Protein AF-0000000085182498 (afdb_homodimer)

Sequence (624 aa):
MPVTVFFAAGPANWEEYRDPLNTAFAEAGLDVAMSDRADNPLSVDYIVFAPGGIIEDFGPYVNCKAVLNLWAGVERLVTNPTLTQPLARMVDWGLTEGMVEYVVGHVLRHHLGMDAHIHGQDGVWRNSVLPPLARERPVAMLGLGELGQASARALTALNFPVMGWSRSPKTIDSIECHSEEAGLKHVLSRAEIAVLLLPLTDETRDLINAERLAMMPKGAVIINPGRGPLIDDNALLAALDAGQIGHATLDVFRTEPLPADHPFWAHPKVTVTPHIAADTRPSSSSQVIAENIRRGEADEPFLHLVDRSRGYMPVTVFFAAGPANWEEYRDPLNTAFAEAGLDVAMSDRADNPLSVDYIVFAPGGIIEDFGPYVNCKAVLNLWAGVERLVTNPTLTQPLARMVDWGLTEGMVEYVVGHVLRHHLGMDAHIHGQDGVWRNSVLPPLARERPVAMLGLGELGQASARALTALNFPVMGWSRSPKTIDSIECHSEEAGLKHVLSRAEIAVLLLPLTDETRDLINAERLAMMPKGAVIINPGRGPLIDDNALLAALDAGQIGHATLDVFRTEPLPADHPFWAHPKVTVTPHIAADTRPSSSSQVIAENIRRGEADEPFLHLVDRSRGY

InterPro domains:
  IPR006140 D-isomer specific 2-hydroxyacid dehydrogenase, NAD-binding domain [PF02826] (108-277)
  IPR029753 D-isomer specific 2-hydroxyacid dehydrogenase, NAD-binding domain conserved site [PS00671] (216-232)
  IPR036291 NAD(P)-binding domain superfamily [SSF51735] (97-278)

Solvent-accessible surface area (backbone atoms only — not comparable to full-atom values): 32032 Å² total; per-residue (Å²): 130,63,48,28,33,29,42,34,35,32,71,74,46,45,72,62,31,50,61,36,35,53,52,26,24,52,76,68,71,48,58,69,49,72,33,78,64,69,92,53,42,67,63,27,36,29,36,37,32,34,91,82,26,75,67,86,72,45,58,67,36,71,55,28,65,32,36,41,33,63,35,63,74,45,65,76,59,48,69,37,86,40,56,78,52,51,41,20,40,38,77,38,69,50,31,41,51,31,36,30,52,41,51,51,23,53,52,34,36,63,58,58,46,45,62,62,30,73,72,43,54,74,39,65,79,62,61,80,73,63,56,75,54,45,67,76,45,35,30,19,35,36,18,65,50,75,56,28,43,55,33,48,50,54,41,38,77,62,41,24,45,41,30,34,28,28,81,63,82,62,87,50,90,96,40,53,58,28,30,54,70,71,27,46,54,54,36,39,45,61,15,46,31,38,38,40,42,41,74,76,38,88,83,32,46,41,56,45,26,55,71,54,51,66,45,26,38,78,46,16,31,40,36,31,67,42,48,22,47,32,43,29,63,67,36,49,53,52,32,44,75,70,42,37,28,51,34,36,42,33,25,43,48,80,50,80,76,61,58,55,80,42,65,58,37,74,36,91,48,38,38,60,45,55,61,57,44,50,54,69,40,46,69,46,44,19,43,47,53,30,48,33,50,51,24,51,76,66,75,38,80,62,63,59,61,46,40,54,93,66,41,80,130,62,47,28,32,29,43,34,34,30,71,75,47,44,72,62,32,52,61,37,34,52,52,26,25,52,76,66,70,49,57,69,49,70,33,79,62,70,93,52,41,68,64,28,36,31,35,37,32,34,91,79,28,74,68,86,72,44,58,68,36,73,55,29,64,33,36,42,32,62,34,64,75,45,65,75,58,49,70,38,85,42,57,78,53,51,40,22,40,38,76,37,67,50,30,40,51,30,35,29,50,42,52,51,24,54,52,35,37,62,56,58,47,44,62,62,32,72,73,43,53,73,39,64,78,63,62,82,72,63,56,76,54,45,66,76,44,36,30,20,34,35,18,66,50,74,58,27,43,54,34,46,51,55,41,36,75,64,42,26,45,42,31,34,27,28,81,61,80,62,88,51,90,94,39,52,58,28,30,53,70,71,28,48,53,54,35,38,46,60,15,46,31,37,37,37,43,42,75,77,40,89,83,32,48,41,55,45,26,56,72,53,52,67,45,26,37,77,46,17,32,40,37,33,67,42,48,22,48,32,43,30,65,69,36,49,53,52,32,42,75,71,42,37,30,51,34,36,42,33,25,42,47,80,50,81,76,62,58,54,80,42,66,59,36,74,36,91,48,40,38,59,45,56,60,56,41,49,53,70,41,46,70,47,44,18,43,48,54,31,48,33,51,51,24,51,77,66,73,38,81,61,62,57,62,46,40,54,92,67,40,80

pLDDT: mean 95.47, std 4.59, range [75.0, 98.94]

Organism: NCBI:txid2984134

Secondary structure (DSSP, 8-state):
-PEEEEE-S-HHHHHHHHHHHHHHHHHTT--EEEES--S-GGG--EEEE-TT-S-S--TT-TT--EEEESSS--HHHHT-TT--S-EE----HHHHHHHHHHHHHHHHHHHHTHHHHHH--SS---TT--PPPGGGS-EEEE--SHHHHHHHHHHHHTT--EEEEESS---BTTBEEEEHHHHHHHHHTT-SEEEE-----TTTTT-B-HHHHHHSPTTEEEEE-S-GGGB-HHHHHHHHHHTSEEEEEES--SSSSPPTT-HHHH-TTEEE--S-TTPPPHHHHHHHHHHHHHHHHTTPPPSSB--TTTT-/-PEEEEE-S-HHHHHHHHHHHHHHHHHTT--EEEES--S-GGG--EEEE-TT-S-S--TT-TT--EEEESSS--HHHHT-TT--S-EE----HHHHHHHHHHHHHHHHHHHHTHHHHHH--SS---TT--PPPGGGS-EEEE--SHHHHHHHHHHHHTT--EEEEESS---BTTBEEEEHHHHHHHHHTT-SEEEE-----TTTTT-B-HHHHHHSPTTEEEEE-S-GGGB-HHHHHHHHHHTSEEEEEES--SSSSPPTT-HHHH-TTEEE--S-SSPPPHHHHHHHHHHHHHHHHTTPPPSSB--TTTT-

Foldseek 3Di:
DAQEEAEFADDVVCVQQVVLLVVLLVVLVGRYDYDPDDPQLCRHQEYEYEVVGDDLANQRNVNHQEYEYLAQACLVPLPRPRDPHWYFHFDWPQLLVLLLCLLLVVVVCVQQVVVCVVVVPPPDDCPVDGGDQLLPAEEEQEDCPSNSVSNQVSSVVSNHQYEYEDQDFDDDPSYHYDHDPVSLLVRQLEHLEYEYADHDDPVQFQCAALVSLLSHAQQREYEYLHEARSHDPVSVVVCCVVRSHNAYEYQYHPDPPPDPPPVLVVDPRYHYHPSRSGDRHSNGRSNLVSVQVSCVVVVHDGPRTDDSVGSD/DAQEEAEFADDVVCVQQVVLLVVLLVVLVGRYDYDPDDPQLCRHQEYEYEVVGDDLANQRNVNHQEYEYLAQACLVPLPRPNPPHWYFHFDWPQLLVLLLCLLLVVVVCVQQVVVCVVVVPPPDDDPVDGGDQLLPAEEEQEDCPSNSVSNQVSSVVSNHQYEYEDQDFDDDPSYHYDHDPVSLLVRQLEHLEYEYADADDPVQFQCAALVSLLSHAQQGEYEYLHEARSHDPVSVVVCCVVRSHNAYEYQYHPDPPPDPPPVLVVDPRYHYHPSRSGDRHSNGRSNLVSVQVSCVVVVHDGPRTDDSVGSD

Nearest PDB structures (foldseek):
  5vg6-assembly2_B  TM=9.217E-01  e=1.332E-35  Xanthobacter autotrophicus Py2
  4zqb-assembly1_B  TM=9.193E-01  e=2.902E-33  Cereibacter sphaeroides 2.4.1
  5vg6-assembly5_G  TM=9.591E-01  e=5.960E-29  Xanthobacter autotrophicus Py2
  6oxn-assembly1_A-2  TM=8.983E-01  e=3.693E-29  Escherichia coli BL21(DE3)
  4xa8-assembly1_A-2  TM=7.750E-01  e=8.031E-31  Xanthobacter autotrophicus Py2

Radius of gyration: 28.1 Å; Cα contacts (8 Å, |Δi|>4): 1295; chains: 2; bounding box: 56×90×64 Å

Structure (mmCIF, N/CA/C/O backbone):
data_AF-0000000085182498-model_v1
#
loop_
_entity.id
_entity.type
_entity.pdbx_description
1 polymer 'Glyoxylate/hydroxypyruvate reductase A'
#
loop_
_atom_site.group_PDB
_atom_site.id
_atom_site.type_symbol
_atom_site.label_atom_id
_atom_site.label_alt_id
_atom_site.label_comp_id
_atom_site.label_asym_id
_atom_site.label_entity_id
_atom_site.label_seq_id
_atom_site.pdbx_PDB_ins_code
_atom_site.Cartn_x
_atom_site.Cartn_y
_atom_site.Cartn_z
_atom_site.occupancy
_atom_site.B_iso_or_equiv
_atom_site.auth_seq_id
_atom_site.auth_comp_id
_atom_site.auth_asym_id
_atom_site.auth_atom_id
_atom_site.pdbx_PDB_model_num
ATOM 1 N N . MET A 1 1 ? 14.977 47.031 2.443 1 88.88 1 MET A N 1
ATOM 2 C CA . MET A 1 1 ? 14.945 46.469 3.797 1 88.88 1 MET A CA 1
ATOM 3 C C . MET A 1 1 ? 14.5 45.031 3.781 1 88.88 1 MET A C 1
ATOM 5 O O . MET A 1 1 ? 13.688 44.625 2.945 1 88.88 1 MET A O 1
ATOM 9 N N . PRO A 1 2 ? 15.047 44.281 4.66 1 96.69 2 PRO A N 1
ATOM 10 C CA . PRO A 1 2 ? 14.648 42.844 4.664 1 96.69 2 PRO A CA 1
ATOM 11 C C . PRO A 1 2 ? 13.188 42.656 5.062 1 96.69 2 PRO A C 1
ATOM 13 O O . PRO A 1 2 ? 12.617 43.5 5.777 1 96.69 2 PRO A O 1
ATOM 16 N N . VAL A 1 3 ? 12.57 41.656 4.445 1 97.88 3 VAL A N 1
ATOM 17 C CA . VAL A 1 3 ? 11.242 41.25 4.875 1 97.88 3 VAL A CA 1
ATOM 18 C C . VAL A 1 3 ? 11.312 40.688 6.301 1 97.88 3 VAL A C 1
ATOM 20 O O . VAL A 1 3 ? 12.141 39.844 6.605 1 97.88 3 VAL A O 1
ATOM 23 N N . THR A 1 4 ? 10.492 41.219 7.199 1 98.31 4 THR A N 1
ATOM 24 C CA . THR A 1 4 ? 10.516 40.781 8.594 1 98.31 4 THR A CA 1
ATOM 25 C C . THR A 1 4 ? 9.523 39.656 8.828 1 98.31 4 THR A C 1
ATOM 27 O O . THR A 1 4 ? 8.32 39.812 8.641 1 98.31 4 THR A O 1
ATOM 30 N N . VAL A 1 5 ? 10.062 38.5 9.195 1 98.5 5 VAL A N 1
ATOM 31 C CA . VAL A 1 5 ? 9.234 37.312 9.461 1 98.5 5 VAL A CA 1
ATOM 32 C C . VAL A 1 5 ? 9.305 36.969 10.938 1 98.5 5 VAL A C 1
ATOM 34 O O . VAL A 1 5 ? 10.391 36.781 11.5 1 98.5 5 VAL A O 1
ATOM 37 N N . PHE A 1 6 ? 8.141 36.938 11.555 1 98.38 6 PHE A N 1
ATOM 38 C CA . PHE A 1 6 ? 8.023 36.469 12.93 1 98.38 6 PHE A CA 1
ATOM 39 C C . PHE A 1 6 ? 7.656 35 12.969 1 98.38 6 PHE A C 1
ATOM 41 O O . PHE A 1 6 ? 6.547 34.625 12.578 1 98.38 6 PHE A O 1
ATOM 48 N N . PHE A 1 7 ? 8.625 34.125 13.406 1 98.12 7 PHE A N 1
ATOM 49 C CA . PHE A 1 7 ? 8.352 32.719 13.602 1 98.12 7 PHE A CA 1
ATOM 50 C C . PHE A 1 7 ? 7.668 32.469 14.945 1 98.12 7 PHE A C 1
ATOM 52 O O . PHE A 1 7 ? 8.336 32.375 15.977 1 98.12 7 PHE A O 1
ATOM 59 N N . ALA A 1 8 ? 6.395 32.25 14.875 1 97 8 ALA A N 1
ATOM 60 C CA . ALA A 1 8 ? 5.594 32.188 16.094 1 97 8 ALA A CA 1
ATOM 61 C C . ALA A 1 8 ? 5.098 30.75 16.328 1 97 8 ALA A C 1
ATOM 63 O O . ALA A 1 8 ? 4.094 30.547 17.016 1 97 8 ALA A O 1
ATOM 64 N N . ALA A 1 9 ? 5.766 29.75 15.734 1 94.75 9 ALA A N 1
ATOM 65 C CA . ALA A 1 9 ? 5.289 28.359 15.773 1 94.75 9 ALA A CA 1
ATOM 66 C C . ALA A 1 9 ? 5.91 27.594 16.938 1 94.75 9 ALA A C 1
ATOM 68 O O . ALA A 1 9 ? 5.781 26.375 17.016 1 94.75 9 ALA A O 1
ATOM 69 N N . GLY A 1 10 ? 6.648 28.281 17.812 1 92.5 10 GLY A N 1
ATOM 70 C CA . GLY A 1 10 ? 7.148 27.641 19.016 1 92.5 10 GLY A CA 1
ATOM 71 C C . GLY A 1 10 ? 8.609 27.234 18.922 1 92.5 10 GLY A C 1
ATOM 72 O O . GLY A 1 10 ? 9.148 27.109 17.828 1 92.5 10 GLY A O 1
ATOM 73 N N . PRO A 1 11 ? 9.234 27.031 20.125 1 91.75 11 PRO A N 1
ATOM 74 C CA . PRO A 1 11 ? 10.68 26.797 20.172 1 91.75 11 PRO A CA 1
ATOM 75 C C . PRO A 1 11 ? 11.094 25.484 19.5 1 91.75 11 PRO A C 1
ATOM 77 O O . PRO A 1 11 ? 12.133 25.422 18.844 1 91.75 11 PRO A O 1
ATOM 80 N N . ALA A 1 12 ? 10.266 24.438 19.75 1 88.44 12 ALA A N 1
ATOM 81 C CA . ALA A 1 12 ? 10.609 23.156 19.141 1 88.44 12 ALA A CA 1
ATOM 82 C C . ALA A 1 12 ? 10.633 23.25 17.625 1 88.44 12 ALA A C 1
ATOM 84 O O . ALA A 1 12 ? 11.562 22.766 16.969 1 88.44 12 ALA A O 1
ATOM 85 N N . ASN A 1 13 ? 9.656 23.922 17.078 1 93 13 ASN A N 1
ATOM 86 C CA . ASN A 1 13 ? 9.602 24.125 15.633 1 93 13 ASN A CA 1
ATOM 87 C C . ASN A 1 13 ? 10.719 25.047 15.148 1 93 13 ASN A C 1
ATOM 89 O O . ASN A 1 13 ? 11.242 24.875 14.047 1 93 13 ASN A O 1
ATOM 93 N N . TRP A 1 14 ? 11.062 26.062 15.984 1 94.88 14 TRP A N 1
ATOM 94 C CA . TRP A 1 14 ? 12.125 26.984 15.594 1 94.88 14 TRP A CA 1
ATOM 95 C C . TRP A 1 14 ? 13.422 26.234 15.32 1 94.88 14 TRP A C 1
ATOM 97 O O . TRP A 1 14 ? 14.086 26.5 14.312 1 94.88 14 TRP A O 1
ATOM 107 N N . GLU A 1 15 ? 13.711 25.328 16.172 1 94.38 15 GLU A N 1
ATOM 108 C CA . GLU A 1 15 ? 14.938 24.547 16.016 1 94.38 15 GLU A CA 1
ATOM 109 C C . GLU A 1 15 ? 14.938 23.734 14.727 1 94.38 15 GLU A C 1
ATOM 111 O O . GLU A 1 15 ? 15.961 23.625 14.062 1 94.38 15 GLU A O 1
ATOM 116 N N . GLU A 1 16 ? 13.836 23.281 14.336 1 93.94 16 GLU A N 1
ATOM 117 C CA . GLU A 1 16 ? 13.703 22.406 13.18 1 93.94 16 GLU A CA 1
ATOM 118 C C . GLU A 1 16 ? 13.57 23.203 11.891 1 93.94 16 GLU A C 1
ATOM 120 O O . GLU A 1 16 ? 14.023 22.75 10.828 1 93.94 16 GLU A O 1
ATOM 125 N N . TYR A 1 17 ? 12.992 24.406 11.961 1 96.62 17 TYR A N 1
ATOM 126 C CA . TYR A 1 17 ? 12.57 25.109 10.75 1 96.62 17 TYR A CA 1
ATOM 127 C C . TYR A 1 17 ? 13.547 26.219 10.398 1 96.62 17 TYR A C 1
ATOM 129 O O . TYR A 1 17 ? 13.562 26.703 9.266 1 96.62 17 TYR A O 1
ATOM 137 N N . ARG A 1 18 ? 14.352 26.656 11.336 1 97.56 18 ARG A N 1
ATOM 138 C CA . ARG A 1 18 ? 15.188 27.828 11.109 1 97.56 18 ARG A CA 1
ATOM 139 C C . ARG A 1 18 ? 16.047 27.656 9.875 1 97.56 18 ARG A C 1
ATOM 141 O O . ARG A 1 18 ? 16.031 28.5 8.969 1 97.56 18 ARG A O 1
ATOM 148 N N . ASP A 1 19 ? 16.734 26.562 9.766 1 97.88 19 ASP A N 1
ATOM 149 C CA . ASP A 1 19 ? 17.656 26.359 8.656 1 97.88 19 ASP A CA 1
ATOM 150 C C . ASP A 1 19 ? 16.906 26.094 7.352 1 97.88 19 ASP A C 1
ATOM 152 O O . ASP A 1 19 ? 17.172 26.734 6.336 1 97.88 19 ASP A O 1
ATOM 156 N N . PRO A 1 20 ? 15.906 25.219 7.352 1 98 20 PRO A N 1
ATOM 157 C CA . PRO A 1 20 ? 15.148 24.984 6.121 1 98 20 PRO A CA 1
ATOM 158 C C . PRO A 1 20 ? 14.477 26.25 5.594 1 98 20 PRO A C 1
ATOM 160 O O . PRO A 1 20 ? 14.43 26.469 4.383 1 98 20 PRO A O 1
ATOM 163 N N . LEU A 1 21 ? 13.992 27.062 6.441 1 98.44 21 LEU A N 1
ATOM 164 C CA . LEU A 1 21 ? 13.336 28.281 6.02 1 98.44 21 LEU A CA 1
ATOM 165 C C . LEU A 1 21 ? 14.344 29.266 5.41 1 98.44 21 LEU A C 1
ATOM 167 O O . LEU A 1 21 ? 14.102 29.844 4.352 1 98.44 21 LEU A O 1
ATOM 171 N N . ASN A 1 22 ? 15.445 29.406 6.086 1 98.25 22 ASN A N 1
ATOM 172 C CA . ASN A 1 22 ? 16.484 30.281 5.547 1 98.25 22 ASN A CA 1
ATOM 173 C C . ASN A 1 22 ? 16.938 29.812 4.168 1 98.25 22 ASN A C 1
ATOM 175 O O . ASN A 1 22 ? 17.156 30.641 3.271 1 98.25 22 ASN A O 1
ATOM 179 N N . THR A 1 23 ? 17.109 28.516 4.055 1 98.25 23 THR A N 1
ATOM 180 C CA . THR A 1 23 ? 17.484 27.953 2.764 1 98.25 23 THR A CA 1
ATOM 181 C C . THR A 1 23 ? 16.422 28.25 1.71 1 98.25 23 THR A C 1
ATOM 183 O O . THR A 1 23 ? 16.75 28.672 0.597 1 98.25 23 THR A O 1
ATOM 186 N N . ALA A 1 24 ? 15.18 28.047 2.057 1 98.25 24 ALA A N 1
ATOM 187 C CA . ALA A 1 24 ? 14.07 28.281 1.13 1 98.25 24 ALA A CA 1
ATOM 188 C C . ALA A 1 24 ? 13.992 29.766 0.744 1 98.25 24 ALA A C 1
ATOM 190 O O . ALA A 1 24 ? 13.727 30.094 -0.414 1 98.25 24 ALA A O 1
ATOM 191 N N . PHE A 1 25 ? 14.211 30.688 1.713 1 98.44 25 PHE A N 1
ATOM 192 C CA . PHE A 1 25 ? 14.211 32.125 1.435 1 98.44 25 PHE A CA 1
ATOM 193 C C . PHE A 1 25 ? 15.297 32.469 0.431 1 98.44 25 PHE A C 1
ATOM 195 O O . PHE A 1 25 ? 15.047 33.188 -0.537 1 98.44 25 PHE A O 1
ATOM 202 N N . ALA A 1 26 ? 16.469 31.906 0.688 1 97.94 26 ALA A N 1
ATOM 203 C CA . ALA A 1 26 ? 17.594 32.156 -0.196 1 97.94 26 ALA A CA 1
ATOM 204 C C . ALA A 1 26 ? 17.312 31.672 -1.61 1 97.94 26 ALA A C 1
ATOM 206 O O . ALA A 1 26 ? 17.594 32.375 -2.588 1 97.94 26 ALA A O 1
ATOM 207 N N . GLU A 1 27 ? 16.797 30.531 -1.69 1 97.75 27 GLU A N 1
ATOM 208 C CA . GLU A 1 27 ? 16.5 29.922 -2.986 1 97.75 27 GLU A CA 1
ATOM 209 C C . GLU A 1 27 ? 15.445 30.734 -3.738 1 97.75 27 GLU A C 1
ATOM 211 O O . GLU A 1 27 ? 15.461 30.781 -4.969 1 97.75 27 GLU A O 1
ATOM 216 N N . ALA A 1 28 ? 14.602 31.375 -2.973 1 97.19 28 ALA A N 1
ATOM 217 C CA . ALA A 1 28 ? 13.539 32.188 -3.57 1 97.19 28 ALA A CA 1
ATOM 218 C C . ALA A 1 28 ? 14.023 33.594 -3.85 1 97.19 28 ALA A C 1
ATOM 220 O O . ALA A 1 28 ? 13.258 34.438 -4.344 1 97.19 28 ALA A O 1
ATOM 221 N N . GLY A 1 29 ? 15.289 33.875 -3.479 1 97.31 29 GLY A N 1
ATOM 222 C CA . GLY A 1 29 ? 15.859 35.219 -3.703 1 97.31 29 GLY A CA 1
ATOM 223 C C . GLY A 1 29 ? 15.344 36.25 -2.73 1 97.31 29 GLY A C 1
ATOM 224 O O . GLY A 1 29 ? 15.273 37.438 -3.062 1 97.31 29 GLY A O 1
ATOM 225 N N . LEU A 1 30 ? 14.945 35.812 -1.538 1 98.06 30 LEU A N 1
ATOM 226 C CA . LEU A 1 30 ? 14.359 36.719 -0.561 1 98.06 30 LEU A CA 1
ATOM 227 C C . LEU A 1 30 ? 15.391 37.156 0.476 1 98.06 30 LEU A C 1
ATOM 229 O O . LEU A 1 30 ? 16.203 36.344 0.919 1 98.06 30 LEU A O 1
ATOM 233 N N . ASP A 1 31 ? 15.414 38.344 0.732 1 98.19 31 ASP A N 1
ATOM 234 C CA . ASP A 1 31 ? 16.125 38.875 1.894 1 98.19 31 ASP A CA 1
ATOM 235 C C . ASP A 1 31 ? 15.211 38.969 3.109 1 98.19 31 ASP A C 1
ATOM 237 O O . ASP A 1 31 ? 14.391 39.906 3.207 1 98.19 31 ASP A O 1
ATOM 241 N N . VAL A 1 32 ? 15.383 38 4.059 1 98.25 32 VAL A N 1
ATOM 242 C CA . VAL A 1 32 ? 14.422 37.875 5.152 1 98.25 32 VAL A CA 1
ATOM 243 C C . VAL A 1 32 ? 15.141 38 6.492 1 98.25 32 VAL A C 1
ATOM 245 O O . VAL A 1 32 ? 16.203 37.406 6.691 1 98.25 32 VAL A O 1
ATOM 248 N N . ALA A 1 33 ? 14.602 38.812 7.367 1 98 33 ALA A N 1
ATOM 249 C CA . ALA A 1 33 ? 14.969 38.844 8.781 1 98 33 ALA A CA 1
ATOM 250 C C . ALA A 1 33 ? 13.953 38.062 9.617 1 98 33 ALA A C 1
ATOM 252 O O . ALA A 1 33 ? 12.914 38.594 9.992 1 98 33 ALA A O 1
ATOM 253 N N . MET A 1 34 ? 14.273 36.812 9.828 1 97.88 34 MET A N 1
ATOM 254 C CA . MET A 1 34 ? 13.375 35.938 10.586 1 97.88 34 MET A CA 1
ATOM 255 C C . MET A 1 34 ? 13.812 35.844 12.039 1 97.88 34 MET A C 1
ATOM 257 O O . MET A 1 34 ? 15.008 35.75 12.328 1 97.88 34 MET A O 1
ATOM 261 N N . SER A 1 35 ? 12.867 35.938 12.914 1 97 35 SER A N 1
ATOM 262 C CA . SER A 1 35 ? 13.148 35.812 14.336 1 97 35 SER A CA 1
ATOM 263 C C . SER A 1 35 ? 12.023 35.094 15.062 1 97 35 SER A C 1
ATOM 265 O O . SER A 1 35 ? 10.875 35.125 14.625 1 97 35 SER A O 1
ATOM 267 N N . ASP A 1 36 ? 12.398 34.406 16.156 1 95.94 36 ASP A N 1
ATOM 268 C CA . ASP A 1 36 ? 11.383 33.75 16.969 1 95.94 36 ASP A CA 1
ATOM 269 C C . ASP A 1 36 ? 10.859 34.688 18.062 1 95.94 36 ASP A C 1
ATOM 271 O O . ASP A 1 36 ? 10.172 34.25 18.984 1 95.94 36 ASP A O 1
ATOM 275 N N . ARG A 1 37 ? 11.227 35.938 17.953 1 93.94 37 ARG A N 1
ATOM 276 C CA . ARG A 1 37 ? 10.742 37 18.812 1 93.94 37 ARG A CA 1
ATOM 277 C C . ARG A 1 37 ? 10.305 38.219 17.984 1 93.94 37 ARG A C 1
ATOM 279 O O . ARG A 1 37 ? 10.852 38.469 16.922 1 93.94 37 ARG A O 1
ATOM 286 N N . ALA A 1 38 ? 9.227 38.812 18.484 1 91.94 38 ALA A N 1
ATOM 287 C CA . ALA A 1 38 ? 8.758 40.031 17.844 1 91.94 38 ALA A CA 1
ATOM 288 C C . ALA A 1 38 ? 8.703 41.188 18.828 1 91.94 38 ALA A C 1
ATOM 290 O O . ALA A 1 38 ? 7.664 41.438 19.438 1 91.94 38 ALA A O 1
ATOM 291 N N . ASP A 1 39 ? 9.773 41.938 18.906 1 90.88 39 ASP A N 1
ATOM 292 C CA . ASP A 1 39 ? 9.852 43.062 19.844 1 90.88 39 ASP A CA 1
ATOM 293 C C . ASP A 1 39 ? 8.93 44.188 19.406 1 90.88 39 ASP A C 1
ATOM 295 O O . ASP A 1 39 ? 8.359 44.906 20.25 1 90.88 39 ASP A O 1
ATOM 299 N N . ASN A 1 40 ? 8.859 44.406 18.172 1 95.75 40 ASN A N 1
ATOM 300 C CA . ASN A 1 40 ? 7.988 45.438 17.594 1 95.75 40 ASN A CA 1
ATOM 301 C C . ASN A 1 40 ? 6.992 44.812 16.609 1 95.75 40 ASN A C 1
ATOM 303 O O . ASN A 1 40 ? 7.297 44.688 15.43 1 95.75 40 ASN A O 1
ATOM 307 N N . PRO A 1 41 ? 5.777 44.594 17.078 1 96.5 41 PRO A N 1
ATOM 308 C CA . PRO A 1 41 ? 4.766 43.969 16.219 1 96.5 41 PRO A CA 1
ATOM 309 C C . PRO A 1 41 ? 4.52 44.75 14.93 1 96.5 41 PRO A C 1
ATOM 311 O O . PRO A 1 41 ? 4.18 44.156 13.898 1 96.5 41 PRO A O 1
ATOM 314 N N . LEU A 1 42 ? 4.754 46 14.922 1 96.75 42 LEU A N 1
ATOM 315 C CA . LEU A 1 42 ? 4.484 46.875 13.773 1 96.75 42 LEU A CA 1
ATOM 316 C C . LEU A 1 42 ? 5.484 46.594 12.648 1 96.75 42 LEU A C 1
ATOM 318 O O . LEU A 1 42 ? 5.227 46.938 11.492 1 96.75 42 LEU A O 1
ATOM 322 N N . SER A 1 43 ? 6.543 46 13.008 1 96.94 43 SER A N 1
ATOM 323 C CA . SER A 1 43 ? 7.59 45.781 12.016 1 96.94 43 SER A CA 1
ATOM 324 C C . SER A 1 43 ? 7.426 44.438 11.344 1 96.94 43 SER A C 1
ATOM 326 O O . SER A 1 43 ? 8.133 44.125 10.375 1 96.94 43 SER A O 1
ATOM 328 N N . VAL A 1 44 ? 6.484 43.656 11.789 1 98 44 VAL A N 1
ATOM 329 C CA . VAL A 1 44 ? 6.336 42.281 11.305 1 98 44 VAL A CA 1
ATOM 330 C C . VAL A 1 44 ? 5.551 42.281 9.992 1 98 44 VAL A C 1
ATOM 332 O O . VAL A 1 44 ? 4.418 42.75 9.938 1 98 44 VAL A O 1
ATOM 335 N N . ASP A 1 45 ? 6.141 41.688 8.953 1 98.38 45 ASP A N 1
ATOM 336 C CA . ASP A 1 45 ? 5.488 41.594 7.648 1 98.38 45 ASP A CA 1
ATOM 337 C C . ASP A 1 45 ? 4.699 40.312 7.52 1 98.38 45 ASP A C 1
ATOM 339 O O . ASP A 1 45 ? 3.645 40.281 6.879 1 98.38 45 ASP A O 1
ATOM 343 N N . TYR A 1 46 ? 5.258 39.219 7.988 1 98.69 46 TYR A N 1
ATOM 344 C CA . TYR A 1 46 ? 4.641 37.906 7.93 1 98.69 46 TYR A CA 1
ATOM 345 C C . TYR A 1 46 ? 4.797 37.156 9.258 1 98.69 46 TYR A C 1
ATOM 347 O O . TYR A 1 46 ? 5.789 37.344 9.969 1 98.69 46 TYR A O 1
ATOM 355 N N . ILE A 1 47 ? 3.879 36.312 9.57 1 98.19 47 ILE A N 1
ATOM 356 C CA . ILE A 1 47 ? 3.938 35.469 10.734 1 98.19 47 ILE A CA 1
ATOM 357 C C . ILE A 1 47 ? 3.889 34 10.289 1 98.19 47 ILE A C 1
ATOM 359 O O . ILE A 1 47 ? 3.01 33.594 9.516 1 98.19 47 ILE A O 1
ATOM 363 N N . VAL A 1 48 ? 4.867 33.25 10.617 1 98 48 VAL A N 1
ATOM 364 C CA . VAL A 1 48 ? 4.812 31.781 10.484 1 98 48 VAL A CA 1
ATOM 365 C C . VAL A 1 48 ? 4.285 31.172 11.781 1 98 48 VAL A C 1
ATOM 367 O O . VAL A 1 48 ? 4.852 31.391 12.859 1 98 48 VAL A O 1
ATOM 370 N N . PHE A 1 49 ? 3.258 30.391 11.625 1 96 49 PHE A N 1
ATOM 371 C CA . PHE A 1 49 ? 2.529 29.969 12.82 1 96 49 PHE A CA 1
ATOM 372 C C . PHE A 1 49 ? 2.258 28.469 12.789 1 96 49 PHE A C 1
ATOM 374 O O . PHE A 1 49 ? 2.434 27.828 11.758 1 96 49 PHE A O 1
ATOM 381 N N . ALA A 1 50 ? 2.012 27.844 13.953 1 91.56 50 ALA A N 1
ATOM 382 C CA . ALA A 1 50 ? 1.535 26.469 14.141 1 91.56 50 ALA A CA 1
ATOM 383 C C . ALA A 1 50 ? 0.683 26.344 15.398 1 91.56 50 ALA A C 1
ATOM 385 O O . ALA A 1 50 ? 0.733 27.219 16.266 1 91.56 50 ALA A O 1
ATOM 386 N N . PRO A 1 51 ? -0.15 25.25 15.352 1 80 51 PRO A N 1
ATOM 387 C CA . PRO A 1 51 ? -0.859 25.031 16.609 1 80 51 PRO A CA 1
ATOM 388 C C . PRO A 1 51 ? 0.083 24.922 17.812 1 80 51 PRO A C 1
ATOM 390 O O . PRO A 1 51 ? 1.123 24.266 17.734 1 80 51 PRO A O 1
ATOM 393 N N . GLY A 1 52 ? -0.26 25.594 18.812 1 76 52 GLY A N 1
ATOM 394 C CA . GLY A 1 52 ? 0.605 25.641 19.984 1 76 52 GLY A CA 1
ATOM 395 C C . GLY A 1 52 ? 1.658 26.734 19.891 1 76 52 GLY A C 1
ATOM 396 O O . GLY A 1 52 ? 2.564 26.797 20.734 1 76 52 GLY A O 1
ATOM 397 N N . GLY A 1 53 ? 1.543 27.531 18.969 1 79.69 53 GLY A N 1
ATOM 398 C CA . GLY A 1 53 ? 2.455 28.656 18.828 1 79.69 53 GLY A CA 1
ATOM 399 C C . GLY A 1 53 ? 2.396 29.625 19.984 1 79.69 53 GLY A C 1
ATOM 400 O O . GLY A 1 53 ? 1.597 29.438 20.906 1 79.69 53 GLY A O 1
ATOM 401 N N . ILE A 1 54 ? 3.209 30.625 19.875 1 83.81 54 ILE A N 1
ATOM 402 C CA . ILE A 1 54 ? 3.516 31.406 21.062 1 83.81 54 ILE A CA 1
ATOM 403 C C . ILE A 1 54 ? 2.633 32.656 21.094 1 83.81 54 ILE A C 1
ATOM 405 O O . ILE A 1 54 ? 2.719 33.469 22.031 1 83.81 54 ILE A O 1
ATOM 409 N N . ILE A 1 55 ? 1.823 32.875 20.078 1 89.38 55 ILE A N 1
ATOM 410 C CA . ILE A 1 55 ? 0.946 34.062 20.141 1 89.38 55 ILE A CA 1
ATOM 411 C C . ILE A 1 55 ? -0.51 33.594 20.016 1 89.38 55 ILE A C 1
ATOM 413 O O . ILE A 1 55 ? -0.81 32.625 19.344 1 89.38 55 ILE A O 1
ATOM 417 N N . GLU A 1 56 ? -1.355 34.312 20.688 1 90.31 56 GLU A N 1
ATOM 418 C CA . GLU A 1 56 ? -2.797 34.094 20.625 1 90.31 56 GLU A CA 1
ATOM 419 C C . GLU A 1 56 ? -3.518 35.344 20.094 1 90.31 56 GLU A C 1
ATOM 421 O O . GLU A 1 56 ? -4.625 35.25 19.547 1 90.31 56 GLU A O 1
ATOM 426 N N . ASP A 1 57 ? -2.891 36.5 20.297 1 94.56 57 ASP A N 1
ATOM 427 C CA . ASP A 1 57 ? -3.447 37.75 19.859 1 94.56 57 ASP A CA 1
ATOM 428 C C . ASP A 1 57 ? -2.723 38.281 18.609 1 94.56 57 ASP A C 1
ATOM 430 O O . ASP A 1 57 ? -1.55 38.656 18.672 1 94.56 57 ASP A O 1
ATOM 434 N N . PHE A 1 58 ? -3.391 38.344 17.516 1 96.31 58 PHE A N 1
ATOM 435 C CA . PHE A 1 58 ? -2.818 38.781 16.25 1 96.31 58 PHE A CA 1
ATOM 436 C C . PHE A 1 58 ? -3.076 40.281 16.047 1 96.31 58 PHE A C 1
ATOM 438 O O . PHE A 1 58 ? -2.574 40.875 15.086 1 96.31 58 PHE A O 1
ATOM 445 N N . GLY A 1 59 ? -3.771 40.875 16.922 1 96.19 59 GLY A N 1
ATOM 446 C CA . GLY A 1 59 ? -4.242 42.25 16.812 1 96.19 59 GLY A CA 1
ATOM 447 C C . GLY A 1 59 ? -3.117 43.25 16.625 1 96.19 59 GLY A C 1
ATOM 448 O O . GLY A 1 59 ? -3.201 44.156 15.781 1 96.19 59 GLY A O 1
ATOM 449 N N . PRO A 1 60 ? -2.104 43.094 17.406 1 96.75 60 PRO A N 1
ATOM 450 C CA . PRO A 1 60 ? -1.016 44.062 17.359 1 96.75 60 PRO A CA 1
ATOM 451 C C . PRO A 1 60 ? -0.276 44.062 16.016 1 96.75 60 PRO A C 1
ATOM 453 O O . PRO A 1 60 ? 0.464 45 15.711 1 96.75 60 PRO A O 1
ATOM 456 N N . TYR A 1 61 ? -0.402 43.031 15.25 1 97.44 61 TYR A N 1
ATOM 457 C CA . TYR A 1 61 ? 0.37 42.875 14.023 1 97.44 61 TYR A CA 1
ATOM 458 C C . TYR A 1 61 ? -0.378 43.469 12.836 1 97.44 61 TYR A C 1
ATOM 460 O O . TYR A 1 61 ? -0.637 42.781 11.852 1 97.44 61 TYR A O 1
ATOM 468 N N . VAL A 1 62 ? -0.536 44.719 12.797 1 96.44 62 VAL A N 1
ATOM 469 C CA . VAL A 1 62 ? -1.44 45.438 11.883 1 96.44 62 VAL A CA 1
ATOM 470 C C . VAL A 1 62 ? -0.821 45.5 10.492 1 96.44 62 VAL A C 1
ATOM 472 O O . VAL A 1 62 ? -1.537 45.594 9.492 1 96.44 62 VAL A O 1
ATOM 475 N N . ASN A 1 63 ? 0.478 45.469 10.406 1 96.75 63 ASN A N 1
ATOM 476 C CA . ASN A 1 63 ? 1.135 45.562 9.109 1 96.75 63 ASN A CA 1
ATOM 477 C C . ASN A 1 63 ? 1.405 44.188 8.508 1 96.75 63 ASN A C 1
ATOM 479 O O . ASN A 1 63 ? 1.921 44.062 7.395 1 96.75 63 ASN A O 1
ATOM 483 N N . CYS A 1 64 ? 1.092 43.156 9.297 1 97.94 64 CYS A N 1
ATOM 484 C CA . CYS A 1 64 ? 1.325 41.781 8.828 1 97.94 64 CYS A CA 1
ATOM 485 C C . CYS A 1 64 ? 0.487 41.5 7.586 1 97.94 64 CYS A C 1
ATOM 487 O O . CYS A 1 64 ? -0.734 41.656 7.605 1 97.94 64 CYS A O 1
ATOM 489 N N . LYS A 1 65 ? 1.157 41.062 6.582 1 98.06 65 LYS A N 1
ATOM 490 C CA . LYS A 1 65 ? 0.51 40.844 5.293 1 98.06 65 LYS A CA 1
ATOM 491 C C . LYS A 1 65 ? -0.198 39.469 5.258 1 98.06 65 LYS A C 1
ATOM 493 O O . LYS A 1 65 ? -1.177 39.312 4.527 1 98.06 65 LYS A O 1
ATOM 498 N N . ALA A 1 66 ? 0.344 38.5 5.957 1 98.12 66 ALA A N 1
ATOM 499 C CA . ALA A 1 66 ? -0.265 37.156 5.988 1 98.12 66 ALA A CA 1
ATOM 500 C C . ALA A 1 66 ? 0.257 36.344 7.168 1 98.12 66 ALA A C 1
ATOM 502 O O . ALA A 1 66 ? 1.394 36.531 7.605 1 98.12 66 ALA A O 1
ATOM 503 N N . VAL A 1 67 ? -0.573 35.531 7.676 1 97.31 67 VAL A N 1
ATOM 504 C CA . VAL A 1 67 ? -0.209 34.5 8.609 1 97.31 67 VAL A CA 1
ATOM 505 C C . VAL A 1 67 ? -0.091 33.156 7.875 1 97.31 67 VAL A C 1
ATOM 507 O O . VAL A 1 67 ? -1.055 32.688 7.258 1 97.31 67 VAL A O 1
ATOM 510 N N . LEU A 1 68 ? 1.075 32.594 7.906 1 97.69 68 LEU A N 1
ATOM 511 C CA . LEU A 1 68 ? 1.409 31.359 7.172 1 97.69 68 LEU A CA 1
ATOM 512 C C . LEU A 1 68 ? 1.518 30.172 8.117 1 97.69 68 LEU A C 1
ATOM 514 O O . LEU A 1 68 ? 2.492 30.047 8.859 1 97.69 68 LEU A O 1
ATOM 518 N N . ASN A 1 69 ? 0.519 29.328 8 1 95.12 69 ASN A N 1
ATOM 519 C CA . ASN A 1 69 ? 0.405 28.203 8.93 1 95.12 69 ASN A CA 1
ATOM 520 C C . ASN A 1 69 ? 1.24 27.016 8.477 1 95.12 69 ASN A C 1
ATOM 522 O O . ASN A 1 69 ? 1.277 26.688 7.289 1 95.12 69 ASN A O 1
ATOM 526 N N . LEU A 1 70 ? 1.921 26.375 9.453 1 93.94 70 LEU A N 1
ATOM 527 C CA . LEU A 1 70 ? 2.775 25.234 9.164 1 93.94 70 LEU A CA 1
ATOM 528 C C . LEU A 1 70 ? 1.963 23.953 9.133 1 93.94 70 LEU A C 1
ATOM 530 O O . LEU A 1 70 ? 2.498 22.875 8.836 1 93.94 70 LEU A O 1
ATOM 534 N N . TRP A 1 71 ? 0.665 23.984 9.328 1 88.81 71 TRP A N 1
ATOM 535 C CA . TRP A 1 71 ? -0.202 22.812 9.367 1 88.81 71 TRP A CA 1
ATOM 536 C C . TRP A 1 71 ? -1.324 22.922 8.344 1 88.81 71 TRP A C 1
ATOM 538 O O . TRP A 1 71 ? -1.709 24.031 7.957 1 88.81 71 TRP A O 1
ATOM 548 N N . ALA A 1 72 ? -1.772 21.781 7.945 1 86.69 72 ALA A N 1
ATOM 549 C CA . ALA A 1 72 ? -2.895 21.766 7.012 1 86.69 72 ALA A CA 1
ATOM 550 C C . ALA A 1 72 ? -4.176 22.25 7.68 1 86.69 72 ALA A C 1
ATOM 552 O O . ALA A 1 72 ? -4.969 22.969 7.066 1 86.69 72 ALA A O 1
ATOM 553 N N . GLY A 1 73 ? -4.383 21.875 8.945 1 84.81 73 GLY A N 1
ATOM 554 C CA . GLY A 1 73 ? -5.562 22.281 9.688 1 84.81 73 GLY A CA 1
ATOM 555 C C . GLY A 1 73 ? -5.449 23.672 10.266 1 84.81 73 GLY A C 1
ATOM 556 O O . GLY A 1 73 ? -4.371 24.094 10.688 1 84.81 73 GLY A O 1
ATOM 557 N N . VAL A 1 74 ? -6.598 24.453 10.258 1 86.56 74 VAL A N 1
ATOM 558 C CA . VAL A 1 74 ? -6.559 25.828 10.727 1 86.56 74 VAL A CA 1
ATOM 559 C C . VAL A 1 74 ? -7.754 26.109 11.633 1 86.56 74 VAL A C 1
ATOM 561 O O . VAL A 1 74 ? -8.125 27.266 11.852 1 86.56 74 VAL A O 1
ATOM 564 N N . GLU A 1 75 ? -8.344 25.078 12.086 1 81.5 75 GLU A N 1
ATOM 565 C CA . GLU A 1 75 ? -9.617 25.203 12.789 1 81.5 75 GLU A CA 1
ATOM 566 C C . GLU A 1 75 ? -9.492 26.141 13.992 1 81.5 75 GLU A C 1
ATOM 568 O O . GLU A 1 75 ? -10.375 26.953 14.242 1 81.5 75 GLU A O 1
ATOM 573 N N . ARG A 1 76 ? -8.43 26.062 14.664 1 78.56 76 ARG A N 1
ATOM 574 C CA . ARG A 1 76 ? -8.25 26.891 15.859 1 78.56 76 ARG A CA 1
ATOM 575 C C . ARG A 1 76 ? -7.949 28.328 15.484 1 78.56 76 ARG A C 1
ATOM 577 O O . ARG A 1 76 ? -8.375 29.266 16.172 1 78.56 76 ARG A O 1
ATOM 584 N N . LEU A 1 77 ? -7.336 28.5 14.414 1 86.5 77 LEU A N 1
ATOM 585 C CA . LEU A 1 77 ? -6.902 29.828 13.992 1 86.5 77 LEU A CA 1
ATOM 586 C C . LEU A 1 77 ? -8.055 30.594 13.352 1 86.5 77 LEU A C 1
ATOM 588 O O . LEU A 1 77 ? -8.211 31.797 13.586 1 86.5 77 LEU A O 1
ATOM 592 N N . VAL A 1 78 ? -8.906 29.875 12.664 1 87.06 78 VAL A N 1
ATOM 593 C CA . VAL A 1 78 ? -9.945 30.547 11.875 1 87.06 78 VAL A CA 1
ATOM 594 C C . VAL A 1 78 ? -10.992 31.156 12.797 1 87.06 78 VAL A C 1
ATOM 596 O O . VAL A 1 78 ? -11.688 32.094 12.422 1 87.06 78 VAL A O 1
ATOM 599 N N . THR A 1 79 ? -11.109 30.672 13.977 1 85.56 79 THR A N 1
ATOM 600 C CA . THR A 1 79 ? -12.125 31.156 14.906 1 85.56 79 THR A CA 1
ATOM 601 C C . THR A 1 79 ? -11.555 32.219 15.828 1 85.56 79 THR A C 1
ATOM 603 O O . THR A 1 79 ? -12.258 32.75 16.688 1 85.56 79 THR A O 1
ATOM 606 N N . ASN A 1 80 ? -10.281 32.531 15.703 1 91 80 ASN A N 1
ATOM 607 C CA . ASN A 1 80 ? -9.648 33.562 16.516 1 91 80 ASN A CA 1
ATOM 608 C C . ASN A 1 80 ? -10.094 34.938 16.078 1 91 80 ASN A C 1
ATOM 610 O O . ASN A 1 80 ? -9.789 35.375 14.969 1 91 80 ASN A O 1
ATOM 614 N N . PRO A 1 81 ? -10.789 35.688 16.906 1 92.25 81 PRO A N 1
ATOM 615 C CA . PRO A 1 81 ? -11.328 37 16.5 1 92.25 81 PRO A CA 1
ATOM 616 C C . PRO A 1 81 ? -10.242 38.031 16.281 1 92.25 81 PRO A C 1
ATOM 618 O O . PRO A 1 81 ? -10.492 39.062 15.617 1 92.25 81 PRO A O 1
ATOM 621 N N . THR A 1 82 ? -9.125 37.812 16.797 1 95.12 82 THR A N 1
ATOM 622 C CA . THR A 1 82 ? -8.062 38.812 16.672 1 95.12 82 THR A CA 1
ATOM 623 C C . THR A 1 82 ? -7.316 38.625 15.352 1 95.12 82 THR A C 1
ATOM 625 O O . THR A 1 82 ? -6.52 39.5 14.961 1 95.12 82 THR A O 1
ATOM 628 N N . LEU A 1 83 ? -7.543 37.531 14.711 1 94.31 83 LEU A N 1
ATOM 629 C CA . LEU A 1 83 ? -6.898 37.281 13.43 1 94.31 83 LEU A CA 1
ATOM 630 C C . LEU A 1 83 ? -7.617 38 12.297 1 94.31 83 LEU A C 1
ATOM 632 O O . LEU A 1 83 ? -8.688 37.562 11.859 1 94.31 83 LEU A O 1
ATOM 636 N N . THR A 1 84 ? -7.07 39.094 11.852 1 93.06 84 THR A N 1
ATOM 637 C CA . THR A 1 84 ? -7.672 39.844 10.766 1 93.06 84 THR A CA 1
ATOM 638 C C . THR A 1 84 ? -6.852 39.719 9.492 1 93.06 84 THR A C 1
ATOM 640 O O . THR A 1 84 ? -7.324 40.062 8.406 1 93.06 84 THR A O 1
ATOM 643 N N . GLN A 1 85 ? -5.668 39.25 9.656 1 95.06 85 GLN A N 1
ATOM 644 C CA . GLN A 1 85 ? -4.773 39.062 8.516 1 95.06 85 GLN A CA 1
ATOM 645 C C . GLN A 1 85 ? -5.219 37.875 7.66 1 95.06 85 GLN A C 1
ATOM 647 O O . GLN A 1 85 ? -5.844 36.938 8.156 1 95.06 85 GLN A O 1
ATOM 652 N N . PRO A 1 86 ? -4.828 37.938 6.301 1 95.69 86 PRO A N 1
ATOM 653 C CA . PRO A 1 86 ? -4.969 36.719 5.5 1 95.69 86 PRO A CA 1
ATOM 654 C C . PRO A 1 86 ? -4.27 35.5 6.129 1 95.69 86 PRO A C 1
ATOM 656 O O . PRO A 1 86 ? -3.182 35.656 6.699 1 95.69 86 PRO A O 1
ATOM 659 N N . LEU A 1 87 ? -4.965 34.375 6.172 1 96.06 87 LEU A N 1
ATOM 660 C CA . LEU A 1 87 ? -4.426 33.125 6.707 1 96.06 87 LEU A CA 1
ATOM 661 C C . LEU A 1 87 ? -4.238 32.094 5.602 1 96.06 87 LEU A C 1
ATOM 663 O O . LEU A 1 87 ? -5.168 31.828 4.84 1 96.06 87 LEU A O 1
ATOM 667 N N . ALA A 1 88 ? -3.051 31.594 5.453 1 96.25 88 ALA A N 1
ATOM 668 C CA . ALA A 1 88 ? -2.783 30.516 4.508 1 96.25 88 ALA A CA 1
ATOM 669 C C . ALA A 1 88 ? -2.525 29.203 5.23 1 96.25 88 ALA A C 1
ATOM 671 O O . ALA A 1 88 ? -1.743 29.141 6.184 1 96.25 88 ALA A O 1
ATOM 672 N N . ARG A 1 89 ? -3.236 28.141 4.82 1 93.44 89 ARG A N 1
ATOM 673 C CA . ARG A 1 89 ? -2.967 26.812 5.359 1 93.44 89 ARG A CA 1
ATOM 674 C C . ARG A 1 89 ? -1.815 26.141 4.617 1 93.44 89 ARG A C 1
ATOM 676 O O . ARG A 1 89 ? -1.397 26.609 3.555 1 93.44 89 ARG A O 1
ATOM 683 N N . MET A 1 90 ? -1.353 25.094 5.25 1 93.94 90 MET A N 1
ATOM 684 C CA . MET A 1 90 ? -0.238 24.391 4.617 1 93.94 90 MET A CA 1
ATOM 685 C C . MET A 1 90 ? -0.742 23.375 3.602 1 93.94 90 MET A C 1
ATOM 687 O O . MET A 1 90 ? -1.571 22.516 3.926 1 93.94 90 MET A O 1
ATOM 691 N N . VAL A 1 91 ? -0.359 23.516 2.396 1 92.69 91 VAL A N 1
ATOM 692 C CA . VAL A 1 91 ? -0.477 22.562 1.305 1 92.69 91 VAL A CA 1
ATOM 693 C C . VAL A 1 91 ? 0.88 22.375 0.632 1 92.69 91 VAL A C 1
ATOM 695 O O . VAL A 1 91 ? 1.382 23.281 -0.033 1 92.69 91 VAL A O 1
ATOM 698 N N . ASP A 1 92 ? 1.487 21.266 0.923 1 93.44 92 ASP A N 1
ATOM 699 C CA . ASP A 1 92 ? 2.785 21.031 0.299 1 93.44 92 ASP A CA 1
ATOM 700 C C . ASP A 1 92 ? 2.92 19.578 -0.163 1 93.44 92 ASP A C 1
ATOM 702 O O . ASP A 1 92 ? 2.131 18.719 0.234 1 93.44 92 ASP A O 1
ATOM 706 N N . TRP A 1 93 ? 3.82 19.375 -1.016 1 94.19 93 TRP A N 1
ATOM 707 C CA . TRP A 1 93 ? 3.945 18.062 -1.651 1 94.19 93 TRP A CA 1
ATOM 708 C C . TRP A 1 93 ? 4.344 17 -0.634 1 94.19 93 TRP A C 1
ATOM 710 O O . TRP A 1 93 ? 3.943 15.844 -0.753 1 94.19 93 TRP A O 1
ATOM 720 N N . GLY A 1 94 ? 5.168 17.312 0.341 1 94.31 94 GLY A N 1
ATOM 721 C CA . GLY A 1 94 ? 5.539 16.359 1.374 1 94.31 94 GLY A CA 1
ATOM 722 C C . GLY A 1 94 ? 4.355 15.867 2.189 1 94.31 94 GLY A C 1
ATOM 723 O O . GLY A 1 94 ? 4.238 14.672 2.465 1 94.31 94 GLY A O 1
ATOM 724 N N . LEU A 1 95 ? 3.516 16.859 2.578 1 94.5 95 LEU A N 1
ATOM 725 C CA . LEU A 1 95 ? 2.291 16.531 3.297 1 94.5 95 LEU A CA 1
ATOM 726 C C . LEU A 1 95 ? 1.398 15.617 2.461 1 94.5 95 LEU A C 1
ATOM 728 O O . LEU A 1 95 ? 0.858 14.633 2.971 1 94.5 95 LEU A O 1
ATOM 732 N N . THR A 1 96 ? 1.287 15.891 1.206 1 96.19 96 THR A N 1
ATOM 733 C CA . THR A 1 96 ? 0.46 15.117 0.286 1 96.19 96 THR A CA 1
ATOM 734 C C . THR A 1 96 ? 1.008 13.703 0.124 1 96.19 96 THR A C 1
ATOM 736 O O . THR A 1 96 ? 0.261 12.727 0.223 1 96.19 96 THR A O 1
ATOM 739 N N . GLU A 1 97 ? 2.293 13.625 -0.081 1 97.31 97 GLU A N 1
ATOM 740 C CA . GLU A 1 97 ? 2.912 12.312 -0.237 1 97.31 97 GLU A CA 1
ATOM 741 C C . GLU A 1 97 ? 2.754 11.469 1.027 1 97.31 97 GLU A C 1
ATOM 743 O O . GLU A 1 97 ? 2.434 10.281 0.954 1 97.31 97 GLU A O 1
ATOM 748 N N . GLY A 1 98 ? 2.982 12.102 2.184 1 96.94 98 GLY A N 1
ATOM 749 C CA . GLY A 1 98 ? 2.791 11.398 3.443 1 96.94 98 GLY A CA 1
ATOM 750 C C . GLY A 1 98 ? 1.385 10.859 3.617 1 96.94 98 GLY A C 1
ATOM 751 O O . GLY A 1 98 ? 1.203 9.703 4.012 1 96.94 98 GLY A O 1
ATOM 752 N N . MET A 1 99 ? 0.395 11.648 3.271 1 97.56 99 MET A N 1
ATOM 753 C CA . MET A 1 99 ? -0.995 11.227 3.41 1 97.56 99 MET A CA 1
ATOM 754 C C . MET A 1 99 ? -1.31 10.07 2.463 1 97.56 99 MET A C 1
ATOM 756 O O . MET A 1 99 ? -1.982 9.109 2.85 1 97.56 99 MET A O 1
ATOM 760 N N . VAL A 1 100 ? -0.824 10.133 1.227 1 98.56 100 VAL A N 1
ATOM 761 C CA . VAL A 1 100 ? -1.04 9.078 0.246 1 98.56 100 VAL A CA 1
ATOM 762 C C . VAL A 1 100 ? -0.471 7.762 0.772 1 98.56 100 VAL A C 1
ATOM 764 O O . VAL A 1 100 ? -1.13 6.723 0.702 1 98.56 100 VAL A O 1
ATOM 767 N N . GLU A 1 101 ? 0.749 7.82 1.328 1 98.62 101 GLU A N 1
ATOM 768 C CA . GLU A 1 101 ? 1.388 6.625 1.875 1 98.62 101 GLU A CA 1
ATOM 769 C C . GLU A 1 101 ? 0.557 6.023 3.006 1 98.62 101 GLU A C 1
ATOM 771 O O . GLU A 1 101 ? 0.34 4.812 3.045 1 98.62 101 GLU A O 1
ATOM 776 N N . TYR A 1 102 ? 0.063 6.871 3.869 1 98.44 102 TYR A N 1
ATOM 777 C CA . TYR A 1 102 ? -0.742 6.426 5 1 98.44 102 TYR A CA 1
ATOM 778 C C . TYR A 1 102 ? -2.039 5.777 4.523 1 98.44 102 TYR A C 1
ATOM 780 O O . TYR A 1 102 ? -2.369 4.664 4.934 1 98.44 102 TYR A O 1
ATOM 788 N N . VAL A 1 103 ? -2.738 6.441 3.641 1 98.88 103 VAL A N 1
ATOM 789 C CA . VAL A 1 103 ? -4.043 5.984 3.174 1 98.88 103 VAL A CA 1
ATOM 790 C C . VAL A 1 103 ? -3.881 4.688 2.381 1 98.88 103 VAL A C 1
ATOM 792 O O . VAL A 1 103 ? -4.543 3.689 2.672 1 98.88 103 VAL A O 1
ATOM 795 N N . VAL A 1 104 ? -2.955 4.652 1.428 1 98.94 104 VAL A N 1
ATOM 796 C CA . VAL A 1 104 ? -2.752 3.469 0.602 1 98.94 104 VAL A CA 1
ATOM 797 C C . VAL A 1 104 ? -2.289 2.303 1.474 1 98.94 104 VAL A C 1
ATOM 799 O O . VAL A 1 104 ? -2.781 1.182 1.334 1 98.94 104 VAL A O 1
ATOM 802 N N . GLY A 1 105 ? -1.357 2.604 2.385 1 98.81 105 GLY A N 1
ATOM 803 C CA . GLY A 1 105 ? -0.852 1.568 3.273 1 98.81 105 GLY A CA 1
ATOM 804 C C . GLY A 1 105 ? -1.938 0.917 4.109 1 98.81 105 GLY A C 1
ATOM 805 O O . GLY A 1 105 ? -2.035 -0.31 4.164 1 98.81 105 GLY A O 1
ATOM 806 N N . HIS A 1 106 ? -2.773 1.693 4.719 1 98.88 106 HIS A N 1
ATOM 807 C CA . HIS A 1 106 ? -3.773 1.133 5.621 1 98.88 106 HIS A CA 1
ATOM 808 C C . HIS A 1 106 ? -4.941 0.538 4.844 1 98.88 106 HIS A C 1
ATOM 810 O O . HIS A 1 106 ? -5.551 -0.443 5.281 1 98.88 106 HIS A O 1
ATOM 816 N N . VAL A 1 107 ? -5.281 1.106 3.639 1 98.94 107 VAL A N 1
ATOM 817 C CA . VAL A 1 107 ? -6.266 0.453 2.781 1 98.94 107 VAL A CA 1
ATOM 818 C C . VAL A 1 107 ? -5.777 -0.944 2.404 1 98.94 107 VAL A C 1
ATOM 820 O O . VAL A 1 107 ? -6.516 -1.923 2.535 1 98.94 107 VAL A O 1
ATOM 823 N N . LEU A 1 108 ? -4.531 -1.069 2.02 1 98.88 108 LEU A N 1
ATOM 824 C CA . LEU A 1 108 ? -3.977 -2.359 1.621 1 98.88 108 LEU A CA 1
ATOM 825 C C . LEU A 1 108 ? -3.857 -3.293 2.82 1 98.88 108 LEU A C 1
ATOM 827 O O . LEU A 1 108 ? -4.02 -4.508 2.684 1 98.88 108 LEU A O 1
ATOM 831 N N . ARG A 1 109 ? -3.514 -2.713 4.031 1 98.69 109 ARG A N 1
ATOM 832 C CA . ARG A 1 109 ? -3.494 -3.533 5.238 1 98.69 109 ARG A CA 1
ATOM 833 C C . ARG A 1 109 ? -4.816 -4.27 5.422 1 98.69 109 ARG A C 1
ATOM 835 O O . ARG A 1 109 ? -4.836 -5.488 5.59 1 98.69 109 ARG A O 1
ATOM 842 N N . HIS A 1 110 ? -5.883 -3.537 5.312 1 98.5 110 HIS A N 1
ATOM 843 C CA . HIS A 1 110 ? -7.203 -4.121 5.539 1 98.5 110 HIS A CA 1
ATOM 844 C C . HIS A 1 110 ? -7.629 -4.988 4.359 1 98.5 110 HIS A C 1
ATOM 846 O O . HIS A 1 110 ? -8.227 -6.055 4.551 1 98.5 110 HIS A O 1
ATOM 852 N N . HIS A 1 111 ? -7.32 -4.59 3.168 1 98.06 111 HIS A N 1
ATOM 853 C CA . HIS A 1 111 ? -7.641 -5.352 1.967 1 98.06 111 HIS A CA 1
ATOM 854 C C . HIS A 1 111 ? -6.98 -6.727 1.996 1 98.06 111 HIS A C 1
ATOM 856 O O . HIS A 1 111 ? -7.621 -7.738 1.7 1 98.06 111 HIS A O 1
ATOM 862 N N . LEU A 1 112 ? -5.73 -6.805 2.414 1 97.31 112 LEU A N 1
ATOM 863 C CA . LEU A 1 112 ? -4.945 -8.031 2.391 1 97.31 112 LEU A CA 1
ATOM 864 C C . LEU A 1 112 ? -5.207 -8.867 3.639 1 97.31 112 LEU A C 1
ATOM 866 O O . LEU A 1 112 ? -4.793 -10.031 3.713 1 97.31 112 LEU A O 1
ATOM 870 N N . GLY A 1 113 ? -5.902 -8.289 4.59 1 96.06 113 GLY A N 1
ATOM 871 C CA . GLY A 1 113 ? -6.105 -9.008 5.836 1 96.06 113 GLY A CA 1
ATOM 872 C C . GLY A 1 113 ? -4.812 -9.297 6.578 1 96.06 113 GLY A C 1
ATOM 873 O O . GLY A 1 113 ? -4.621 -10.406 7.09 1 96.06 113 GLY A O 1
ATOM 874 N N . MET A 1 114 ? -3.889 -8.281 6.617 1 96.44 114 MET A N 1
ATOM 875 C CA . MET A 1 114 ? -2.545 -8.469 7.152 1 96.44 114 MET A CA 1
ATOM 876 C C . MET A 1 114 ? -2.596 -8.867 8.625 1 96.44 114 MET A C 1
ATOM 878 O O . MET A 1 114 ? -1.771 -9.664 9.078 1 96.44 114 MET A O 1
ATOM 882 N N . ASP A 1 115 ? -3.586 -8.312 9.352 1 95.56 115 ASP A N 1
ATOM 883 C CA . ASP A 1 115 ? -3.646 -8.492 10.797 1 95.56 115 ASP A CA 1
ATOM 884 C C . ASP A 1 115 ? -3.77 -9.969 11.164 1 95.56 115 ASP A C 1
ATOM 886 O O . ASP A 1 115 ? -3.254 -10.398 12.195 1 95.56 115 ASP A O 1
ATOM 890 N N . ALA A 1 116 ? -4.5 -10.758 10.328 1 93.69 116 ALA A N 1
ATOM 891 C CA . ALA A 1 116 ? -4.676 -12.18 10.602 1 93.69 116 ALA A CA 1
ATOM 892 C C . ALA A 1 116 ? -3.326 -12.891 10.68 1 93.69 116 ALA A C 1
ATOM 894 O O . ALA A 1 116 ? -3.15 -13.82 11.477 1 93.69 116 ALA A O 1
ATOM 895 N N . HIS A 1 117 ? -2.365 -12.461 9.906 1 94.19 117 HIS A N 1
ATOM 896 C CA . HIS A 1 117 ? -1.057 -13.109 9.859 1 94.19 117 HIS A CA 1
ATOM 897 C C . HIS A 1 117 ? -0.078 -12.445 10.82 1 94.19 117 HIS A C 1
ATOM 899 O O . HIS A 1 117 ? 0.78 -13.109 11.398 1 94.19 117 HIS A O 1
ATOM 905 N N . ILE A 1 118 ? -0.214 -11.094 10.969 1 94.94 118 ILE A N 1
ATOM 906 C CA . ILE A 1 118 ? 0.618 -10.367 11.922 1 94.94 118 ILE A CA 1
ATOM 907 C C . ILE A 1 118 ? 0.371 -10.898 13.336 1 94.94 118 ILE A C 1
ATOM 909 O O . ILE A 1 118 ? 1.314 -11.094 14.102 1 94.94 118 ILE A O 1
ATOM 913 N N . HIS A 1 119 ? -0.925 -11.25 13.602 1 93.19 119 HIS A N 1
ATOM 914 C CA . HIS A 1 119 ? -1.293 -11.75 14.922 1 93.19 119 HIS A CA 1
ATOM 915 C C . HIS A 1 119 ? -1.293 -13.273 14.953 1 93.19 119 HIS A C 1
ATOM 917 O O . HIS A 1 119 ? -1.301 -13.875 16.031 1 93.19 119 HIS A O 1
ATOM 923 N N . GLY A 1 120 ? -1.37 -13.906 13.734 1 90.38 120 GLY A N 1
ATOM 924 C CA . GLY A 1 120 ? -1.569 -15.352 13.656 1 90.38 120 GLY A CA 1
ATOM 925 C C . GLY A 1 120 ? -0.273 -16.125 13.508 1 90.38 120 GLY A C 1
ATOM 926 O O . GLY A 1 120 ? -0.174 -17.031 12.672 1 90.38 120 GLY A O 1
ATOM 927 N N . GLN A 1 121 ? 0.786 -15.766 14.195 1 92.31 121 GLN A N 1
ATOM 928 C CA . GLN A 1 121 ? 2.064 -16.469 14.195 1 92.31 121 GLN A CA 1
ATOM 929 C C . GLN A 1 121 ? 2.033 -17.672 15.141 1 92.31 121 GLN A C 1
ATOM 931 O O . GLN A 1 121 ? 2.814 -17.734 16.094 1 92.31 121 GLN A O 1
ATOM 936 N N . ASP A 1 122 ? 1.106 -18.703 14.859 1 93.56 122 ASP A N 1
ATOM 937 C CA . ASP A 1 122 ? 0.804 -19.766 15.812 1 93.56 122 ASP A CA 1
ATOM 938 C C . ASP A 1 122 ? 1.07 -21.141 15.211 1 93.56 122 ASP A C 1
ATOM 940 O O . ASP A 1 122 ? 0.64 -22.156 15.758 1 93.56 122 ASP A O 1
ATOM 944 N N . GLY A 1 123 ? 1.702 -21.188 14.062 1 94.44 123 GLY A N 1
ATOM 945 C CA . GLY A 1 123 ? 2.07 -22.469 13.461 1 94.44 123 GLY A CA 1
ATOM 946 C C . GLY A 1 123 ? 0.975 -23.047 12.586 1 94.44 123 GLY A C 1
ATOM 947 O O . GLY A 1 123 ? 1.13 -24.141 12.031 1 94.44 123 GLY A O 1
ATOM 948 N N . VAL A 1 124 ? -0.124 -22.375 12.469 1 93 124 VAL A N 1
ATOM 949 C CA . VAL A 1 124 ? -1.235 -22.859 11.656 1 93 124 VAL A CA 1
ATOM 950 C C . VAL A 1 124 ? -1.152 -22.266 10.258 1 93 124 VAL A C 1
ATOM 952 O O . VAL A 1 124 ? -1.071 -21.047 10.094 1 93 124 VAL A O 1
ATOM 955 N N . TRP A 1 125 ? -1.138 -23.094 9.359 1 93.25 125 TRP A N 1
ATOM 956 C CA . TRP A 1 125 ? -1.068 -22.719 7.949 1 93.25 125 TRP A CA 1
ATOM 957 C C . TRP A 1 125 ? -2.457 -22.422 7.395 1 93.25 125 TRP A C 1
ATOM 959 O O . TRP A 1 125 ? -3.168 -23.328 6.961 1 93.25 125 TRP A O 1
ATOM 969 N N . ARG A 1 126 ? -2.887 -21.156 7.297 1 86.94 126 ARG A N 1
ATOM 970 C CA . ARG A 1 126 ? -4.223 -20.734 6.891 1 86.94 126 ARG A CA 1
ATOM 971 C C . ARG A 1 126 ? -4.242 -20.312 5.426 1 86.94 126 ARG A C 1
ATOM 973 O O . ARG A 1 126 ? -4.441 -19.125 5.117 1 86.94 126 ARG A O 1
ATOM 980 N N . ASN A 1 127 ? -4.141 -21.188 4.492 1 81.69 127 ASN A N 1
ATOM 981 C CA . ASN A 1 127 ? -4.035 -20.828 3.082 1 81.69 127 ASN A CA 1
ATOM 982 C C . ASN A 1 127 ? -5.41 -20.719 2.424 1 81.69 127 ASN A C 1
ATOM 984 O O . ASN A 1 127 ? -5.508 -20.531 1.212 1 81.69 127 ASN A O 1
ATOM 988 N N . SER A 1 128 ? -6.418 -20.844 3.256 1 79.38 128 SER A N 1
ATOM 989 C CA . SER A 1 128 ? -7.77 -20.719 2.711 1 79.38 128 SER A CA 1
ATOM 990 C C . SER A 1 128 ? -8.258 -19.281 2.75 1 79.38 128 SER A C 1
ATOM 992 O O . SER A 1 128 ? -9.25 -18.938 2.105 1 79.38 128 SER A O 1
ATOM 994 N N . VAL A 1 129 ? -7.629 -18.469 3.389 1 76.56 129 VAL A N 1
ATOM 995 C CA . VAL A 1 129 ? -8.031 -17.062 3.508 1 76.56 129 VAL A CA 1
ATOM 996 C C . VAL A 1 129 ? -7.246 -16.219 2.516 1 76.56 129 VAL A C 1
ATOM 998 O O . VAL A 1 129 ? -6.07 -15.914 2.746 1 76.56 129 VAL A O 1
ATOM 1001 N N . LEU A 1 130 ? -7.844 -16.016 1.332 1 86.19 130 LEU A N 1
ATOM 1002 C CA . LEU A 1 130 ? -7.215 -15.203 0.294 1 86.19 130 LEU A CA 1
ATOM 1003 C C . LEU A 1 130 ? -7.965 -13.891 0.091 1 86.19 130 LEU A C 1
ATOM 1005 O O . LEU A 1 130 ? -9.203 -13.875 0.067 1 86.19 130 LEU A O 1
ATOM 1009 N N . PRO A 1 131 ? -7.227 -12.852 0.095 1 90.62 131 PRO A N 1
ATOM 1010 C CA . PRO A 1 131 ? -7.918 -11.609 -0.243 1 90.62 131 PRO A CA 1
ATOM 1011 C C . PRO A 1 131 ? -8.461 -11.602 -1.671 1 90.62 131 PRO A C 1
ATOM 1013 O O . PRO A 1 131 ? -7.902 -12.266 -2.549 1 90.62 131 PRO A O 1
ATOM 1016 N N . PRO A 1 132 ? -9.609 -10.938 -1.873 1 93.75 132 PRO A N 1
ATOM 1017 C CA . PRO A 1 132 ? -9.984 -10.656 -3.262 1 93.75 132 PRO A CA 1
ATOM 1018 C C . PRO A 1 132 ? -8.992 -9.742 -3.969 1 93.75 132 PRO A C 1
ATOM 1020 O O . PRO A 1 132 ? -8 -9.312 -3.365 1 93.75 132 PRO A O 1
ATOM 1023 N N . LEU A 1 133 ? -9.148 -9.523 -5.242 1 96.56 133 LEU A N 1
ATOM 1024 C CA . LEU A 1 133 ? -8.359 -8.5 -5.918 1 96.56 133 LEU A CA 1
ATOM 1025 C C . LEU A 1 133 ? -8.875 -7.105 -5.578 1 96.56 133 LEU A C 1
ATOM 1027 O O . LEU A 1 133 ? -10.07 -6.926 -5.32 1 96.56 133 LEU A O 1
ATOM 1031 N N . ALA A 1 134 ? -7.996 -6.105 -5.586 1 97.75 134 ALA A N 1
ATOM 1032 C CA . ALA A 1 134 ? -8.344 -4.719 -5.285 1 97.75 134 ALA A CA 1
ATOM 1033 C C . ALA A 1 134 ? -9.523 -4.25 -6.133 1 97.75 134 ALA A C 1
ATOM 1035 O O . ALA A 1 134 ? -10.375 -3.496 -5.656 1 97.75 134 ALA A O 1
ATOM 1036 N N . ARG A 1 135 ? -9.594 -4.762 -7.375 1 96.94 135 ARG A N 1
ATOM 1037 C CA . ARG A 1 135 ? -10.633 -4.32 -8.297 1 96.94 135 ARG A CA 1
ATOM 1038 C C . ARG A 1 135 ? -12.016 -4.742 -7.805 1 96.94 135 ARG A C 1
ATOM 1040 O O . ARG A 1 135 ? -13.031 -4.238 -8.289 1 96.94 135 ARG A O 1
ATOM 1047 N N . GLU A 1 136 ? -12.047 -5.656 -6.789 1 96.75 136 GLU A N 1
ATOM 1048 C CA . GLU A 1 136 ? -13.305 -6.156 -6.238 1 96.75 136 GLU A CA 1
ATOM 1049 C C . GLU A 1 136 ? -13.602 -5.523 -4.883 1 96.75 136 GLU A C 1
ATOM 1051 O O . GLU A 1 136 ? -14.539 -5.934 -4.195 1 96.75 136 GLU A O 1
ATOM 1056 N N . ARG A 1 137 ? -12.844 -4.555 -4.438 1 97.62 137 ARG A N 1
ATOM 1057 C CA . ARG A 1 137 ? -12.969 -3.902 -3.139 1 97.62 137 ARG A CA 1
ATOM 1058 C C . ARG A 1 137 ? -13.273 -2.416 -3.297 1 97.62 137 ARG A C 1
ATOM 1060 O O . ARG A 1 137 ? -12.359 -1.596 -3.363 1 97.62 137 ARG A O 1
ATOM 1067 N N . PRO A 1 138 ? -14.547 -2.023 -3.25 1 98.44 138 PRO A N 1
ATOM 1068 C CA . PRO A 1 138 ? -14.883 -0.605 -3.393 1 98.44 138 PRO A CA 1
ATOM 1069 C C . PRO A 1 138 ? -14.414 0.234 -2.205 1 98.44 138 PRO A C 1
ATOM 1071 O O . PRO A 1 138 ? -14.547 -0.188 -1.055 1 98.44 138 PRO A O 1
ATOM 1074 N N . VAL A 1 139 ? -13.859 1.41 -2.496 1 98.88 139 VAL A N 1
ATOM 1075 C CA . VAL A 1 139 ? -13.367 2.346 -1.491 1 98.88 139 VAL A CA 1
ATOM 1076 C C . VAL A 1 139 ? -14.078 3.688 -1.638 1 98.88 139 VAL A C 1
ATOM 1078 O O . VAL A 1 139 ? -14.227 4.199 -2.75 1 98.88 139 VAL A O 1
ATOM 1081 N N . ALA A 1 140 ? -14.594 4.18 -0.545 1 98.88 140 ALA A N 1
ATOM 1082 C CA . ALA A 1 140 ? -15.125 5.535 -0.526 1 98.88 140 ALA A CA 1
ATOM 1083 C C . ALA A 1 140 ? -14.086 6.531 -0.018 1 98.88 140 ALA A C 1
ATOM 1085 O O . ALA A 1 140 ? -13.461 6.305 1.019 1 98.88 140 ALA A O 1
ATOM 1086 N N . MET A 1 141 ? -13.844 7.559 -0.763 1 98.88 141 MET A N 1
ATOM 1087 C CA . MET A 1 141 ? -13.031 8.703 -0.354 1 98.88 141 MET A CA 1
ATOM 1088 C C . MET A 1 141 ? -13.914 9.898 -0.007 1 98.88 141 MET A C 1
ATOM 1090 O O . MET A 1 141 ? -14.453 10.555 -0.898 1 98.88 141 MET A O 1
ATOM 1094 N N . LEU A 1 142 ? -14.117 10.125 1.309 1 98.75 142 LEU A N 1
ATOM 1095 C CA . LEU A 1 142 ? -14.875 11.297 1.729 1 98.75 142 LEU A CA 1
ATOM 1096 C C . LEU A 1 142 ? -13.961 12.508 1.877 1 98.75 142 LEU A C 1
ATOM 1098 O O . LEU A 1 142 ? -13.141 12.562 2.791 1 98.75 142 LEU A O 1
ATOM 1102 N N . GLY A 1 143 ? -14.148 13.461 1.07 1 97.56 143 GLY A N 1
ATOM 1103 C CA . GLY A 1 143 ? -13.242 14.586 0.917 1 97.56 143 GLY A CA 1
ATOM 1104 C C . GLY A 1 143 ? -12.383 14.5 -0.331 1 97.56 143 GLY A C 1
ATOM 1105 O O . GLY A 1 143 ? -11.539 13.609 -0.45 1 97.56 143 GLY A O 1
ATOM 1106 N N . LEU A 1 144 ? -12.641 15.438 -1.252 1 97.06 144 LEU A N 1
ATOM 1107 C CA . LEU A 1 144 ? -11.93 15.43 -2.529 1 97.06 144 LEU A CA 1
ATOM 1108 C C . LEU A 1 144 ? -11.133 16.719 -2.711 1 97.06 144 LEU A C 1
ATOM 1110 O O . LEU A 1 144 ? -11.125 17.297 -3.797 1 97.06 144 LEU A O 1
ATOM 1114 N N . GLY A 1 145 ? -10.562 17.188 -1.557 1 93.12 145 GLY A N 1
ATOM 1115 C CA . GLY A 1 145 ? -9.539 18.219 -1.648 1 93.12 145 GLY A CA 1
ATOM 1116 C C . GLY A 1 145 ? -8.203 17.703 -2.143 1 93.12 145 GLY A C 1
ATOM 1117 O O . GLY A 1 145 ? -8.148 16.672 -2.816 1 93.12 145 GLY A O 1
ATOM 1118 N N . GLU A 1 146 ? -7.141 18.422 -1.821 1 92.19 146 GLU A N 1
ATOM 1119 C CA . GLU A 1 146 ? -5.801 18.094 -2.297 1 92.19 146 GLU A CA 1
ATOM 1120 C C . GLU A 1 146 ? -5.391 16.688 -1.855 1 92.19 146 GLU A C 1
ATOM 1122 O O . GLU A 1 146 ? -4.973 15.867 -2.678 1 92.19 146 GLU A O 1
ATOM 1127 N N . LEU A 1 147 ? -5.551 16.406 -0.598 1 95.31 147 LEU A N 1
ATOM 1128 C CA . LEU A 1 147 ? -5.117 15.141 -0.039 1 95.31 147 LEU A CA 1
ATOM 1129 C C . LEU A 1 147 ? -6.031 14.008 -0.498 1 95.31 147 LEU A C 1
ATOM 1131 O O . LEU A 1 147 ? -5.555 12.922 -0.837 1 95.31 147 LEU A O 1
ATOM 1135 N N . GLY A 1 148 ? -7.367 14.281 -0.51 1 97.12 148 GLY A N 1
ATOM 1136 C CA . GLY A 1 148 ? -8.328 13.273 -0.939 1 97.12 148 GLY A CA 1
ATOM 1137 C C . GLY A 1 148 ? -8.141 12.852 -2.383 1 97.12 148 GLY A C 1
ATOM 1138 O O . GLY A 1 148 ? -8.148 11.656 -2.691 1 97.12 148 GLY A O 1
ATOM 1139 N N . GLN A 1 149 ? -7.93 13.828 -3.248 1 97.44 149 GLN A N 1
ATOM 1140 C CA . GLN A 1 149 ? -7.746 13.531 -4.664 1 97.44 149 GLN A CA 1
ATOM 1141 C C . GLN A 1 149 ? -6.473 12.727 -4.898 1 97.44 149 GLN A C 1
ATOM 1143 O O . GLN A 1 149 ? -6.473 11.766 -5.668 1 97.44 149 GLN A O 1
ATOM 1148 N N . ALA A 1 150 ? -5.387 13.18 -4.262 1 97.44 150 ALA A N 1
ATOM 1149 C CA . ALA A 1 150 ? -4.117 12.484 -4.418 1 97.44 150 ALA A CA 1
ATOM 1150 C C . ALA A 1 150 ? -4.227 11.031 -3.953 1 97.44 150 ALA A C 1
ATOM 1152 O O . ALA A 1 150 ? -3.76 10.117 -4.637 1 97.44 150 ALA A O 1
ATOM 1153 N N . SER A 1 151 ? -4.875 10.758 -2.838 1 98.62 151 SER A N 1
ATOM 1154 C CA . SER A 1 151 ? -5.059 9.414 -2.299 1 98.62 151 SER A CA 1
ATOM 1155 C C . SER A 1 151 ? -5.969 8.586 -3.193 1 98.62 151 SER A C 1
ATOM 1157 O O . SER A 1 151 ? -5.691 7.406 -3.443 1 98.62 151 SER A O 1
ATOM 1159 N N . ALA A 1 152 ? -7.035 9.219 -3.672 1 98.69 152 ALA A N 1
ATOM 1160 C CA . ALA A 1 152 ? -7.977 8.531 -4.555 1 98.69 152 ALA A CA 1
ATOM 1161 C C . ALA A 1 152 ? -7.285 8.07 -5.836 1 98.69 152 ALA A C 1
ATOM 1163 O O . ALA A 1 152 ? -7.484 6.934 -6.281 1 98.69 152 ALA A O 1
ATOM 1164 N N . ARG A 1 153 ? -6.469 8.906 -6.418 1 98.44 153 ARG A N 1
ATOM 1165 C CA . ARG A 1 153 ? -5.754 8.562 -7.641 1 98.44 153 ARG A CA 1
ATOM 1166 C C . ARG A 1 153 ? -4.789 7.406 -7.406 1 98.44 153 ARG A C 1
ATOM 1168 O O . ARG A 1 153 ? -4.676 6.504 -8.242 1 98.44 153 ARG A O 1
ATOM 1175 N N . ALA A 1 154 ? -4.102 7.465 -6.27 1 98.69 154 ALA A N 1
ATOM 1176 C CA . ALA A 1 154 ? -3.156 6.402 -5.949 1 98.69 154 ALA A CA 1
ATOM 1177 C C . ALA A 1 154 ? -3.871 5.062 -5.793 1 98.69 154 ALA A C 1
ATOM 1179 O O . ALA A 1 154 ? -3.398 4.035 -6.285 1 98.69 154 ALA A O 1
ATOM 1180 N N . LEU A 1 155 ? -5.02 5.047 -5.109 1 98.81 155 LEU A N 1
ATOM 1181 C CA . LEU A 1 155 ? -5.797 3.822 -4.93 1 98.81 155 LEU A CA 1
ATOM 1182 C C . LEU A 1 155 ? -6.336 3.32 -6.262 1 98.81 155 LEU A C 1
ATOM 1184 O O . LEU A 1 155 ? -6.344 2.115 -6.52 1 98.81 155 LEU A O 1
ATOM 1188 N N . THR A 1 156 ? -6.766 4.273 -7.105 1 98.62 156 THR A N 1
ATOM 1189 C CA . THR A 1 156 ? -7.254 3.91 -8.43 1 98.62 156 THR A CA 1
ATOM 1190 C C . THR A 1 156 ? -6.148 3.268 -9.258 1 98.62 156 THR A C 1
ATOM 1192 O O . THR A 1 156 ? -6.383 2.291 -9.977 1 98.62 156 THR A O 1
ATOM 1195 N N . ALA A 1 157 ? -4.938 3.773 -9.133 1 98.06 157 ALA A N 1
ATOM 1196 C CA . ALA A 1 157 ? -3.787 3.236 -9.859 1 98.06 157 ALA A CA 1
ATOM 1197 C C . ALA A 1 157 ? -3.477 1.81 -9.414 1 98.06 157 ALA A C 1
ATOM 1199 O O . ALA A 1 157 ? -2.828 1.055 -10.141 1 98.06 157 ALA A O 1
ATOM 1200 N N . LEU A 1 158 ? -3.943 1.409 -8.266 1 98.5 158 LEU A N 1
ATOM 1201 C CA . LEU A 1 158 ? -3.797 0.047 -7.77 1 98.5 158 LEU A CA 1
ATOM 1202 C C . LEU A 1 158 ? -5.059 -0.769 -8.031 1 98.5 158 LEU A C 1
ATOM 1204 O O . LEU A 1 158 ? -5.23 -1.854 -7.473 1 98.5 158 LEU A O 1
ATOM 1208 N N . ASN A 1 159 ? -5.98 -0.211 -8.797 1 98.06 159 ASN A N 1
ATOM 1209 C CA . ASN A 1 159 ? -7.137 -0.886 -9.375 1 98.06 159 ASN A CA 1
ATOM 1210 C C . ASN A 1 159 ? -8.305 -0.929 -8.398 1 98.06 159 ASN A C 1
ATOM 1212 O O . ASN A 1 159 ? -9.281 -1.647 -8.625 1 98.06 159 ASN A O 1
ATOM 1216 N N . PHE A 1 160 ? -8.25 -0.225 -7.254 1 98.62 160 PHE A N 1
ATOM 1217 C CA . PHE A 1 160 ? -9.422 -0.114 -6.398 1 98.62 160 PHE A CA 1
ATOM 1218 C C . PHE A 1 160 ? -10.516 0.691 -7.086 1 98.62 160 PHE A C 1
ATOM 1220 O O . PHE A 1 160 ? -10.242 1.728 -7.695 1 98.62 160 PHE A O 1
ATOM 1227 N N . PRO A 1 161 ? -11.75 0.202 -7.102 1 98.38 161 PRO A N 1
ATOM 1228 C CA . PRO A 1 161 ? -12.852 1.083 -7.492 1 98.38 161 PRO A CA 1
ATOM 1229 C C . PRO A 1 161 ? -13.141 2.164 -6.453 1 98.38 161 PRO A C 1
ATOM 1231 O O . PRO A 1 161 ? -13.758 1.885 -5.422 1 98.38 161 PRO A O 1
ATOM 1234 N N . VAL A 1 162 ? -12.727 3.41 -6.719 1 98.75 162 VAL A N 1
ATOM 1235 C CA . VAL A 1 162 ? -12.844 4.496 -5.754 1 98.75 162 VAL A CA 1
ATOM 1236 C C . VAL A 1 162 ? -14.055 5.363 -6.094 1 98.75 162 VAL A C 1
ATOM 1238 O O . VAL A 1 162 ? -14.234 5.773 -7.242 1 98.75 162 VAL A O 1
ATOM 1241 N N . MET A 1 163 ? -14.906 5.555 -5.133 1 98.75 163 MET A N 1
ATOM 1242 C CA . MET A 1 163 ? -15.984 6.535 -5.199 1 98.75 163 MET A CA 1
ATOM 1243 C C . MET A 1 163 ? -15.703 7.711 -4.266 1 98.75 163 MET A C 1
ATOM 1245 O O . MET A 1 163 ? -15.445 7.52 -3.078 1 98.75 163 MET A O 1
ATOM 1249 N N . GLY A 1 164 ? -15.734 8.891 -4.797 1 98.62 164 GLY A N 1
ATOM 1250 C CA . GLY A 1 164 ? -15.461 10.086 -4.016 1 98.62 164 GLY A CA 1
ATOM 1251 C C . GLY A 1 164 ? -16.719 10.859 -3.639 1 98.62 164 GLY A C 1
ATOM 1252 O O . GLY A 1 164 ? -17.719 10.812 -4.359 1 98.62 164 GLY A O 1
ATOM 1253 N N . TRP A 1 165 ? -16.672 11.516 -2.529 1 98.5 165 TRP A N 1
ATOM 1254 C CA . TRP A 1 165 ? -17.766 12.398 -2.1 1 98.5 165 TRP A CA 1
ATOM 1255 C C . TRP A 1 165 ? -17.219 13.734 -1.602 1 98.5 165 TRP A C 1
ATOM 1257 O O . TRP A 1 165 ? -16.219 13.766 -0.877 1 98.5 165 TRP A O 1
ATOM 1267 N N . SER A 1 166 ? -17.781 14.766 -1.978 1 96.75 166 SER A N 1
ATOM 1268 C CA . SER A 1 166 ? -17.516 16.109 -1.48 1 96.75 166 SER A CA 1
ATOM 1269 C C . SER A 1 166 ? -18.781 16.938 -1.404 1 96.75 166 SER A C 1
ATOM 1271 O O . SER A 1 166 ? -19.797 16.578 -2.012 1 96.75 166 SER A O 1
ATOM 1273 N N . ARG A 1 167 ? -18.703 17.938 -0.562 1 90.88 167 ARG A N 1
ATOM 1274 C CA . ARG A 1 167 ? -19.859 18.812 -0.43 1 90.88 167 ARG A CA 1
ATOM 1275 C C . ARG A 1 167 ? -20.266 19.391 -1.781 1 90.88 167 ARG A C 1
ATOM 1277 O O . ARG A 1 167 ? -21.438 19.328 -2.162 1 90.88 167 ARG A O 1
ATOM 1284 N N . SER A 1 168 ? -19.297 19.953 -2.477 1 91.44 168 SER A N 1
ATOM 1285 C CA . SER A 1 168 ? -19.547 20.516 -3.803 1 91.44 168 SER A CA 1
ATOM 1286 C C . SER A 1 168 ? -19.156 19.531 -4.898 1 91.44 168 SER A C 1
ATOM 1288 O O . SER A 1 168 ? -18.203 18.766 -4.742 1 91.44 168 SER A O 1
ATOM 1290 N N . PRO A 1 169 ? -19.891 19.578 -5.98 1 93.94 169 PRO A N 1
ATOM 1291 C CA . PRO A 1 169 ? -19.578 18.641 -7.07 1 93.94 169 PRO A CA 1
ATOM 1292 C C . PRO A 1 169 ? -18.172 18.812 -7.617 1 93.94 169 PRO A C 1
ATOM 1294 O O . PRO A 1 169 ? -17.672 19.938 -7.723 1 93.94 169 PRO A O 1
ATOM 1297 N N . LYS A 1 170 ? -17.562 17.703 -7.887 1 95.19 170 LYS A N 1
ATOM 1298 C CA . LYS A 1 170 ? -16.25 17.656 -8.531 1 95.19 170 LYS A CA 1
ATOM 1299 C C . LYS A 1 170 ? -16.234 16.641 -9.664 1 95.19 170 LYS A C 1
ATOM 1301 O O . LYS A 1 170 ? -17.062 15.734 -9.711 1 95.19 170 LYS A O 1
ATOM 1306 N N . THR A 1 171 ? -15.352 16.891 -10.609 1 96.12 171 THR A N 1
ATOM 1307 C CA . THR A 1 171 ? -15.055 15.93 -11.664 1 96.12 171 THR A CA 1
ATOM 1308 C C . THR A 1 171 ? -13.57 15.586 -11.672 1 96.12 171 THR A C 1
ATOM 1310 O O . THR A 1 171 ? -12.719 16.469 -11.844 1 96.12 171 THR A O 1
ATOM 1313 N N . ILE A 1 172 ? -13.289 14.406 -11.398 1 95.31 172 ILE A N 1
ATOM 1314 C CA . ILE A 1 172 ? -11.922 13.898 -11.383 1 95.31 172 ILE A CA 1
ATOM 1315 C C . ILE A 1 172 ? -11.805 12.695 -12.312 1 95.31 172 ILE A C 1
ATOM 1317 O O . ILE A 1 172 ? -12.594 11.758 -12.219 1 95.31 172 ILE A O 1
ATOM 1321 N N . ASP A 1 173 ? -10.82 12.641 -13.133 1 93.5 173 ASP A N 1
ATOM 1322 C CA . ASP A 1 173 ? -10.641 11.547 -14.086 1 93.5 173 ASP A CA 1
ATOM 1323 C C . ASP A 1 173 ? -10.508 10.203 -13.375 1 93.5 173 ASP A C 1
ATOM 1325 O O . ASP A 1 173 ? -9.766 10.086 -12.398 1 93.5 173 ASP A O 1
ATOM 1329 N N . SER A 1 174 ? -11.297 9.18 -13.797 1 92.75 174 SER A N 1
ATOM 1330 C CA . SER A 1 174 ? -11.227 7.781 -13.398 1 92.75 174 SER A CA 1
ATOM 1331 C C . SER A 1 174 ? -11.758 7.582 -11.984 1 92.75 174 SER A C 1
ATOM 1333 O O . SER A 1 174 ? -11.562 6.527 -11.383 1 92.75 174 SER A O 1
ATOM 1335 N N . ILE A 1 175 ? -12.336 8.664 -11.406 1 96.31 175 ILE A N 1
ATOM 1336 C CA . ILE A 1 175 ? -12.938 8.547 -10.086 1 96.31 175 ILE A CA 1
ATOM 1337 C C . ILE A 1 175 ? -14.414 8.938 -10.156 1 96.31 175 ILE A C 1
ATOM 1339 O O . ILE A 1 175 ? -14.766 9.984 -10.695 1 96.31 175 ILE A O 1
ATOM 1343 N N . GLU A 1 176 ? -15.25 8.062 -9.75 1 97.31 176 GLU A N 1
ATOM 1344 C CA . GLU A 1 176 ? -16.672 8.383 -9.633 1 97.31 176 GLU A CA 1
ATOM 1345 C C . GLU A 1 176 ? -16.922 9.383 -8.508 1 97.31 176 GLU A C 1
ATOM 1347 O O . GLU A 1 176 ? -16.719 9.07 -7.336 1 97.31 176 GLU A O 1
ATOM 1352 N N . CYS A 1 177 ? -17.375 10.602 -8.82 1 98.25 177 CYS A N 1
ATOM 1353 C CA . CYS A 1 177 ? -17.531 11.656 -7.828 1 98.25 177 CYS A CA 1
ATOM 1354 C C . CYS A 1 177 ? -19 11.914 -7.531 1 98.25 177 CYS A C 1
ATOM 1356 O O . CYS A 1 177 ? -19.828 11.938 -8.445 1 98.25 177 CYS A O 1
ATOM 1358 N N . HIS A 1 178 ? -19.312 12.023 -6.309 1 98.12 178 HIS A N 1
ATOM 1359 C CA . HIS A 1 178 ? -20.656 12.312 -5.832 1 98.12 178 HIS A CA 1
ATOM 1360 C C . HIS A 1 178 ? -20.656 13.508 -4.879 1 98.12 178 HIS A C 1
ATOM 1362 O O . HIS A 1 178 ? -19.609 13.914 -4.395 1 98.12 178 HIS A O 1
ATOM 1368 N N . SER A 1 179 ? -21.828 14.07 -4.676 1 97.38 179 SER A N 1
ATOM 1369 C CA . SER A 1 179 ? -22 15.156 -3.721 1 97.38 179 SER A CA 1
ATOM 1370 C C . SER A 1 179 ? -23.391 15.102 -3.074 1 97.38 179 SER A C 1
ATOM 1372 O O . SER A 1 179 ? -24.156 14.18 -3.33 1 97.38 179 SER A O 1
ATOM 1374 N N . GLU A 1 180 ? -23.641 15.969 -2.166 1 95.31 180 GLU A N 1
ATOM 1375 C CA . GLU A 1 180 ? -24.938 16.094 -1.49 1 95.31 180 GLU A CA 1
ATOM 1376 C C . GLU A 1 180 ? -25.266 14.836 -0.702 1 95.31 180 GLU A C 1
ATOM 1378 O O . GLU A 1 180 ? -24.469 13.898 -0.645 1 95.31 180 GLU A O 1
ATOM 1383 N N . GLU A 1 181 ? -26.375 14.852 -0.09 1 95.81 181 GLU A N 1
ATOM 1384 C CA . GLU A 1 181 ? -26.797 13.773 0.811 1 95.81 181 GLU A CA 1
ATOM 1385 C C . GLU A 1 181 ? -27 12.469 0.052 1 95.81 181 GLU A C 1
ATOM 1387 O O . GLU A 1 181 ? -26.625 11.398 0.526 1 95.81 181 GLU A O 1
ATOM 1392 N N . ALA A 1 182 ? -27.609 12.531 -1.077 1 96.75 182 ALA A N 1
ATOM 1393 C CA . ALA A 1 182 ? -27.859 11.336 -1.882 1 96.75 182 ALA A CA 1
ATOM 1394 C C . ALA A 1 182 ? -26.547 10.672 -2.287 1 96.75 182 ALA A C 1
ATOM 1396 O O . ALA A 1 182 ? -26.438 9.445 -2.312 1 96.75 182 ALA A O 1
ATOM 1397 N N . GLY A 1 183 ? -25.594 11.508 -2.646 1 98 183 GLY A N 1
ATOM 1398 C CA . GLY A 1 183 ? -24.266 11 -2.996 1 98 183 GLY A CA 1
ATOM 1399 C C . GLY A 1 183 ? -23.562 10.336 -1.833 1 98 183 GLY A C 1
ATOM 1400 O O . GLY A 1 183 ? -22.891 9.312 -2.01 1 98 183 GLY A O 1
ATOM 1401 N N . LEU A 1 184 ? -23.688 10.914 -0.684 1 98.06 184 LEU A N 1
ATOM 1402 C CA . LEU A 1 184 ? -23.094 10.336 0.507 1 98.06 184 LEU A CA 1
ATOM 1403 C C . LEU A 1 184 ? -23.656 8.945 0.78 1 98.06 184 LEU A C 1
ATOM 1405 O O . LEU A 1 184 ? -22.906 8 1.04 1 98.06 184 LEU A O 1
ATOM 1409 N N . LYS A 1 185 ? -24.938 8.828 0.74 1 98 185 LYS A N 1
ATOM 1410 C CA . LYS A 1 185 ? -25.594 7.535 0.919 1 98 185 LYS A CA 1
ATOM 1411 C C . LYS A 1 185 ? -25.109 6.523 -0.112 1 98 185 LYS A C 1
ATOM 1413 O O . LYS A 1 185 ? -24.859 5.363 0.22 1 98 185 LYS A O 1
ATOM 1418 N N . HIS A 1 186 ? -24.953 6.969 -1.321 1 98.25 186 HIS A N 1
ATOM 1419 C CA . HIS A 1 186 ? -24.516 6.121 -2.422 1 98.25 186 HIS A CA 1
ATOM 1420 C C . HIS A 1 186 ? -23.125 5.535 -2.145 1 98.25 186 HIS A C 1
ATOM 1422 O O . HIS A 1 186 ? -22.922 4.328 -2.277 1 98.25 186 HIS A O 1
ATOM 1428 N N . VAL A 1 187 ? -22.203 6.359 -1.769 1 98.44 187 VAL A N 1
ATOM 1429 C CA . VAL A 1 187 ? -20.828 5.922 -1.609 1 98.44 187 VAL A CA 1
ATOM 1430 C C . VAL A 1 187 ? -20.703 5.07 -0.347 1 98.44 187 VAL A C 1
ATOM 1432 O O . VAL A 1 187 ? -20.016 4.043 -0.35 1 98.44 187 VAL A O 1
ATOM 1435 N N . LEU A 1 188 ? -21.359 5.434 0.724 1 98.62 188 LEU A N 1
ATOM 1436 C CA . LEU A 1 188 ? -21.234 4.719 1.99 1 98.62 188 LEU A CA 1
ATOM 1437 C C . LEU A 1 188 ? -21.891 3.344 1.905 1 98.62 188 LEU A C 1
ATOM 1439 O O . LEU A 1 188 ? -21.375 2.375 2.475 1 98.62 188 LEU A O 1
ATOM 1443 N N . SER A 1 189 ? -22.984 3.234 1.2 1 98.69 189 SER A N 1
ATOM 1444 C CA . SER A 1 189 ? -23.734 1.979 1.138 1 98.69 189 SER A CA 1
ATOM 1445 C C . SER A 1 189 ? -22.984 0.936 0.313 1 98.69 189 SER A C 1
ATOM 1447 O O . SER A 1 189 ? -23.312 -0.25 0.35 1 98.69 189 SER A O 1
ATOM 1449 N N . ARG A 1 190 ? -21.969 1.315 -0.355 1 98.31 190 ARG A N 1
ATOM 1450 C CA . ARG A 1 190 ? -21.281 0.403 -1.256 1 98.31 190 ARG A CA 1
ATOM 1451 C C . ARG A 1 190 ? -19.844 0.163 -0.791 1 98.31 190 ARG A C 1
ATOM 1453 O O . ARG A 1 190 ? -19.219 -0.831 -1.17 1 98.31 190 ARG A O 1
ATOM 1460 N N . ALA A 1 191 ? -19.312 1.073 -0.058 1 98 191 ALA A N 1
ATOM 1461 C CA . ALA A 1 191 ? -17.891 1.057 0.272 1 98 191 ALA A CA 1
ATOM 1462 C C . ALA A 1 191 ? -17.578 0.008 1.339 1 98 191 ALA A C 1
ATOM 1464 O O . ALA A 1 191 ? -18.172 0.03 2.424 1 98 191 ALA A O 1
ATOM 1465 N N . GLU A 1 192 ? -16.672 -0.904 1.032 1 98.69 192 GLU A N 1
ATOM 1466 C CA . GLU A 1 192 ? -16.172 -1.841 2.031 1 98.69 192 GLU A CA 1
ATOM 1467 C C . GLU A 1 192 ? -15.055 -1.214 2.861 1 98.69 192 GLU A C 1
ATOM 1469 O O . GLU A 1 192 ? -14.719 -1.712 3.939 1 98.69 192 GLU A O 1
ATOM 1474 N N . ILE A 1 193 ? -14.461 -0.116 2.381 1 98.88 193 ILE A N 1
ATOM 1475 C CA . ILE A 1 193 ? -13.516 0.73 3.104 1 98.88 193 ILE A CA 1
ATOM 1476 C C . ILE A 1 193 ? -13.859 2.199 2.875 1 98.88 193 ILE A C 1
ATOM 1478 O O . ILE A 1 193 ? -14.07 2.625 1.735 1 98.88 193 ILE A O 1
ATOM 1482 N N . ALA A 1 194 ? -13.977 2.971 3.9 1 98.94 194 ALA A N 1
ATOM 1483 C CA . ALA A 1 194 ? -14.219 4.406 3.803 1 98.94 194 ALA A CA 1
ATOM 1484 C C . ALA A 1 194 ? -13.055 5.199 4.402 1 98.94 194 ALA A C 1
ATOM 1486 O O . ALA A 1 194 ? -12.641 4.945 5.535 1 98.94 194 ALA A O 1
ATOM 1487 N N . VAL A 1 195 ? -12.5 6.117 3.658 1 98.94 195 VAL A N 1
ATOM 1488 C CA . VAL A 1 195 ? -11.422 7.004 4.098 1 98.94 195 VAL A CA 1
ATOM 1489 C C . VAL A 1 195 ? -11.961 8.422 4.281 1 98.94 195 VAL A C 1
ATOM 1491 O O . VAL A 1 195 ? -12.633 8.953 3.396 1 98.94 195 VAL A O 1
ATOM 1494 N N . LEU A 1 196 ? -11.695 9.023 5.426 1 98.81 196 LEU A N 1
ATOM 1495 C CA . LEU A 1 196 ? -12.219 10.352 5.738 1 98.81 196 LEU A CA 1
ATOM 1496 C C . LEU A 1 196 ? -11.125 11.406 5.645 1 98.81 196 LEU A C 1
ATOM 1498 O O . LEU A 1 196 ? -10.164 11.375 6.422 1 98.81 196 LEU A O 1
ATOM 1502 N N . LEU A 1 197 ? -11.266 12.305 4.734 1 97.69 197 LEU A N 1
ATOM 1503 C CA . LEU A 1 197 ? -10.344 13.422 4.559 1 97.69 197 LEU A CA 1
ATOM 1504 C C . LEU A 1 197 ? -11.102 14.727 4.355 1 97.69 197 LEU A C 1
ATOM 1506 O O . LEU A 1 197 ? -10.758 15.516 3.465 1 97.69 197 LEU A O 1
ATOM 1510 N N . LEU A 1 198 ? -12.102 14.898 5.164 1 95.75 198 LEU A N 1
ATOM 1511 C CA . LEU A 1 198 ? -12.953 16.078 5.109 1 95.75 198 LEU A CA 1
ATOM 1512 C C . LEU A 1 198 ? -12.469 17.156 6.082 1 95.75 198 LEU A C 1
ATOM 1514 O O . LEU A 1 198 ? -11.875 16.828 7.113 1 95.75 198 LEU A O 1
ATOM 1518 N N . PRO A 1 199 ? -12.75 18.422 5.781 1 91.19 199 PRO A N 1
ATOM 1519 C CA . PRO A 1 199 ? -12.555 19.438 6.816 1 91.19 199 PRO A CA 1
ATOM 1520 C C . PRO A 1 199 ? -13.57 19.344 7.945 1 91.19 199 PRO A C 1
ATOM 1522 O O . PRO A 1 199 ? -14.609 18.688 7.789 1 91.19 199 PRO A O 1
ATOM 1525 N N . LEU A 1 200 ? -13.219 19.891 9.031 1 91.31 200 LEU A N 1
ATOM 1526 C CA . LEU A 1 200 ? -14.172 19.953 10.141 1 91.31 200 LEU A CA 1
ATOM 1527 C C . LEU A 1 200 ? -14.961 21.25 10.102 1 91.31 200 LEU A C 1
ATOM 1529 O O . LEU A 1 200 ? -14.391 22.344 10.211 1 91.31 200 LEU A O 1
ATOM 1533 N N . THR A 1 201 ? -16.172 21.203 9.836 1 88 201 THR A N 1
ATOM 1534 C CA . THR A 1 201 ? -17.156 22.297 9.852 1 88 201 THR A CA 1
ATOM 1535 C C . THR A 1 201 ? -18.406 21.875 10.625 1 88 201 THR A C 1
ATOM 1537 O O . THR A 1 201 ? -18.516 20.75 11.086 1 88 201 THR A O 1
ATOM 1540 N N . ASP A 1 202 ? -19.297 22.797 10.773 1 88.56 202 ASP A N 1
ATOM 1541 C CA . ASP A 1 202 ? -20.562 22.453 11.422 1 88.56 202 ASP A CA 1
ATOM 1542 C C . ASP A 1 202 ? -21.297 21.375 10.641 1 88.56 202 ASP A C 1
ATOM 1544 O O . ASP A 1 202 ? -21.984 20.531 11.234 1 88.56 202 ASP A O 1
ATOM 1548 N N . GLU A 1 203 ? -21.062 21.359 9.375 1 91 203 GLU A N 1
ATOM 1549 C CA . GLU A 1 203 ? -21.766 20.422 8.5 1 91 203 GLU A CA 1
ATOM 1550 C C . GLU A 1 203 ? -21.109 19.047 8.523 1 91 203 GLU A C 1
ATOM 1552 O O . GLU A 1 203 ? -21.75 18.047 8.188 1 91 203 GLU A O 1
ATOM 1557 N N . THR A 1 204 ? -19.844 18.938 8.906 1 94.38 204 THR A N 1
ATOM 1558 C CA . THR A 1 204 ? -19.156 17.656 8.836 1 94.38 204 THR A CA 1
ATOM 1559 C C . THR A 1 204 ? -18.938 17.078 10.227 1 94.38 204 THR A C 1
ATOM 1561 O O . THR A 1 204 ? -18.516 15.922 10.367 1 94.38 204 THR A O 1
ATOM 1564 N N . ARG A 1 205 ? -19.219 17.922 11.242 1 96.06 205 ARG A N 1
ATOM 1565 C CA . ARG A 1 205 ? -19.156 17.391 12.602 1 96.06 205 ARG A CA 1
ATOM 1566 C C . ARG A 1 205 ? -20.125 16.234 12.797 1 96.06 205 ARG A C 1
ATOM 1568 O O . ARG A 1 205 ? -21.312 16.359 12.469 1 96.06 205 ARG A O 1
ATOM 1575 N N . ASP A 1 206 ? -19.641 15.086 13.273 1 98.31 206 ASP A N 1
ATOM 1576 C CA . ASP A 1 206 ? -20.422 13.875 13.516 1 98.31 206 ASP A CA 1
ATOM 1577 C C . ASP A 1 206 ? -21.094 13.383 12.234 1 98.31 206 ASP A C 1
ATOM 1579 O O . ASP A 1 206 ? -22.203 12.852 12.281 1 98.31 206 ASP A O 1
ATOM 1583 N N . LEU A 1 207 ? -20.422 13.703 11.148 1 98.06 207 LEU A N 1
ATOM 1584 C CA . LEU A 1 207 ? -20.938 13.227 9.867 1 98.06 207 LEU A CA 1
ATOM 1585 C C . LEU A 1 207 ? -21.125 11.711 9.883 1 98.06 207 LEU A C 1
ATOM 1587 O O . LEU A 1 207 ? -22.109 11.195 9.367 1 98.06 207 LEU A O 1
ATOM 1591 N N . ILE A 1 208 ? -20.141 10.984 10.391 1 98.69 208 ILE A N 1
ATOM 1592 C CA . ILE A 1 208 ? -20.219 9.539 10.555 1 98.69 208 ILE A CA 1
ATOM 1593 C C . ILE A 1 208 ? -20.859 9.195 11.891 1 98.69 208 ILE A C 1
ATOM 1595 O O . ILE A 1 208 ? -20.172 9.078 12.906 1 98.69 208 ILE A O 1
ATOM 1599 N N . ASN A 1 209 ? -22.125 9.156 11.898 1 98.69 209 ASN A N 1
ATOM 1600 C CA . ASN A 1 209 ? -22.938 8.828 13.062 1 98.69 209 ASN A CA 1
ATOM 1601 C C . ASN A 1 209 ? -23.562 7.441 12.945 1 98.69 209 ASN A C 1
ATOM 1603 O O . ASN A 1 209 ? -23.234 6.688 12.031 1 98.69 209 ASN A O 1
ATOM 1607 N N . ALA A 1 210 ? -24.438 7.09 13.867 1 98.69 210 ALA A N 1
ATOM 1608 C CA . ALA A 1 210 ? -25.031 5.758 13.93 1 98.69 210 ALA A CA 1
ATOM 1609 C C . ALA A 1 210 ? -25.766 5.426 12.633 1 98.69 210 ALA A C 1
ATOM 1611 O O . ALA A 1 210 ? -25.625 4.324 12.094 1 98.69 210 ALA A O 1
ATOM 1612 N N . GLU A 1 211 ? -26.5 6.352 12.164 1 98.38 211 GLU A N 1
ATOM 1613 C CA . GLU A 1 211 ? -27.281 6.156 10.945 1 98.38 211 GLU A CA 1
ATOM 1614 C C . GLU A 1 211 ? -26.375 5.84 9.75 1 98.38 211 GLU A C 1
ATOM 1616 O O . GLU A 1 211 ? -26.641 4.891 9.008 1 98.38 211 GLU A O 1
ATOM 1621 N N . ARG A 1 212 ? -25.359 6.57 9.57 1 98.44 212 ARG A N 1
ATOM 1622 C CA . ARG A 1 212 ? -24.5 6.43 8.406 1 98.44 212 ARG A CA 1
ATOM 1623 C C . ARG A 1 212 ? -23.609 5.199 8.531 1 98.44 212 ARG A C 1
ATOM 1625 O O . ARG A 1 212 ? -23.297 4.547 7.535 1 98.44 212 ARG A O 1
ATOM 1632 N N . LEU A 1 213 ? -23.156 4.883 9.703 1 98.75 213 LEU A N 1
ATOM 1633 C CA . LEU A 1 213 ? -22.422 3.646 9.922 1 98.75 213 LEU A CA 1
ATOM 1634 C C . LEU A 1 213 ? -23.266 2.434 9.547 1 98.75 213 LEU A C 1
ATOM 1636 O O . LEU A 1 213 ? -22.75 1.458 9 1 98.75 213 LEU A O 1
ATOM 1640 N N . ALA A 1 214 ? -24.547 2.504 9.789 1 98.44 214 ALA A N 1
ATOM 1641 C CA . ALA A 1 214 ? -25.453 1.398 9.508 1 98.44 214 ALA A CA 1
ATOM 1642 C C . ALA A 1 214 ? -25.656 1.224 8.008 1 98.44 214 ALA A C 1
ATOM 1644 O O . ALA A 1 214 ? -26.078 0.158 7.551 1 98.44 214 ALA A O 1
ATOM 1645 N N . MET A 1 215 ? -25.375 2.283 7.25 1 97.88 215 MET A N 1
ATOM 1646 C CA . MET A 1 215 ? -25.531 2.242 5.797 1 97.88 215 MET A CA 1
ATOM 1647 C C . MET A 1 215 ? -24.406 1.427 5.152 1 97.88 215 MET A C 1
ATOM 1649 O O . MET A 1 215 ? -24.562 0.942 4.027 1 97.88 215 MET A O 1
ATOM 1653 N N . MET A 1 216 ? -23.297 1.279 5.781 1 98.62 216 MET A N 1
ATOM 1654 C CA . MET A 1 216 ? -22.125 0.64 5.172 1 98.62 216 MET A CA 1
ATOM 1655 C C . MET A 1 216 ? -22.297 -0.875 5.137 1 98.62 216 MET A C 1
ATOM 1657 O O . MET A 1 216 ? -23.047 -1.439 5.934 1 98.62 216 MET A O 1
ATOM 1661 N N . PRO A 1 217 ? -21.672 -1.566 4.188 1 98.69 217 PRO A N 1
ATOM 1662 C CA . PRO A 1 217 ? -21.688 -3.031 4.195 1 98.69 217 PRO A CA 1
ATOM 1663 C C . PRO A 1 217 ? -21.203 -3.619 5.52 1 98.69 217 PRO A C 1
ATOM 1665 O O . PRO A 1 217 ? -20.281 -3.09 6.129 1 98.69 217 PRO A O 1
ATOM 1668 N N . LYS A 1 218 ? -21.875 -4.691 5.953 1 98.5 218 LYS A N 1
ATOM 1669 C CA . LYS A 1 218 ? -21.453 -5.348 7.191 1 98.5 218 LYS A CA 1
ATOM 1670 C C . LYS A 1 218 ? -19.984 -5.715 7.148 1 98.5 218 LYS A C 1
ATOM 1672 O O . LYS A 1 218 ? -19.5 -6.273 6.16 1 98.5 218 LYS A O 1
ATOM 1677 N N . GLY A 1 219 ? -19.25 -5.32 8.203 1 98.44 219 GLY A N 1
ATOM 1678 C CA . GLY A 1 219 ? -17.828 -5.645 8.289 1 98.44 219 GLY A CA 1
ATOM 1679 C C . GLY A 1 219 ? -16.953 -4.621 7.609 1 98.44 219 GLY A C 1
ATOM 1680 O O . GLY A 1 219 ? -15.727 -4.801 7.535 1 98.44 219 GLY A O 1
ATOM 1681 N N . ALA A 1 220 ? -17.484 -3.488 7.125 1 98.75 220 ALA A N 1
ATOM 1682 C CA . ALA A 1 220 ? -16.719 -2.447 6.457 1 98.75 220 ALA A CA 1
ATOM 1683 C C . ALA A 1 220 ? -15.68 -1.847 7.406 1 98.75 220 ALA A C 1
ATOM 1685 O O . ALA A 1 220 ? -15.781 -2 8.625 1 98.75 220 ALA A O 1
ATOM 1686 N N . VAL A 1 221 ? -14.664 -1.223 6.82 1 98.88 221 VAL A N 1
ATOM 1687 C CA . VAL A 1 221 ? -13.555 -0.636 7.555 1 98.88 221 VAL A CA 1
ATOM 1688 C C . VAL A 1 221 ? -13.578 0.883 7.402 1 98.88 221 VAL A C 1
ATOM 1690 O O . VAL A 1 221 ? -13.914 1.401 6.336 1 98.88 221 VAL A O 1
ATOM 1693 N N . ILE A 1 222 ? -13.234 1.574 8.469 1 98.88 222 ILE A N 1
ATOM 1694 C CA . ILE A 1 222 ? -13.125 3.029 8.438 1 98.88 222 ILE A CA 1
ATOM 1695 C C . ILE A 1 222 ? -11.688 3.449 8.711 1 98.88 222 ILE A C 1
ATOM 1697 O O . ILE A 1 222 ? -11.055 2.947 9.648 1 98.88 222 ILE A O 1
ATOM 1701 N N . ILE A 1 223 ? -11.141 4.289 7.914 1 98.94 223 ILE A N 1
ATOM 1702 C CA . ILE A 1 223 ? -9.836 4.914 8.086 1 98.94 223 ILE A CA 1
ATOM 1703 C C . ILE A 1 223 ? -10 6.43 8.18 1 98.94 223 ILE A C 1
ATOM 1705 O O . ILE A 1 223 ? -10.492 7.062 7.25 1 98.94 223 ILE A O 1
ATOM 1709 N N . ASN A 1 224 ? -9.57 7.051 9.328 1 98.81 224 ASN A N 1
ATOM 1710 C CA . ASN A 1 224 ? -9.781 8.484 9.5 1 98.81 224 ASN A CA 1
ATOM 1711 C C . ASN A 1 224 ? -8.477 9.211 9.805 1 98.81 224 ASN A C 1
ATOM 1713 O O . ASN A 1 224 ? -8.125 9.406 10.969 1 98.81 224 ASN A O 1
ATOM 1717 N N . PRO A 1 225 ? -7.789 9.648 8.812 1 98.06 225 PRO A N 1
ATOM 1718 C CA . PRO A 1 225 ? -6.648 10.547 9.008 1 98.06 225 PRO A CA 1
ATOM 1719 C C . PRO A 1 225 ? -7.027 12.023 8.891 1 98.06 225 PRO A C 1
ATOM 1721 O O . PRO A 1 225 ? -6.148 12.891 8.852 1 98.06 225 PRO A O 1
ATOM 1724 N N . GLY A 1 226 ? -8.297 12.359 8.766 1 95.75 226 GLY A N 1
ATOM 1725 C CA . GLY A 1 226 ? -8.773 13.711 8.562 1 95.75 226 GLY A CA 1
ATOM 1726 C C . GLY A 1 226 ? -8.922 14.492 9.859 1 95.75 226 GLY A C 1
ATOM 1727 O O . GLY A 1 226 ? -7.969 15.109 10.328 1 95.75 226 GLY A O 1
ATOM 1728 N N . ARG A 1 227 ? -10.188 14.391 10.414 1 95.94 227 ARG A N 1
ATOM 1729 C CA . ARG A 1 227 ? -10.508 15.086 11.656 1 95.94 227 ARG A CA 1
ATOM 1730 C C . ARG A 1 227 ? -11.281 14.172 12.609 1 95.94 227 ARG A C 1
ATOM 1732 O O . ARG A 1 227 ? -12.172 13.43 12.188 1 95.94 227 ARG A O 1
ATOM 1739 N N . GLY A 1 228 ? -10.922 14.211 13.898 1 97.31 228 GLY A N 1
ATOM 1740 C CA . GLY A 1 228 ? -11.539 13.352 14.898 1 97.31 228 GLY A CA 1
ATOM 1741 C C . GLY A 1 228 ? -13.039 13.539 15.008 1 97.31 228 GLY A C 1
ATOM 1742 O O . GLY A 1 228 ? -13.797 12.578 14.891 1 97.31 228 GLY A O 1
ATOM 1743 N N . PRO A 1 229 ? -13.5 14.789 15.047 1 97.25 229 PRO A N 1
ATOM 1744 C CA . PRO A 1 229 ? -14.922 15.055 15.297 1 97.25 229 PRO A CA 1
ATOM 1745 C C . PRO A 1 229 ? -15.805 14.742 14.094 1 97.25 229 PRO A C 1
ATOM 1747 O O . PRO A 1 229 ? -17.016 14.938 14.141 1 97.25 229 PRO A O 1
ATOM 1750 N N . LEU A 1 230 ? -15.234 14.234 13.016 1 98.12 230 LEU A N 1
ATOM 1751 C CA . LEU A 1 230 ? -16.047 13.742 11.906 1 98.12 230 LEU A CA 1
ATOM 1752 C C . LEU A 1 230 ? -16.875 12.539 12.336 1 98.12 230 LEU A C 1
ATOM 1754 O O . LEU A 1 230 ? -17.938 12.273 11.758 1 98.12 230 LEU A O 1
ATOM 1758 N N . ILE A 1 231 ? -16.359 11.836 13.336 1 98.81 231 ILE A N 1
ATOM 1759 C CA . ILE A 1 231 ? -16.953 10.586 13.773 1 98.81 231 ILE A CA 1
ATOM 1760 C C . ILE A 1 231 ? -17.594 10.766 15.148 1 98.81 231 ILE A C 1
ATOM 1762 O O . ILE A 1 231 ? -17 11.375 16.047 1 98.81 231 ILE A O 1
ATOM 1766 N N . ASP A 1 232 ? -18.797 10.328 15.328 1 98.81 232 ASP A N 1
ATOM 1767 C CA . ASP A 1 232 ? -19.359 10.117 16.656 1 98.81 232 ASP A CA 1
ATOM 1768 C C . ASP A 1 232 ? -18.75 8.891 17.328 1 98.81 232 ASP A C 1
ATOM 1770 O O . ASP A 1 232 ? -19.078 7.754 16.969 1 98.81 232 ASP A O 1
ATOM 1774 N N . ASP A 1 233 ? -17.938 9.133 18.344 1 98.69 233 ASP A N 1
ATOM 1775 C CA . ASP A 1 233 ? -17.141 8.07 18.953 1 98.69 233 ASP A CA 1
ATOM 1776 C C . ASP A 1 233 ? -18.047 6.961 19.5 1 98.69 233 ASP A C 1
ATOM 1778 O O . ASP A 1 233 ? -17.75 5.777 19.312 1 98.69 233 ASP A O 1
ATOM 1782 N N . ASN A 1 234 ? -19.078 7.367 20.156 1 98.69 234 ASN A N 1
ATOM 1783 C CA . ASN A 1 234 ? -19.969 6.375 20.75 1 98.69 234 ASN A CA 1
ATOM 1784 C C . ASN A 1 234 ? -20.672 5.539 19.688 1 98.69 234 ASN A C 1
ATOM 1786 O O . ASN A 1 234 ? -20.844 4.328 19.844 1 98.69 234 ASN A O 1
ATOM 1790 N N . ALA A 1 235 ? -21.062 6.188 18.672 1 98.81 235 ALA A N 1
ATOM 1791 C CA . ALA A 1 235 ? -21.688 5.473 17.562 1 98.81 235 ALA A CA 1
ATOM 1792 C C . ALA A 1 235 ? -20.719 4.477 16.938 1 98.81 235 ALA A C 1
ATOM 1794 O O . ALA A 1 235 ? -21.109 3.354 16.594 1 98.81 235 ALA A O 1
ATOM 1795 N N . LEU A 1 236 ? -19.484 4.891 16.75 1 98.88 236 LEU A N 1
ATOM 1796 C CA . LEU A 1 236 ? -18.484 4.016 16.156 1 98.88 236 LEU A CA 1
ATOM 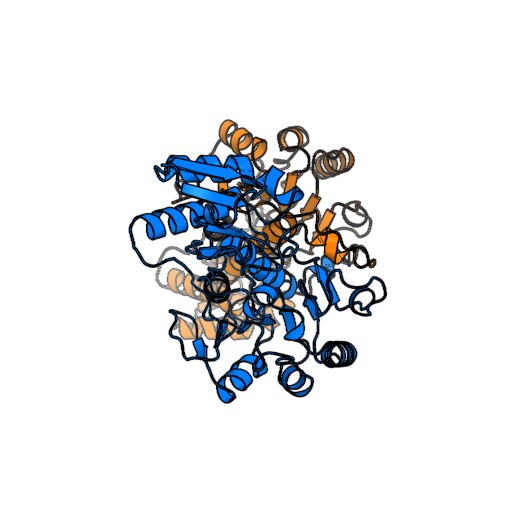1797 C C . LEU A 1 236 ? -18.234 2.799 17.047 1 98.88 236 LEU A C 1
ATOM 1799 O O . LEU A 1 236 ? -18.203 1.667 16.562 1 98.88 236 LEU A O 1
ATOM 1803 N N . LEU A 1 237 ? -18.109 3.035 18.344 1 98.81 237 LEU A N 1
ATOM 1804 C CA . LEU A 1 237 ? -17.875 1.938 19.281 1 98.81 237 LEU A CA 1
ATOM 1805 C C . LEU A 1 237 ? -19.031 0.937 19.219 1 98.81 237 LEU A C 1
ATOM 1807 O O . LEU A 1 237 ? -18.797 -0.274 19.172 1 98.81 237 LEU A O 1
ATOM 1811 N N . ALA A 1 238 ? -20.219 1.468 19.219 1 98.81 238 ALA A N 1
ATOM 1812 C CA . ALA A 1 238 ? -21.406 0.604 19.141 1 98.81 238 ALA A CA 1
ATOM 1813 C C . ALA A 1 238 ? -21.406 -0.21 17.844 1 98.81 238 ALA A C 1
ATOM 1815 O O . ALA A 1 238 ? -21.719 -1.403 17.859 1 98.81 238 ALA A O 1
ATOM 1816 N N . ALA A 1 239 ? -21.078 0.402 16.719 1 98.81 239 ALA A N 1
ATOM 1817 C CA . ALA A 1 239 ? -21.062 -0.264 15.414 1 98.81 239 ALA A CA 1
ATOM 1818 C C . ALA A 1 239 ? -19.984 -1.337 15.367 1 98.81 239 ALA A C 1
ATOM 1820 O O . ALA A 1 239 ? -20.156 -2.387 14.75 1 98.81 239 ALA A O 1
ATOM 1821 N N . LEU A 1 240 ? -18.844 -1.092 15.953 1 98.81 240 LEU A N 1
ATOM 1822 C CA . LEU A 1 240 ? -17.766 -2.068 16.047 1 98.81 240 LEU A CA 1
ATOM 1823 C C . LEU A 1 240 ? -18.203 -3.273 16.875 1 98.81 240 LEU A C 1
ATOM 1825 O O . LEU A 1 240 ? -17.984 -4.418 16.484 1 98.81 240 LEU A O 1
ATOM 1829 N N . ASP A 1 241 ? -18.828 -3.021 18.016 1 98.62 241 ASP A N 1
ATOM 1830 C CA . ASP A 1 241 ? -19.281 -4.078 18.906 1 98.62 241 ASP A CA 1
ATOM 1831 C C . ASP A 1 241 ? -20.312 -4.973 18.234 1 98.62 241 ASP A C 1
ATOM 1833 O O . ASP A 1 241 ? -20.312 -6.191 18.422 1 98.62 241 ASP A O 1
ATOM 1837 N N . ALA A 1 242 ? -21.141 -4.395 17.406 1 98.19 242 ALA A N 1
ATOM 1838 C CA . ALA A 1 242 ? -22.219 -5.117 16.734 1 98.19 242 ALA A CA 1
ATOM 1839 C C . ALA A 1 242 ? -21.688 -5.852 15.5 1 98.19 242 ALA A C 1
ATOM 1841 O O . ALA A 1 242 ? -22.406 -6.66 14.898 1 98.19 242 ALA A O 1
ATOM 1842 N N . GLY A 1 243 ? -20.531 -5.512 15.062 1 98.19 243 GLY A N 1
ATOM 1843 C CA . GLY A 1 243 ? -19.969 -6.133 13.875 1 98.19 243 GLY A CA 1
ATOM 1844 C C . GLY A 1 243 ? -20.359 -5.434 12.586 1 98.19 243 GLY A C 1
ATOM 1845 O O . GLY A 1 243 ? -19.984 -5.871 11.5 1 98.19 243 GLY A O 1
ATOM 1846 N N . GLN A 1 244 ? -21.125 -4.391 12.75 1 98.44 244 GLN A N 1
ATOM 1847 C CA . GLN A 1 244 ? -21.469 -3.588 11.586 1 98.44 244 GLN A CA 1
ATOM 1848 C C . GLN A 1 244 ? -20.234 -3.002 10.922 1 98.44 244 GLN A C 1
ATOM 1850 O O . GLN A 1 244 ? -20.125 -2.988 9.695 1 98.44 244 GLN A O 1
ATOM 1855 N N . ILE A 1 245 ? -19.344 -2.506 11.695 1 98.81 245 ILE A N 1
ATOM 1856 C CA . ILE A 1 245 ? -18.016 -2.086 11.258 1 98.81 245 ILE A CA 1
ATOM 1857 C C . ILE A 1 245 ? -16.984 -3.115 11.703 1 98.81 245 ILE A C 1
ATOM 1859 O O . ILE A 1 245 ? -17 -3.566 12.852 1 98.81 245 ILE A O 1
ATOM 1863 N N . GLY A 1 246 ? -16.172 -3.498 10.773 1 98.69 246 GLY A N 1
ATOM 1864 C CA . GLY A 1 246 ? -15.219 -4.57 11.055 1 98.69 246 GLY A CA 1
ATOM 1865 C C . GLY A 1 246 ? -13.953 -4.086 11.734 1 98.69 246 GLY A C 1
ATOM 1866 O O . GLY A 1 246 ? -13.289 -4.848 12.438 1 98.69 246 GLY A O 1
ATOM 1867 N N . HIS A 1 247 ? -13.547 -2.832 11.453 1 98.81 247 HIS A N 1
ATOM 1868 C CA . HIS A 1 247 ? -12.352 -2.246 12.039 1 98.81 247 HIS A CA 1
ATOM 1869 C C . HIS A 1 247 ? -12.297 -0.741 11.797 1 98.81 247 HIS A C 1
ATOM 1871 O O . HIS A 1 247 ? -12.875 -0.243 10.828 1 98.81 247 HIS A O 1
ATOM 1877 N N . ALA A 1 248 ? -11.68 0.006 12.68 1 98.88 248 ALA A N 1
ATOM 1878 C CA . ALA A 1 248 ? -11.422 1.434 12.508 1 98.88 248 ALA A CA 1
ATOM 1879 C C . ALA A 1 248 ? -9.945 1.757 12.75 1 98.88 248 ALA A C 1
ATOM 1881 O O . ALA A 1 248 ? -9.398 1.426 13.805 1 98.88 248 ALA A O 1
ATOM 1882 N N . THR A 1 249 ? -9.289 2.289 11.781 1 98.88 249 THR A N 1
ATOM 1883 C CA . THR A 1 249 ? -7.949 2.857 11.922 1 98.88 249 THR A CA 1
ATOM 1884 C C . THR A 1 249 ? -8.016 4.379 12.016 1 98.88 249 THR A C 1
ATOM 1886 O O . THR A 1 249 ? -8.359 5.051 11.039 1 98.88 249 THR A O 1
ATOM 1889 N N . LEU A 1 250 ? -7.684 4.891 13.172 1 98.81 250 LEU A N 1
ATOM 1890 C CA . LEU A 1 250 ? -7.914 6.297 13.484 1 98.81 250 LEU A CA 1
ATOM 1891 C C . LEU A 1 250 ? -6.602 7.004 13.797 1 98.81 250 LEU A C 1
ATOM 1893 O O . LEU A 1 250 ? -5.852 6.566 14.672 1 98.81 250 LEU A O 1
ATOM 1897 N N . ASP A 1 251 ? -6.359 8.109 13.102 1 97.88 251 ASP A N 1
ATOM 1898 C CA . ASP A 1 251 ? -5.145 8.883 13.312 1 97.88 251 ASP A CA 1
ATOM 1899 C C . ASP A 1 251 ? -5.438 10.18 14.07 1 97.88 251 ASP A C 1
ATOM 1901 O O . ASP A 1 251 ? -4.52 10.844 14.547 1 97.88 251 ASP A O 1
ATOM 1905 N N . VAL A 1 252 ? -6.707 10.555 14.102 1 96.94 252 VAL A N 1
ATOM 1906 C CA . VAL A 1 252 ? -7.145 11.805 14.719 1 96.94 252 VAL A CA 1
ATOM 1907 C C . VAL A 1 252 ? -8.328 11.539 15.641 1 96.94 252 VAL A C 1
ATOM 1909 O O . VAL A 1 252 ? -9.062 10.57 15.461 1 96.94 252 VAL A O 1
ATOM 1912 N N . PHE A 1 253 ? -8.484 12.398 16.609 1 97.62 253 PHE A N 1
ATOM 1913 C CA . PHE A 1 253 ? -9.453 12.172 17.672 1 97.62 253 PHE A CA 1
ATOM 1914 C C . PHE A 1 253 ? -10.055 13.492 18.141 1 97.62 253 PHE A C 1
ATOM 1916 O O . PHE A 1 253 ? -9.516 14.562 17.844 1 97.62 253 PHE A O 1
ATOM 1923 N N . ARG A 1 254 ? -11.117 13.406 18.828 1 96.81 254 ARG A N 1
ATOM 1924 C CA . ARG A 1 254 ? -11.781 14.594 19.359 1 96.81 254 ARG A CA 1
ATOM 1925 C C . ARG A 1 254 ? -10.883 15.312 20.359 1 96.81 254 ARG A C 1
ATOM 1927 O O . ARG A 1 254 ? -10.891 16.547 20.438 1 96.81 254 ARG A O 1
ATOM 1934 N N . THR A 1 255 ? -10.148 14.531 21.109 1 95.62 255 THR A N 1
ATOM 1935 C CA . THR A 1 255 ? -9.156 15.039 22.047 1 95.62 255 THR A CA 1
ATOM 1936 C C . THR A 1 255 ? -7.789 14.422 21.781 1 95.62 255 THR A C 1
ATOM 1938 O O . THR A 1 255 ? -7.664 13.195 21.703 1 95.62 255 THR A O 1
ATOM 1941 N N . GLU A 1 256 ? -6.824 15.289 21.594 1 92.62 256 GLU A N 1
ATOM 1942 C CA . GLU A 1 256 ? -5.469 14.805 21.359 1 92.62 256 GLU A CA 1
ATOM 1943 C C . GLU A 1 256 ? -4.473 15.461 22.312 1 92.62 256 GLU A C 1
ATOM 1945 O O . GLU A 1 256 ? -4.539 16.672 22.547 1 92.62 256 GLU A O 1
ATOM 1950 N N . PRO A 1 257 ? -3.613 14.742 22.891 1 94.44 257 PRO A N 1
ATOM 1951 C CA . PRO A 1 257 ? -3.449 13.297 22.781 1 94.44 257 PRO A CA 1
ATOM 1952 C C . PRO A 1 257 ? -4.664 12.516 23.281 1 94.44 257 PRO A C 1
ATOM 1954 O O . PRO A 1 257 ? -5.359 12.977 24.188 1 94.44 257 PRO A O 1
ATOM 1957 N N . LEU A 1 258 ? -4.891 11.344 22.656 1 97.44 258 LEU A N 1
ATOM 1958 C CA . LEU A 1 258 ? -5.996 10.492 23.094 1 97.44 258 LEU A CA 1
ATOM 1959 C C . LEU A 1 258 ? -5.805 10.023 24.531 1 97.44 258 LEU A C 1
ATOM 1961 O O . LEU A 1 258 ? -4.77 9.445 24.859 1 97.44 258 LEU A O 1
ATOM 1965 N N . PRO A 1 259 ? -6.785 10.359 25.328 1 97.62 259 PRO A N 1
ATOM 1966 C CA . PRO A 1 259 ? -6.625 9.953 26.719 1 97.62 259 PRO A CA 1
ATOM 1967 C C . PRO A 1 259 ? -6.344 8.461 26.875 1 97.62 259 PRO A C 1
ATOM 1969 O O . PRO A 1 259 ? -6.934 7.641 26.156 1 97.62 259 PRO A O 1
ATOM 1972 N N . ALA A 1 260 ? -5.496 8.094 27.781 1 96.56 260 ALA A N 1
ATOM 1973 C CA . ALA A 1 260 ? -5.012 6.727 27.969 1 96.56 260 ALA A CA 1
ATOM 1974 C C . ALA A 1 260 ? -6.16 5.77 28.25 1 96.56 260 ALA A C 1
ATOM 1976 O O . ALA A 1 260 ? -6.094 4.586 27.906 1 96.56 260 ALA A O 1
ATOM 1977 N N . ASP A 1 261 ? -7.211 6.277 28.859 1 96.88 261 ASP A N 1
ATOM 1978 C CA . ASP A 1 261 ? -8.32 5.414 29.266 1 96.88 261 ASP A CA 1
ATOM 1979 C C . ASP A 1 261 ? -9.422 5.402 28.203 1 96.88 261 ASP A C 1
ATOM 1981 O O . ASP A 1 261 ? -10.469 4.785 28.406 1 96.88 261 ASP A O 1
ATOM 1985 N N . HIS A 1 262 ? -9.188 6.172 27.203 1 97.75 262 HIS A N 1
ATOM 1986 C CA . HIS A 1 262 ? -10.211 6.18 26.156 1 97.75 262 HIS A CA 1
ATOM 1987 C C . HIS A 1 262 ? -10.461 4.773 25.625 1 97.75 262 HIS A C 1
ATOM 1989 O O . HIS A 1 262 ? -9.523 4.012 25.391 1 97.75 262 HIS A O 1
ATOM 1995 N N . PRO A 1 263 ? -11.672 4.383 25.312 1 98.12 263 PRO A N 1
ATOM 1996 C CA . PRO A 1 263 ? -12.031 3.016 24.938 1 98.12 263 PRO A CA 1
ATOM 1997 C C . PRO A 1 263 ? -11.406 2.586 23.609 1 98.12 263 PRO A C 1
ATOM 1999 O O . PRO A 1 263 ? -11.289 1.388 23.344 1 98.12 263 PRO A O 1
ATOM 2002 N N . PHE A 1 264 ? -10.992 3.496 22.812 1 98.44 264 PHE A N 1
ATOM 2003 C CA . PHE A 1 264 ? -10.391 3.154 21.531 1 98.44 264 PHE A CA 1
ATOM 2004 C C . PHE A 1 264 ? -9.117 2.34 21.734 1 98.44 264 PHE A C 1
ATOM 2006 O O . PHE A 1 264 ? -8.797 1.476 20.906 1 98.44 264 PHE A O 1
ATOM 2013 N N . TRP A 1 265 ? -8.398 2.598 22.812 1 97.38 265 TRP A N 1
ATOM 2014 C CA . TRP A 1 265 ? -7.141 1.896 23.062 1 97.38 265 TRP A CA 1
ATOM 2015 C C . TRP A 1 265 ? -7.391 0.415 23.344 1 97.38 265 TRP A C 1
ATOM 2017 O O . TRP A 1 265 ? -6.656 -0.443 22.844 1 97.38 265 TRP A O 1
ATOM 2027 N N . ALA A 1 266 ? -8.422 0.11 24.016 1 96.56 266 ALA A N 1
ATOM 2028 C CA . ALA A 1 266 ? -8.656 -1.249 24.5 1 96.56 266 ALA A CA 1
ATOM 2029 C C . ALA A 1 266 ? -9.477 -2.057 23.5 1 96.56 266 ALA A C 1
ATOM 2031 O O . ALA A 1 266 ? -9.547 -3.283 23.578 1 96.56 266 ALA A O 1
ATOM 2032 N N . HIS A 1 267 ? -10.125 -1.384 22.609 1 97.69 267 HIS A N 1
ATOM 2033 C CA . HIS A 1 267 ? -11.008 -2.09 21.688 1 97.69 267 HIS A CA 1
ATOM 2034 C C . HIS A 1 267 ? -10.211 -2.902 20.672 1 97.69 267 HIS A C 1
ATOM 2036 O O . HIS A 1 267 ? -9.367 -2.359 19.969 1 97.69 267 HIS A O 1
ATOM 2042 N N . PRO A 1 268 ? -10.477 -4.145 20.469 1 96.56 268 PRO A N 1
ATOM 2043 C CA . PRO A 1 268 ? -9.648 -5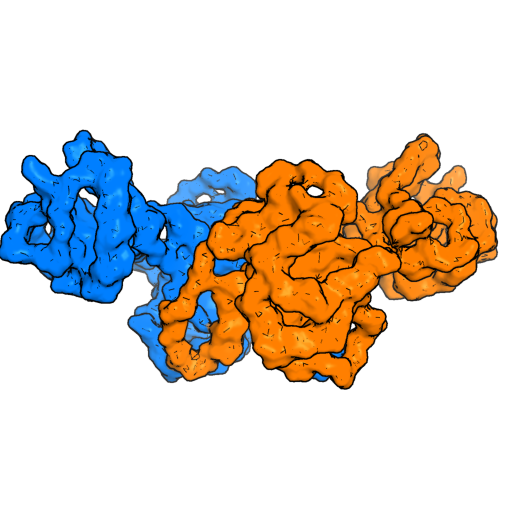.004 19.625 1 96.56 268 PRO A CA 1
ATOM 2044 C C . PRO A 1 268 ? -9.797 -4.676 18.141 1 96.56 268 PRO A C 1
ATOM 2046 O O . PRO A 1 268 ? -8.984 -5.125 17.328 1 96.56 268 PRO A O 1
ATOM 2049 N N . LYS A 1 269 ? -10.805 -3.928 17.75 1 97.94 269 LYS A N 1
ATOM 2050 C CA . LYS A 1 269 ? -11.062 -3.611 16.359 1 97.94 269 LYS A CA 1
ATOM 2051 C C . LYS A 1 269 ? -10.781 -2.139 16.062 1 97.94 269 LYS A C 1
ATOM 2053 O O . LYS A 1 269 ? -11.32 -1.576 15.109 1 97.94 269 LYS A O 1
ATOM 2058 N N . VAL A 1 270 ? -10 -1.479 16.906 1 98.62 270 VAL A N 1
ATOM 2059 C CA . VAL A 1 270 ? -9.562 -0.107 16.672 1 98.62 270 VAL A CA 1
ATOM 2060 C C . VAL A 1 270 ? -8.031 -0.046 16.672 1 98.62 270 VAL A C 1
ATOM 2062 O O . VAL A 1 270 ? -7.379 -0.651 17.516 1 98.62 270 VAL A O 1
ATOM 2065 N N . THR A 1 271 ? -7.445 0.524 15.711 1 98.31 271 THR A N 1
ATOM 2066 C CA . THR A 1 271 ? -6.031 0.873 15.688 1 98.31 271 THR A CA 1
ATOM 2067 C C . THR A 1 271 ? -5.844 2.381 15.836 1 98.31 271 THR A C 1
ATOM 2069 O O . THR A 1 271 ? -6.402 3.16 15.062 1 98.31 271 THR A O 1
ATOM 2072 N N . VAL A 1 272 ? -5.102 2.762 16.812 1 97.88 272 VAL A N 1
ATOM 2073 C CA . VAL A 1 272 ? -4.812 4.16 17.094 1 97.88 272 VAL A CA 1
ATOM 2074 C C . VAL A 1 272 ? -3.412 4.516 16.594 1 97.88 272 VAL A C 1
ATOM 2076 O O . VAL A 1 272 ? -2.441 3.826 16.922 1 97.88 272 VAL A O 1
ATOM 2079 N N . THR A 1 273 ? -3.332 5.465 15.703 1 96.81 273 THR A N 1
ATOM 2080 C CA . THR A 1 273 ? -2.061 6.113 15.398 1 96.81 273 THR A CA 1
ATOM 2081 C C . THR A 1 273 ? -2.066 7.566 15.859 1 96.81 273 THR A C 1
ATOM 2083 O O . THR A 1 273 ? -3.117 8.211 15.883 1 96.81 273 THR A O 1
ATOM 2086 N N . PRO A 1 274 ? -1 8.078 16.312 1 95.19 274 PRO A N 1
ATOM 2087 C CA . PRO A 1 274 ? -0.959 9.352 17.031 1 95.19 274 PRO A CA 1
ATOM 2088 C C . PRO A 1 274 ? -0.75 10.547 16.109 1 95.19 274 PRO A C 1
ATOM 2090 O O . PRO A 1 274 ? 0.208 11.305 16.281 1 95.19 274 PRO A O 1
ATOM 2093 N N . HIS A 1 275 ? -1.721 10.781 15.164 1 93.31 275 HIS A N 1
ATOM 2094 C CA . HIS A 1 275 ? -1.717 11.93 14.273 1 93.31 275 HIS A CA 1
ATOM 2095 C C . HIS A 1 275 ? -0.418 12.008 13.477 1 93.31 275 HIS A C 1
ATOM 2097 O O . HIS A 1 275 ? 0.227 13.055 13.438 1 93.31 275 HIS A O 1
ATOM 2103 N N . ILE A 1 276 ? -0.094 10.898 12.852 1 92.75 276 ILE A N 1
ATOM 2104 C CA . ILE A 1 276 ? 1.18 10.781 12.148 1 92.75 276 ILE A CA 1
ATOM 2105 C C . ILE A 1 276 ? 0.929 10.57 10.656 1 92.75 276 ILE A C 1
ATOM 2107 O O . ILE A 1 276 ? 1.86 10.297 9.898 1 92.75 276 ILE A O 1
ATOM 2111 N N . ALA A 1 277 ? -0.331 10.594 10.195 1 92.81 277 ALA A N 1
ATOM 2112 C CA . ALA A 1 277 ? -0.681 10.273 8.812 1 92.81 277 ALA A CA 1
ATOM 2113 C C . ALA A 1 277 ? 0.045 11.195 7.836 1 92.81 277 ALA A C 1
ATOM 2115 O O . ALA A 1 277 ? 0.493 10.75 6.773 1 92.81 277 ALA A O 1
ATOM 2116 N N . ALA A 1 278 ? 0.089 12.453 8.211 1 85.5 278 ALA A N 1
ATOM 2117 C CA . ALA A 1 278 ? 0.759 13.414 7.348 1 85.5 278 ALA A CA 1
ATOM 2118 C C . ALA A 1 278 ? 1.424 14.516 8.164 1 85.5 278 ALA A C 1
ATOM 2120 O O . ALA A 1 278 ? 0.792 15.523 8.492 1 85.5 278 ALA A O 1
ATOM 2121 N N . ASP A 1 279 ? 2.594 14.281 8.453 1 86.44 279 ASP A N 1
ATOM 2122 C CA . ASP A 1 279 ? 3.365 15.297 9.164 1 86.44 279 ASP A CA 1
ATOM 2123 C C . ASP A 1 279 ? 4.012 16.281 8.195 1 86.44 279 ASP A C 1
ATOM 2125 O O . ASP A 1 279 ? 4.496 15.883 7.133 1 86.44 279 ASP A O 1
ATOM 2129 N N . THR A 1 280 ? 3.865 17.5 8.609 1 88.56 280 THR A N 1
ATOM 2130 C CA . THR A 1 280 ? 4.535 18.516 7.805 1 88.56 280 THR A CA 1
ATOM 2131 C C . THR A 1 280 ? 6.051 18.422 7.953 1 88.56 280 THR A C 1
ATOM 2133 O O . THR A 1 280 ? 6.562 18.312 9.07 1 88.56 280 THR A O 1
ATOM 2136 N N . ARG A 1 281 ? 6.656 18.406 6.832 1 92.06 281 ARG A N 1
ATOM 2137 C CA . ARG A 1 281 ? 8.117 18.344 6.84 1 92.06 281 ARG A CA 1
ATOM 2138 C C . ARG A 1 281 ? 8.711 19.734 6.617 1 92.06 281 ARG A C 1
ATOM 2140 O O . ARG A 1 281 ? 8.273 20.469 5.73 1 92.06 281 ARG A O 1
ATOM 2147 N N . PRO A 1 282 ? 9.766 20.062 7.426 1 94.38 282 PRO A N 1
ATOM 2148 C CA . PRO A 1 282 ? 10.344 21.406 7.312 1 94.38 282 PRO A CA 1
ATOM 2149 C C . PRO A 1 282 ? 10.883 21.688 5.914 1 94.38 282 PRO A C 1
ATOM 2151 O O . PRO A 1 282 ? 10.711 22.797 5.406 1 94.38 282 PRO A O 1
ATOM 2154 N N . SER A 1 283 ? 11.438 20.703 5.285 1 92.56 283 SER A N 1
ATOM 2155 C CA . SER A 1 283 ? 12.07 20.938 3.988 1 92.56 283 SER A CA 1
ATOM 2156 C C . SER A 1 283 ? 11.039 21.328 2.934 1 92.56 283 SER A C 1
ATOM 2158 O O . SER A 1 283 ? 11.211 22.328 2.242 1 92.56 283 SER A O 1
ATOM 2160 N N . SER A 1 284 ? 9.945 20.625 2.848 1 94.75 284 SER A N 1
ATOM 2161 C CA . SER A 1 284 ? 8.961 20.906 1.809 1 94.75 284 SER A CA 1
ATOM 2162 C C . SER A 1 284 ? 8.062 22.062 2.203 1 94.75 284 SER A C 1
ATOM 2164 O O . SER A 1 284 ? 7.727 22.906 1.369 1 94.75 284 SER A O 1
ATOM 2166 N N . SER A 1 285 ? 7.719 22.156 3.434 1 96.75 285 SER A N 1
ATOM 2167 C CA . SER A 1 285 ? 6.824 23.219 3.875 1 96.75 285 SER A CA 1
ATOM 2168 C C . SER A 1 285 ? 7.508 24.578 3.803 1 96.75 285 SER A C 1
ATOM 2170 O O . SER A 1 285 ? 6.859 25.594 3.531 1 96.75 285 SER A O 1
ATOM 2172 N N . SER A 1 286 ? 8.844 24.609 4.039 1 98 286 SER A N 1
ATOM 2173 C CA . SER A 1 286 ? 9.578 25.875 3.975 1 98 286 SER A CA 1
ATOM 2174 C C . SER A 1 286 ? 9.523 26.469 2.574 1 98 286 SER A C 1
ATOM 2176 O O . SER A 1 286 ? 9.5 27.688 2.422 1 98 286 SER A O 1
ATOM 2178 N N . GLN A 1 287 ? 9.453 25.594 1.608 1 97.75 287 GLN A N 1
ATOM 2179 C CA . GLN A 1 287 ? 9.352 26.062 0.231 1 97.75 287 GLN A CA 1
ATOM 2180 C C . GLN A 1 287 ? 8.031 26.781 -0.008 1 97.75 287 GLN A C 1
ATOM 2182 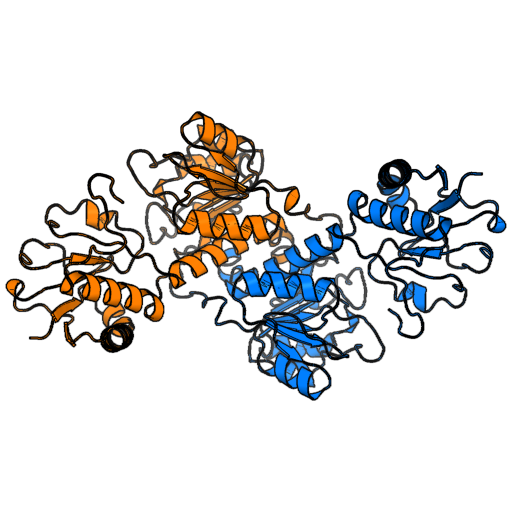O O . GLN A 1 287 ? 7.984 27.781 -0.717 1 97.75 287 GLN A O 1
ATOM 2187 N N . VAL A 1 288 ? 7.008 26.281 0.59 1 97.88 288 VAL A N 1
ATOM 2188 C CA . VAL A 1 288 ? 5.684 26.875 0.435 1 97.88 288 VAL A CA 1
ATOM 2189 C C . VAL A 1 288 ? 5.637 28.219 1.155 1 97.88 288 VAL A C 1
ATOM 2191 O O . VAL A 1 288 ? 5.09 29.188 0.629 1 97.88 288 VAL A O 1
ATOM 2194 N N . ILE A 1 289 ? 6.23 28.266 2.35 1 98.31 289 ILE A N 1
ATOM 2195 C CA . ILE A 1 289 ? 6.293 29.516 3.115 1 98.31 289 ILE A CA 1
ATOM 2196 C C . ILE A 1 289 ? 7.047 30.578 2.316 1 98.31 289 ILE A C 1
ATOM 2198 O O . ILE A 1 289 ? 6.559 31.688 2.143 1 98.31 289 ILE A O 1
ATOM 2202 N N . ALA A 1 290 ? 8.195 30.172 1.77 1 98.62 290 ALA A N 1
ATOM 2203 C CA . ALA A 1 290 ? 9.016 31.109 0.993 1 98.62 290 ALA A CA 1
ATOM 2204 C C . ALA A 1 290 ? 8.266 31.594 -0.25 1 98.62 290 ALA A C 1
ATOM 2206 O O . ALA A 1 290 ? 8.312 32.781 -0.586 1 98.62 290 ALA A O 1
ATOM 2207 N N . GLU A 1 291 ? 7.605 30.672 -0.869 1 98.5 291 GLU A N 1
ATOM 2208 C CA . GLU A 1 291 ? 6.871 31.031 -2.076 1 98.5 291 GLU A CA 1
ATOM 2209 C C . GLU A 1 291 ? 5.746 32 -1.766 1 98.5 291 GLU A C 1
ATOM 2211 O O . GLU A 1 291 ? 5.5 32.938 -2.529 1 98.5 291 GLU A O 1
ATOM 2216 N N . ASN A 1 292 ? 5.027 31.797 -0.675 1 98.56 292 ASN A N 1
ATOM 2217 C CA . ASN A 1 292 ? 3.967 32.719 -0.289 1 98.56 292 ASN A CA 1
ATOM 2218 C C . ASN A 1 292 ? 4.52 34.094 0.035 1 98.56 292 ASN A C 1
ATOM 2220 O O . ASN A 1 292 ? 3.912 35.125 -0.317 1 98.56 292 ASN A O 1
ATOM 2224 N N . ILE A 1 293 ? 5.695 34.156 0.687 1 98.62 293 ILE A N 1
ATOM 2225 C CA . ILE A 1 293 ? 6.312 35.438 0.999 1 98.62 293 ILE A CA 1
ATOM 2226 C C . ILE A 1 293 ? 6.762 36.125 -0.29 1 98.62 293 ILE A C 1
ATOM 2228 O O . ILE A 1 293 ? 6.531 37.312 -0.475 1 98.62 293 ILE A O 1
ATOM 2232 N N . ARG A 1 294 ? 7.363 35.344 -1.198 1 98.56 294 ARG A N 1
ATOM 2233 C CA . ARG A 1 294 ? 7.742 35.875 -2.496 1 98.56 294 ARG A CA 1
ATOM 2234 C C . ARG A 1 294 ? 6.539 36.5 -3.207 1 98.56 294 ARG A C 1
ATOM 2236 O O . ARG A 1 294 ? 6.605 37.625 -3.701 1 98.56 294 ARG A O 1
ATOM 2243 N N . ARG A 1 295 ? 5.477 35.75 -3.246 1 98.38 295 ARG A N 1
ATOM 2244 C CA . ARG A 1 295 ? 4.25 36.219 -3.891 1 98.38 295 ARG A CA 1
ATOM 2245 C C . ARG A 1 295 ? 3.723 37.5 -3.227 1 98.38 295 ARG A C 1
ATOM 2247 O O . ARG A 1 295 ? 3.348 38.438 -3.908 1 98.38 295 ARG A O 1
ATOM 2254 N N . GLY A 1 296 ? 3.682 37.5 -1.9 1 97.88 296 GLY A N 1
ATOM 2255 C CA . GLY A 1 296 ? 3.244 38.688 -1.17 1 97.88 296 GLY A CA 1
ATOM 2256 C C . GLY A 1 296 ? 4.066 39.906 -1.481 1 97.88 296 GLY A C 1
ATOM 2257 O O . GLY A 1 296 ? 3.52 41 -1.68 1 97.88 296 GLY A O 1
ATOM 2258 N N . GLU A 1 297 ? 5.355 39.719 -1.563 1 97.75 297 GLU A N 1
ATOM 2259 C CA . GLU A 1 297 ? 6.25 40.844 -1.839 1 97.75 297 GLU A CA 1
ATOM 2260 C C . GLU A 1 297 ? 6.113 41.312 -3.283 1 97.75 297 GLU A C 1
ATOM 2262 O O . GLU A 1 297 ? 6.426 42.469 -3.598 1 97.75 297 GLU A O 1
ATOM 2267 N N . ALA A 1 298 ? 5.625 40.469 -4.125 1 97.5 298 ALA A N 1
ATOM 2268 C CA . ALA A 1 298 ? 5.406 40.781 -5.527 1 97.5 298 ALA A CA 1
ATOM 2269 C C . ALA A 1 298 ? 3.957 41.188 -5.777 1 97.5 298 ALA A C 1
ATOM 2271 O O . ALA A 1 298 ? 3.547 41.375 -6.926 1 97.5 298 ALA A O 1
ATOM 2272 N N . ASP A 1 299 ? 3.168 41.312 -4.734 1 97.19 299 ASP A N 1
ATOM 2273 C CA . ASP A 1 299 ? 1.756 41.656 -4.812 1 97.19 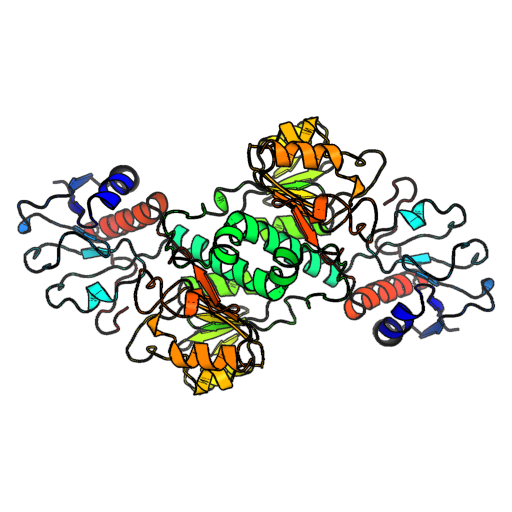299 ASP A CA 1
ATOM 2274 C C . ASP A 1 299 ? 0.975 40.656 -5.641 1 97.19 299 ASP A C 1
ATOM 2276 O O . ASP A 1 299 ? 0.092 41.031 -6.418 1 97.19 299 ASP A O 1
ATOM 2280 N N . GLU A 1 300 ? 1.448 39.406 -5.621 1 97.81 300 GLU A N 1
ATOM 2281 C CA . GLU A 1 300 ? 0.723 38.25 -6.191 1 97.81 300 GLU A CA 1
ATOM 2282 C C . GLU A 1 300 ? -0.168 37.594 -5.148 1 97.81 300 GLU A C 1
ATOM 2284 O O . GLU A 1 300 ? 0.081 37.719 -3.947 1 97.81 300 GLU A O 1
ATOM 2289 N N . PRO A 1 301 ? -1.238 37.031 -5.59 1 97.44 301 PRO A N 1
ATOM 2290 C CA . PRO A 1 301 ? -2.1 36.312 -4.629 1 97.44 301 PRO A CA 1
ATOM 2291 C C . PRO A 1 301 ? -1.369 35.219 -3.871 1 97.44 301 PRO A C 1
ATOM 2293 O O . PRO A 1 301 ? -0.573 34.5 -4.461 1 97.44 301 PRO A O 1
ATOM 2296 N N . PHE A 1 302 ? -1.605 35.156 -2.551 1 97.69 302 PHE A N 1
ATOM 2297 C CA . PHE A 1 302 ? -1.042 34.094 -1.729 1 97.69 302 PHE A CA 1
ATOM 2298 C C . PHE A 1 302 ? -1.586 32.719 -2.154 1 97.69 302 PHE A C 1
ATOM 2300 O O . PHE A 1 302 ? -2.684 32.625 -2.707 1 97.69 302 PHE A O 1
ATOM 2307 N N . LEU A 1 303 ? -0.812 31.75 -1.908 1 96.44 303 LEU A N 1
ATOM 2308 C CA . LEU A 1 303 ? -1.272 30.391 -2.104 1 96.44 303 LEU A CA 1
ATOM 2309 C C . LEU A 1 303 ? -2.066 29.906 -0.895 1 96.44 303 LEU A C 1
ATOM 2311 O O . LEU A 1 303 ? -1.738 30.234 0.245 1 96.44 303 LEU A O 1
ATOM 2315 N N . HIS A 1 304 ? -3.203 29.125 -1.118 1 95.06 304 HIS A N 1
ATOM 2316 C CA . HIS A 1 304 ? -3.908 28.312 -0.143 1 95.06 304 HIS A CA 1
ATOM 2317 C C . HIS A 1 304 ? -4.531 29.172 0.953 1 95.06 304 HIS A C 1
ATOM 2319 O O . HIS A 1 304 ? -4.504 28.797 2.129 1 95.06 304 HIS A O 1
ATOM 2325 N N . LEU A 1 305 ? -4.977 30.344 0.582 1 95.44 305 LEU A N 1
ATOM 2326 C CA . LEU A 1 305 ? -5.68 31.188 1.531 1 95.44 305 LEU A CA 1
ATOM 2327 C C . LEU A 1 305 ? -6.938 30.516 2.055 1 95.44 305 LEU A C 1
ATOM 2329 O O . LEU A 1 305 ? -7.66 29.859 1.291 1 95.44 305 LEU A O 1
ATOM 2333 N N . VAL A 1 306 ? -7.094 30.641 3.342 1 92.75 306 VAL A N 1
ATOM 2334 C CA . VAL A 1 306 ? -8.25 30.062 4.023 1 92.75 306 VAL A CA 1
ATOM 2335 C C . VAL A 1 306 ? -9.438 31.016 3.922 1 92.75 306 VAL A C 1
ATOM 2337 O O . VAL A 1 306 ? -9.281 32.25 4.066 1 92.75 306 VAL A O 1
ATOM 2340 N N . ASP A 1 307 ? -10.547 30.516 3.531 1 88.06 307 ASP A N 1
ATOM 2341 C CA . ASP A 1 307 ? -11.797 31.25 3.682 1 88.06 307 ASP A CA 1
ATOM 2342 C C . ASP A 1 307 ? -12.344 31.125 5.102 1 88.06 307 ASP A C 1
ATOM 2344 O O . ASP A 1 307 ? -12.977 30.125 5.445 1 88.06 307 ASP A O 1
ATOM 2348 N N . ARG A 1 308 ? -12.156 32.062 5.883 1 84.88 308 ARG A N 1
ATOM 2349 C CA . ARG A 1 308 ? -12.477 32 7.309 1 84.88 308 ARG A CA 1
ATOM 2350 C C . ARG A 1 308 ? -13.969 31.812 7.527 1 84.88 308 ARG A C 1
ATOM 2352 O O . ARG A 1 308 ? -14.391 31.266 8.547 1 84.88 308 ARG A O 1
ATOM 2359 N N . SER A 1 309 ? -14.742 32.312 6.594 1 80.88 309 SER A N 1
ATOM 2360 C CA . SER A 1 309 ? -16.188 32.125 6.711 1 80.88 309 SER A CA 1
ATOM 2361 C C . SER A 1 309 ? -16.562 30.656 6.566 1 80.88 309 SER A C 1
ATOM 2363 O O . SER A 1 309 ? -17.578 30.219 7.113 1 80.88 309 SER A O 1
ATOM 2365 N N . ARG A 1 310 ? -15.719 30.016 5.918 1 81.06 310 ARG A N 1
ATOM 2366 C CA . ARG A 1 310 ? -15.977 28.594 5.684 1 81.06 310 ARG A CA 1
ATOM 2367 C C . ARG A 1 310 ? -15.203 27.719 6.664 1 81.06 310 ARG A C 1
ATOM 2369 O O . ARG A 1 310 ? -15.508 26.547 6.832 1 81.06 310 ARG A O 1
ATOM 2376 N N . GLY A 1 311 ? -14.227 28.344 7.23 1 75 311 GLY A N 1
ATOM 2377 C CA . GLY A 1 311 ? -13.438 27.656 8.242 1 75 311 GLY A CA 1
ATOM 2378 C C . GLY A 1 311 ? -12.273 26.875 7.656 1 75 311 GLY A C 1
ATOM 2379 O O . GLY A 1 311 ? -11.547 26.188 8.383 1 75 311 GLY A O 1
ATOM 2380 N N . TYR A 1 312 ? -12.25 26.891 6.395 1 79.44 312 TYR A N 1
ATOM 2381 C CA . TYR A 1 312 ? -11.141 26.203 5.754 1 79.44 312 TYR A CA 1
ATOM 2382 C C . TYR A 1 312 ? -10.844 26.781 4.379 1 79.44 312 TYR A C 1
ATOM 2384 O O . TYR A 1 312 ? -11.688 27.469 3.801 1 79.44 312 TYR A O 1
ATOM 2392 N N . MET B 1 1 ? -13.969 -31.656 -35.125 1 89 1 MET B N 1
ATOM 2393 C CA . MET B 1 1 ? -13.984 -32.375 -33.844 1 89 1 MET B CA 1
ATOM 2394 C C . MET B 1 1 ? -13.562 -31.438 -32.719 1 89 1 MET B C 1
ATOM 2396 O O . MET B 1 1 ? -12.7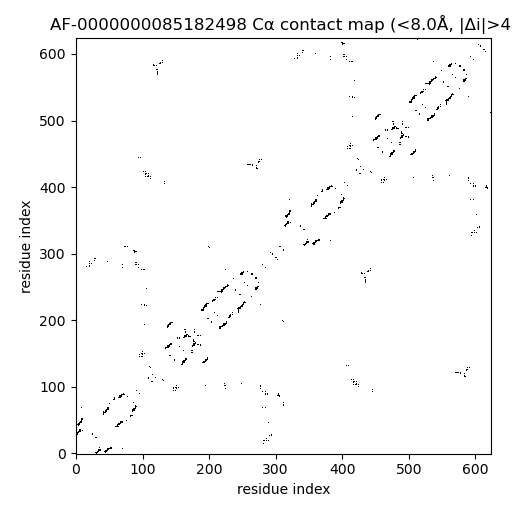34 -30.547 -32.906 1 89 1 MET B O 1
ATOM 2400 N N . PRO B 1 2 ? -14.156 -31.641 -31.594 1 96.81 2 PRO B N 1
ATOM 2401 C CA . PRO B 1 2 ? -13.789 -30.75 -30.484 1 96.81 2 PRO B CA 1
ATOM 2402 C C . PRO B 1 2 ? -12.344 -30.953 -30.031 1 96.81 2 PRO B C 1
ATOM 2404 O O . PRO B 1 2 ? -11.789 -32.031 -30.188 1 96.81 2 PRO B O 1
ATOM 2407 N N . VAL B 1 3 ? -11.719 -29.859 -29.641 1 97.94 3 VAL B N 1
ATOM 2408 C CA . VAL B 1 3 ? -10.414 -29.938 -28.984 1 97.94 3 VAL B CA 1
ATOM 2409 C C . VAL B 1 3 ? -10.539 -30.688 -27.656 1 97.94 3 VAL B C 1
ATOM 2411 O O . VAL B 1 3 ? -11.398 -30.359 -26.844 1 97.94 3 VAL B O 1
ATOM 2414 N N . THR B 1 4 ? -9.742 -31.719 -27.469 1 98.31 4 THR B N 1
ATOM 2415 C CA . THR B 1 4 ? -9.828 -32.531 -26.25 1 98.31 4 THR B CA 1
ATOM 2416 C C . THR B 1 4 ? -8.867 -31.984 -25.188 1 98.31 4 THR B C 1
ATOM 2418 O O . THR B 1 4 ? -7.652 -31.969 -25.391 1 98.31 4 THR B O 1
ATOM 2421 N N . VAL B 1 5 ? -9.438 -31.531 -24.094 1 98.56 5 VAL B N 1
ATOM 2422 C CA . VAL B 1 5 ? -8.648 -30.984 -22.984 1 98.56 5 VAL B CA 1
ATOM 2423 C C . VAL B 1 5 ? -8.773 -31.891 -21.766 1 98.56 5 VAL B C 1
ATOM 2425 O O . VAL B 1 5 ? -9.883 -32.188 -21.328 1 98.56 5 VAL B O 1
ATOM 2428 N N . PHE B 1 6 ? -7.637 -32.375 -21.312 1 98.38 6 PHE B N 1
ATOM 2429 C CA . PHE B 1 6 ? -7.582 -33.125 -20.078 1 98.38 6 PHE B CA 1
ATOM 2430 C C . PHE B 1 6 ? -7.234 -32.219 -18.891 1 98.38 6 PHE B C 1
ATOM 2432 O O . PHE B 1 6 ? -6.121 -31.703 -18.812 1 98.38 6 PHE B O 1
ATOM 2439 N N . PHE B 1 7 ? -8.242 -32 -18 1 98.12 7 PHE B N 1
ATOM 2440 C CA . PHE B 1 7 ? -8 -31.25 -16.766 1 98.12 7 PHE B CA 1
ATOM 2441 C C . PHE B 1 7 ? -7.375 -32.156 -15.703 1 98.12 7 PHE B C 1
ATOM 2443 O O . PHE B 1 7 ? -8.078 -32.844 -14.984 1 98.12 7 PHE B O 1
ATOM 2450 N N . ALA B 1 8 ? -6.094 -31.969 -15.539 1 97.06 8 ALA B N 1
ATOM 2451 C CA . ALA B 1 8 ? -5.344 -32.875 -14.664 1 97.06 8 ALA B CA 1
ATOM 2452 C C . ALA B 1 8 ? -4.879 -32.156 -13.398 1 97.06 8 ALA B C 1
ATOM 2454 O O . ALA B 1 8 ? -3.904 -32.562 -12.766 1 97.06 8 ALA B O 1
ATOM 2455 N N . ALA B 1 9 ? -5.551 -31.047 -13.023 1 94.88 9 ALA B N 1
ATOM 2456 C CA . ALA B 1 9 ? -5.098 -30.188 -11.93 1 94.88 9 ALA B CA 1
ATOM 2457 C C . ALA B 1 9 ? -5.77 -30.594 -10.617 1 94.88 9 ALA B C 1
ATOM 2459 O O . ALA B 1 9 ? -5.664 -29.875 -9.617 1 94.88 9 ALA B O 1
ATOM 2460 N N . GLY B 1 10 ? -6.52 -31.672 -10.609 1 92.81 10 GLY B N 1
ATOM 2461 C CA . GLY B 1 10 ? -7.074 -32.188 -9.375 1 92.81 10 GLY B CA 1
ATOM 2462 C C . GLY B 1 10 ? -8.539 -31.844 -9.172 1 92.81 10 GLY B C 1
ATOM 2463 O O . GLY B 1 10 ? -9.039 -30.906 -9.797 1 92.81 10 GLY B O 1
ATOM 2464 N N . PRO B 1 11 ? -9.211 -32.594 -8.258 1 91.94 11 PRO B N 1
ATOM 2465 C CA . PRO B 1 11 ? -10.664 -32.469 -8.102 1 91.94 11 PRO B CA 1
ATOM 2466 C C . PRO B 1 11 ? -11.07 -31.109 -7.531 1 91.94 11 PRO B C 1
ATOM 2468 O O . PRO B 1 11 ? -12.086 -30.547 -7.945 1 91.94 11 PRO B O 1
ATOM 2471 N N . ALA B 1 12 ? -10.273 -30.641 -6.551 1 88.69 12 ALA B N 1
ATOM 2472 C CA . ALA B 1 12 ? -10.617 -29.344 -5.961 1 88.69 12 ALA B CA 1
ATOM 2473 C C . ALA B 1 12 ? -10.586 -28.234 -7.012 1 88.69 12 ALA B C 1
ATOM 2475 O O . ALA B 1 12 ? -11.5 -27.422 -7.086 1 88.69 12 ALA B O 1
ATOM 2476 N N . ASN B 1 13 ? -9.578 -28.281 -7.84 1 93.12 13 ASN B N 1
ATOM 2477 C CA . ASN B 1 13 ? -9.469 -27.297 -8.906 1 93.12 13 ASN B CA 1
ATOM 2478 C C . ASN B 1 13 ? -10.555 -27.5 -9.961 1 93.12 13 ASN B C 1
ATOM 2480 O O . ASN B 1 13 ? -11.039 -26.531 -10.555 1 93.12 13 ASN B O 1
ATOM 2484 N N . TRP B 1 14 ? -10.914 -28.766 -10.227 1 94.94 14 TRP B N 1
ATOM 2485 C CA . TRP B 1 14 ? -11.945 -29.047 -11.227 1 94.94 14 TRP B CA 1
ATOM 2486 C C . TRP B 1 14 ? -13.242 -28.328 -10.875 1 94.94 14 TRP B C 1
ATOM 2488 O O . TRP B 1 14 ? -13.867 -27.703 -11.734 1 94.94 14 TRP B O 1
ATOM 2498 N N . GLU B 1 15 ? -13.57 -28.391 -9.633 1 94.44 15 GLU B N 1
ATOM 2499 C CA . GLU B 1 15 ? -14.805 -27.766 -9.164 1 94.44 15 GLU B CA 1
ATOM 2500 C C . GLU B 1 15 ? -14.766 -26.25 -9.375 1 94.44 15 GLU B C 1
ATOM 2502 O O . GLU B 1 15 ? -15.773 -25.641 -9.742 1 94.44 15 GLU B O 1
ATOM 2507 N N . GLU B 1 16 ? -13.648 -25.688 -9.242 1 93.94 16 GLU B N 1
ATOM 2508 C CA . GLU B 1 16 ? -13.492 -24.234 -9.297 1 93.94 16 GLU B CA 1
ATOM 2509 C C . GLU B 1 16 ? -13.305 -23.75 -10.727 1 93.94 16 GLU B C 1
ATOM 2511 O O . GLU B 1 16 ? -13.727 -22.656 -11.078 1 93.94 16 GLU B O 1
ATOM 2516 N N . TYR B 1 17 ? -12.703 -24.594 -11.602 1 96.69 17 TYR B N 1
ATOM 2517 C CA . TYR B 1 17 ? -12.227 -24.109 -12.891 1 96.69 17 TYR B CA 1
ATOM 2518 C C . TYR B 1 17 ? -13.172 -24.547 -14.016 1 96.69 17 TYR B C 1
ATOM 2520 O O . TYR B 1 17 ? -13.141 -23.984 -15.109 1 96.69 17 TYR B O 1
ATOM 2528 N N . ARG B 1 18 ? -14 -25.531 -13.773 1 97.62 18 ARG B N 1
ATOM 2529 C CA . ARG B 1 18 ? -14.805 -26.094 -14.852 1 97.62 18 ARG B CA 1
ATOM 2530 C C . ARG B 1 18 ? -15.625 -25.016 -15.547 1 97.62 18 ARG B C 1
ATOM 2532 O O . ARG B 1 18 ? -15.562 -24.859 -16.766 1 97.62 18 ARG B O 1
ATOM 2539 N N . ASP B 1 19 ? -16.312 -24.219 -14.789 1 97.94 19 ASP B N 1
ATOM 2540 C CA . ASP B 1 19 ? -17.203 -23.234 -15.375 1 97.94 19 ASP B CA 1
ATOM 2541 C C . ASP B 1 19 ? -16.422 -22.062 -15.977 1 97.94 19 ASP B C 1
ATOM 2543 O O . ASP B 1 19 ? -16.641 -21.703 -17.141 1 97.94 19 ASP B O 1
ATOM 2547 N N . PRO B 1 20 ? -15.438 -21.516 -15.266 1 98 20 PRO B N 1
ATOM 2548 C CA . PRO B 1 20 ? -14.641 -20.438 -15.844 1 98 20 PRO B CA 1
ATOM 2549 C C . PRO B 1 20 ? -13.922 -20.844 -17.125 1 98 20 PRO B C 1
ATOM 2551 O O . PRO B 1 20 ? -13.828 -20.062 -18.078 1 98 20 PRO B O 1
ATOM 2554 N N . LEU B 1 21 ? -13.453 -22.031 -17.188 1 98.44 21 LEU B N 1
ATOM 2555 C CA . LEU B 1 21 ? -12.758 -22.5 -18.391 1 98.44 21 LEU B CA 1
ATOM 2556 C C . LEU B 1 21 ? -13.727 -22.641 -19.547 1 98.44 21 LEU B C 1
ATOM 2558 O O . LEU B 1 21 ? -13.43 -22.188 -20.672 1 98.44 21 LEU B O 1
ATOM 2562 N N . ASN B 1 22 ? -14.844 -23.234 -19.281 1 98.25 22 ASN B N 1
ATOM 2563 C CA . ASN B 1 22 ? -15.844 -23.359 -20.328 1 98.25 22 ASN B CA 1
ATOM 2564 C C . ASN B 1 22 ? -16.266 -22 -20.875 1 98.25 22 ASN B C 1
ATOM 2566 O O . ASN B 1 22 ? -16.438 -21.828 -22.078 1 98.25 22 ASN B O 1
ATOM 2570 N N . THR B 1 23 ? -16.453 -21.078 -19.953 1 98.31 23 THR B N 1
ATOM 2571 C CA . THR B 1 23 ? -16.797 -19.719 -20.359 1 98.31 23 THR B CA 1
ATOM 2572 C C . THR B 1 23 ? -15.688 -19.125 -21.234 1 98.31 23 THR B C 1
ATOM 2574 O O . THR B 1 23 ? -15.961 -18.531 -22.281 1 98.31 23 THR B O 1
ATOM 2577 N N . ALA B 1 24 ? -14.461 -19.266 -20.797 1 98.31 24 ALA B N 1
ATOM 2578 C CA . ALA B 1 24 ? -13.32 -18.734 -21.531 1 98.31 24 ALA B CA 1
ATOM 2579 C C . ALA B 1 24 ? -13.195 -19.375 -22.906 1 98.31 24 ALA B C 1
ATOM 2581 O O . ALA B 1 24 ? -12.883 -18.703 -23.891 1 98.31 24 ALA B O 1
ATOM 2582 N N . PHE B 1 25 ? -13.438 -20.703 -23 1 98.44 25 PHE B N 1
ATOM 2583 C CA . PHE B 1 25 ? -13.391 -21.406 -24.281 1 98.44 25 PHE B CA 1
ATOM 2584 C C . PHE B 1 25 ? -14.438 -20.859 -25.25 1 98.44 25 PHE B C 1
ATOM 2586 O O . PHE B 1 25 ? -14.133 -20.578 -26.406 1 98.44 25 PHE B O 1
ATOM 2593 N N . ALA B 1 26 ? -15.625 -20.672 -24.688 1 97.94 26 ALA B N 1
ATOM 2594 C CA . ALA B 1 26 ? -16.719 -20.141 -25.5 1 97.94 26 ALA B CA 1
ATOM 2595 C C . ALA B 1 26 ? -16.391 -18.734 -26 1 97.94 26 ALA B C 1
ATOM 2597 O O . ALA B 1 26 ? -16.625 -18.422 -27.172 1 97.94 26 ALA B O 1
ATOM 2598 N N . GLU B 1 27 ? -15.906 -17.953 -25.172 1 97.88 27 GLU B N 1
ATOM 2599 C CA . GLU B 1 27 ? -15.57 -16.578 -25.516 1 97.88 27 GLU B CA 1
ATOM 2600 C C . GLU B 1 27 ? -14.469 -16.531 -26.578 1 97.88 27 GLU B C 1
ATOM 2602 O O . GLU B 1 27 ? -14.43 -15.617 -27.406 1 97.88 27 GLU B O 1
ATOM 2607 N N . ALA B 1 28 ? -13.625 -17.547 -26.547 1 97.31 28 ALA B N 1
ATOM 2608 C CA . ALA B 1 28 ? -12.531 -17.609 -27.5 1 97.31 28 ALA B CA 1
ATOM 2609 C C . ALA B 1 28 ? -12.969 -18.297 -28.797 1 97.31 28 ALA B C 1
ATOM 2611 O O . ALA B 1 28 ? -12.172 -18.469 -29.719 1 97.31 28 ALA B O 1
ATOM 2612 N N . GLY B 1 29 ? -14.242 -18.75 -28.828 1 97.38 29 GLY B N 1
ATOM 2613 C CA . GLY B 1 29 ? -14.781 -19.406 -30 1 97.38 29 GLY B CA 1
ATOM 2614 C C . GLY B 1 29 ? -14.289 -20.828 -30.172 1 97.38 29 GLY B C 1
ATOM 2615 O O . GLY B 1 29 ? -14.18 -21.344 -31.281 1 97.38 29 GLY B O 1
ATOM 2616 N N . LEU B 1 30 ? -13.953 -21.484 -29.062 1 98.12 30 LEU B N 1
ATOM 2617 C CA . LEU B 1 30 ? -13.383 -22.828 -29.109 1 98.12 30 LEU B CA 1
ATOM 2618 C C . LEU B 1 30 ? -14.453 -23.875 -28.828 1 98.12 30 LEU B C 1
ATOM 2620 O O . LEU B 1 30 ? -15.297 -23.688 -27.938 1 98.12 30 LEU B O 1
ATOM 2624 N N . ASP B 1 31 ? -14.477 -24.844 -29.578 1 98.19 31 ASP B N 1
ATOM 2625 C CA . ASP B 1 31 ? -15.227 -26.047 -29.266 1 98.19 31 ASP B CA 1
ATOM 2626 C C . ASP B 1 31 ? -14.352 -27.062 -28.531 1 98.19 31 ASP B C 1
ATOM 2628 O O . ASP B 1 31 ? -13.516 -27.734 -29.141 1 98.19 31 ASP B O 1
ATOM 2632 N N . VAL B 1 32 ? -14.578 -27.172 -27.172 1 98.31 32 VAL B N 1
ATOM 2633 C CA . VAL B 1 32 ? -13.664 -27.953 -26.344 1 98.31 32 VAL B CA 1
ATOM 2634 C C . VAL B 1 32 ? -14.43 -29.047 -25.625 1 98.31 32 VAL B C 1
ATOM 2636 O O . VAL B 1 32 ? -15.516 -28.812 -25.094 1 98.31 32 VAL B O 1
ATOM 2639 N N . ALA B 1 33 ? -13.898 -30.25 -25.656 1 98.06 33 ALA B N 1
ATOM 2640 C CA . ALA B 1 33 ? -14.32 -31.344 -24.781 1 98.06 33 ALA B CA 1
ATOM 2641 C C . ALA B 1 33 ? -13.352 -31.516 -23.609 1 98.06 33 ALA B C 1
ATOM 2643 O O . ALA B 1 33 ? -12.312 -32.156 -23.75 1 98.06 33 ALA B O 1
ATOM 2644 N N . MET B 1 34 ? -13.703 -30.875 -22.531 1 97.94 34 MET B N 1
ATOM 2645 C CA . MET B 1 34 ? -12.844 -30.922 -21.359 1 97.94 34 MET B CA 1
ATOM 2646 C C . MET B 1 34 ? -13.336 -31.969 -20.359 1 97.94 34 MET B C 1
ATOM 2648 O O . MET B 1 34 ? -14.539 -32.094 -20.141 1 97.94 34 MET B O 1
ATOM 2652 N N . SER B 1 35 ? -12.422 -32.688 -19.844 1 97.06 35 SER B N 1
ATOM 2653 C CA . SER B 1 35 ? -12.758 -33.719 -18.844 1 97.06 35 SER B CA 1
ATOM 2654 C C . SER B 1 35 ? -11.664 -33.812 -17.781 1 97.06 35 SER B C 1
ATOM 2656 O O . SER B 1 35 ? -10.5 -33.531 -18.047 1 97.06 35 SER B O 1
ATOM 2658 N N . ASP B 1 36 ? -12.094 -34.25 -16.578 1 96 36 ASP B N 1
ATOM 2659 C CA . ASP B 1 36 ? -11.117 -34.469 -15.516 1 96 36 ASP B CA 1
ATOM 2660 C C . ASP B 1 36 ? -10.617 -35.906 -15.523 1 96 36 ASP B C 1
ATOM 2662 O O . ASP B 1 36 ? -9.969 -36.344 -14.578 1 96 36 ASP B O 1
ATOM 2666 N N . ARG B 1 37 ? -10.961 -36.594 -16.562 1 94.12 37 ARG B N 1
ATOM 2667 C CA . ARG B 1 37 ? -10.484 -37.938 -16.828 1 94.12 37 ARG B CA 1
ATOM 2668 C C . ARG B 1 37 ? -10 -38.094 -18.266 1 94.12 37 ARG B C 1
ATOM 2670 O O . ARG B 1 37 ? -10.492 -37.406 -19.156 1 94.12 37 ARG B O 1
ATOM 2677 N N . ALA B 1 38 ? -8.938 -38.875 -18.375 1 92.25 38 ALA B N 1
ATOM 2678 C CA . ALA B 1 38 ? -8.422 -39.156 -19.719 1 92.25 38 ALA B CA 1
ATOM 2679 C C . ALA B 1 38 ? -8.383 -40.656 -19.969 1 92.25 38 ALA B C 1
ATOM 2681 O O . ALA B 1 38 ? -7.355 -41.312 -19.75 1 92.25 38 ALA B O 1
ATOM 2682 N N . ASP B 1 39 ? -9.445 -41.188 -20.531 1 91 39 ASP B N 1
ATOM 2683 C CA . ASP B 1 39 ? -9.531 -42.625 -20.797 1 91 39 ASP B CA 1
ATOM 2684 C C . ASP B 1 39 ? -8.57 -43.031 -21.906 1 91 39 ASP B C 1
ATOM 2686 O O . ASP B 1 39 ? -8.008 -44.125 -21.875 1 91 39 ASP B O 1
ATOM 2690 N N . ASN B 1 40 ? -8.461 -42.219 -22.875 1 95.88 40 ASN B N 1
ATOM 2691 C CA . ASN B 1 40 ? -7.543 -42.438 -23.984 1 95.88 40 ASN B CA 1
ATOM 2692 C C . ASN B 1 40 ? -6.527 -41.312 -24.109 1 95.88 40 ASN B C 1
ATOM 2694 O O . ASN B 1 40 ? -6.793 -40.312 -24.766 1 95.88 40 ASN B O 1
ATOM 2698 N N . PRO B 1 41 ? -5.344 -41.531 -23.578 1 96.56 41 PRO B N 1
ATOM 2699 C CA . PRO B 1 41 ? -4.316 -40.5 -23.609 1 96.56 41 PRO B CA 1
ATOM 2700 C C . PRO B 1 41 ? -4.008 -40.031 -25.031 1 96.56 41 PRO B C 1
ATOM 2702 O O . PRO B 1 41 ? -3.641 -38.844 -25.219 1 96.56 41 PRO B O 1
ATOM 2705 N N . LEU B 1 42 ? -4.219 -40.812 -26.016 1 96.81 42 LEU B N 1
ATOM 2706 C CA . LEU B 1 42 ? -3.889 -40.469 -27.391 1 96.81 42 LEU B CA 1
ATOM 2707 C C . LEU B 1 42 ? -4.852 -39.438 -27.953 1 96.81 42 LEU B C 1
ATOM 2709 O O . LEU B 1 42 ? -4.547 -38.75 -28.938 1 96.81 42 LEU B O 1
ATOM 2713 N N . SER B 1 43 ? -5.93 -39.312 -27.312 1 97 43 SER B N 1
ATOM 2714 C CA . SER B 1 43 ? -6.945 -38.375 -27.797 1 97 43 SER B CA 1
ATOM 2715 C C . SER B 1 43 ? -6.777 -37 -27.188 1 97 43 SER B C 1
ATOM 2717 O O . SER B 1 43 ? -7.449 -36.062 -27.594 1 97 43 SER B O 1
ATOM 2719 N N . VAL B 1 44 ? -5.875 -36.875 -26.266 1 98.06 44 VAL B N 1
ATOM 2720 C CA . VAL B 1 44 ? -5.73 -35.625 -25.516 1 98.06 44 VAL B CA 1
ATOM 2721 C C . VAL B 1 44 ? -4.902 -34.625 -26.328 1 98.06 44 VAL B C 1
ATOM 2723 O O . VAL B 1 44 ? -3.758 -34.906 -26.688 1 98.06 44 VAL B O 1
ATOM 2726 N N . ASP B 1 45 ? -5.465 -33.438 -26.562 1 98.38 45 ASP B N 1
ATOM 2727 C CA . ASP B 1 45 ? -4.766 -32.406 -27.297 1 98.38 45 ASP B CA 1
ATOM 2728 C C . ASP B 1 45 ? -3.992 -31.484 -26.344 1 98.38 45 ASP B C 1
ATOM 2730 O O . ASP B 1 45 ? -2.912 -31 -26.688 1 98.38 45 ASP B O 1
ATOM 2734 N N . TYR B 1 46 ? -4.586 -31.156 -25.234 1 98.69 46 TYR B N 1
ATOM 2735 C CA . TYR B 1 46 ? -3.994 -30.266 -24.234 1 98.69 46 TYR B CA 1
ATOM 2736 C C . TYR B 1 46 ? -4.207 -30.828 -22.828 1 98.69 46 TYR B C 1
ATOM 2738 O O . TYR B 1 46 ? -5.223 -31.469 -22.562 1 98.69 46 TYR B O 1
ATOM 2746 N N . ILE B 1 47 ? -3.32 -30.531 -21.953 1 98.19 47 ILE B N 1
ATOM 2747 C CA . ILE B 1 47 ? -3.438 -30.875 -20.531 1 98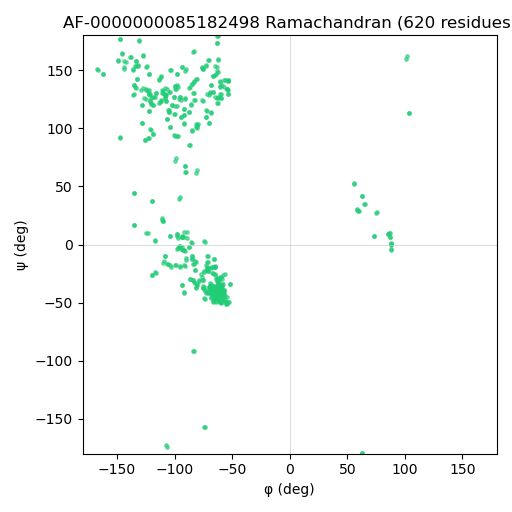.19 47 ILE B CA 1
ATOM 2748 C C . ILE B 1 47 ? -3.396 -29.594 -19.703 1 98.19 47 ILE B C 1
ATOM 2750 O O . ILE B 1 47 ? -2.498 -28.766 -19.859 1 98.19 47 ILE B O 1
ATOM 2754 N N . VAL B 1 48 ? -4.398 -29.344 -18.938 1 98 48 VAL B N 1
ATOM 2755 C CA . VAL B 1 48 ? -4.367 -28.328 -17.906 1 98 48 VAL B CA 1
ATOM 2756 C C . VAL B 1 48 ? -3.898 -28.938 -16.578 1 98 48 VAL B C 1
ATOM 2758 O O . VAL B 1 48 ? -4.496 -29.891 -16.094 1 98 48 VAL B O 1
ATOM 2761 N N . PHE B 1 49 ? -2.877 -28.328 -16.047 1 96.12 49 PHE B N 1
ATOM 2762 C CA . PHE B 1 49 ? -2.201 -28.984 -14.945 1 96.12 49 PHE B CA 1
ATOM 2763 C C . PHE B 1 49 ? -1.953 -28.016 -13.797 1 96.12 49 PHE B C 1
ATOM 2765 O O . PHE B 1 49 ? -2.104 -26.797 -13.961 1 96.12 49 PHE B O 1
ATOM 2772 N N . ALA B 1 50 ? -1.768 -28.5 -12.555 1 91.56 50 ALA B N 1
ATOM 2773 C CA . ALA B 1 50 ? -1.325 -27.781 -11.367 1 91.56 50 ALA B CA 1
ATOM 2774 C C . ALA B 1 50 ? -0.539 -28.688 -10.43 1 91.56 50 ALA B C 1
ATOM 2776 O O . ALA B 1 50 ? -0.611 -29.922 -10.539 1 91.56 50 ALA B O 1
ATOM 2777 N N . PRO B 1 51 ? 0.278 -27.984 -9.57 1 79.69 51 PRO B N 1
ATOM 2778 C CA . PRO B 1 51 ? 0.913 -28.828 -8.555 1 79.69 51 PRO B CA 1
ATOM 2779 C C . PRO B 1 51 ? -0.096 -29.641 -7.758 1 79.69 51 PRO B C 1
ATOM 2781 O O . PRO B 1 51 ? -1.145 -29.125 -7.363 1 79.69 51 PRO B O 1
ATOM 2784 N N . GLY B 1 52 ? 0.201 -30.828 -7.605 1 75.69 52 GLY B N 1
ATOM 2785 C CA . GLY B 1 52 ? -0.73 -31.734 -6.941 1 75.69 52 GLY B CA 1
ATOM 2786 C C . GLY B 1 52 ? -1.744 -32.344 -7.887 1 75.69 52 GLY B C 1
ATOM 2787 O O . GLY B 1 52 ? -2.691 -33 -7.449 1 75.69 52 GLY B O 1
ATOM 2788 N N . GLY B 1 53 ? -1.548 -32.156 -9.086 1 79.94 53 GLY B N 1
ATOM 2789 C CA . GLY B 1 53 ? -2.412 -32.75 -10.094 1 79.94 53 GLY B CA 1
ATOM 2790 C C . GLY B 1 53 ? -2.379 -34.281 -10.086 1 79.94 53 GLY B C 1
ATOM 2791 O O . GLY B 1 53 ? -1.632 -34.875 -9.312 1 79.94 53 GLY B O 1
ATOM 2792 N N . ILE B 1 54 ? -3.158 -34.812 -10.977 1 84.06 54 ILE B N 1
ATOM 2793 C CA . ILE B 1 54 ? -3.494 -36.219 -10.836 1 84.06 54 ILE B CA 1
ATOM 2794 C C . ILE B 1 54 ? -2.594 -37.062 -11.734 1 84.06 54 ILE B C 1
ATOM 2796 O O . ILE B 1 54 ? -2.715 -38.281 -11.773 1 84.06 54 ILE B O 1
ATOM 2800 N N . ILE B 1 55 ? -1.734 -36.438 -12.531 1 89.62 55 ILE B N 1
ATOM 2801 C CA . ILE B 1 55 ? -0.838 -37.25 -13.352 1 89.62 55 ILE B CA 1
ATOM 2802 C C . ILE B 1 55 ? 0.612 -36.906 -13.039 1 89.62 55 ILE B C 1
ATOM 2804 O O . ILE B 1 55 ? 0.917 -35.75 -12.703 1 89.62 55 ILE B O 1
ATOM 2808 N N . GLU B 1 56 ? 1.454 -37.875 -13.125 1 90.62 56 GLU B N 1
ATOM 2809 C CA . GLU B 1 56 ? 2.893 -37.719 -12.945 1 90.62 56 GLU B CA 1
ATOM 2810 C C . GLU B 1 56 ? 3.656 -38.125 -14.203 1 90.62 56 GLU B C 1
ATOM 2812 O O . GLU B 1 56 ? 4.777 -37.656 -14.43 1 90.62 56 GLU B O 1
ATOM 2817 N N . ASP B 1 57 ? 3.047 -39 -14.969 1 94.62 57 ASP B N 1
ATOM 2818 C CA . ASP B 1 57 ? 3.641 -39.469 -16.219 1 94.62 57 ASP B CA 1
ATOM 2819 C C . ASP B 1 57 ? 2.975 -38.844 -17.422 1 94.62 57 ASP B C 1
ATOM 2821 O O . ASP B 1 57 ? 1.804 -39.094 -17.719 1 94.62 57 ASP B O 1
ATOM 2825 N N . PHE B 1 58 ? 3.682 -38.031 -18.156 1 96.31 58 PHE B N 1
ATOM 2826 C CA . PHE B 1 58 ? 3.164 -37.344 -19.328 1 96.31 58 PHE B CA 1
ATOM 2827 C C . PHE B 1 58 ? 3.457 -38.125 -20.594 1 96.31 58 PHE B C 1
ATOM 2829 O O . PHE B 1 58 ? 3.006 -37.781 -21.688 1 96.31 58 PHE B O 1
ATOM 2836 N N . GLY B 1 59 ? 4.125 -39.219 -20.469 1 96.31 59 GLY B N 1
ATOM 2837 C CA . GLY B 1 59 ? 4.621 -40 -21.578 1 96.31 59 GLY B CA 1
ATOM 2838 C C . GLY B 1 59 ? 3.523 -40.5 -22.5 1 96.31 59 GLY B C 1
ATOM 2839 O O . GLY B 1 59 ? 3.654 -40.406 -23.734 1 96.31 59 GLY B O 1
ATOM 2840 N N . PRO B 1 60 ? 2.48 -40.969 -21.938 1 96.75 60 PRO B N 1
ATOM 2841 C CA . PRO B 1 60 ? 1.414 -41.531 -22.75 1 96.75 60 PRO B CA 1
ATOM 2842 C C . PRO B 1 60 ? 0.726 -40.5 -23.641 1 96.75 60 PRO B C 1
ATOM 2844 O O . PRO B 1 60 ? 0.015 -40.875 -24.578 1 96.75 60 PRO B O 1
ATOM 2847 N N . TYR B 1 61 ? 0.866 -39.25 -23.328 1 97.5 61 TYR B N 1
ATOM 2848 C CA . TYR B 1 61 ? 0.136 -38.188 -24.016 1 97.5 61 TYR B CA 1
ATOM 2849 C C . TYR B 1 61 ? 0.938 -37.656 -25.203 1 97.5 61 TYR B C 1
ATOM 2851 O O . TYR B 1 61 ? 1.222 -36.469 -25.281 1 97.5 61 TYR B O 1
ATOM 2859 N N . VAL B 1 62 ? 1.122 -38.438 -26.188 1 96.44 62 VAL B N 1
ATOM 2860 C CA . VAL B 1 62 ? 2.074 -38.188 -27.266 1 96.44 62 VAL B CA 1
ATOM 2861 C C . VAL B 1 62 ? 1.51 -37.156 -28.234 1 96.44 62 VAL B C 1
ATOM 2863 O O . VAL B 1 62 ? 2.266 -36.469 -28.906 1 96.44 62 VAL B O 1
ATOM 2866 N N . ASN B 1 63 ? 0.211 -37.062 -28.297 1 96.75 63 ASN B N 1
ATOM 2867 C CA . ASN B 1 63 ? -0.394 -36.125 -29.234 1 96.75 63 ASN B CA 1
ATOM 2868 C C . ASN B 1 63 ? -0.668 -34.75 -28.578 1 96.75 63 ASN B C 1
ATOM 2870 O O . ASN B 1 63 ? -1.143 -33.844 -29.219 1 96.75 63 ASN B O 1
ATOM 2874 N N . CYS B 1 64 ? -0.406 -34.719 -27.281 1 98 64 CYS B N 1
ATOM 2875 C CA . CYS B 1 64 ? -0.648 -33.5 -26.547 1 98 64 CYS B CA 1
ATOM 2876 C C . CYS B 1 64 ? 0.229 -32.375 -27.062 1 98 64 CYS B C 1
ATOM 2878 O O . CYS B 1 64 ? 1.451 -32.5 -27.125 1 98 64 CYS B O 1
ATOM 2880 N N . LYS B 1 65 ? -0.417 -31.297 -27.391 1 98.06 65 LYS B N 1
ATOM 2881 C CA . LYS B 1 65 ? 0.273 -30.172 -28.016 1 98.06 65 LYS B CA 1
ATOM 2882 C C . LYS B 1 65 ? 0.959 -29.297 -26.969 1 98.06 65 LYS B C 1
ATOM 2884 O O . LYS B 1 65 ? 1.962 -28.641 -27.266 1 98.06 65 LYS B O 1
ATOM 2889 N N . ALA B 1 66 ? 0.376 -29.188 -25.781 1 98.12 66 ALA B N 1
ATOM 2890 C CA . ALA B 1 66 ? 0.962 -28.375 -24.719 1 98.12 66 ALA B CA 1
ATOM 2891 C C . ALA B 1 66 ? 0.383 -28.75 -23.359 1 98.12 66 ALA B C 1
ATOM 2893 O O . ALA B 1 66 ? -0.768 -29.188 -23.266 1 98.12 66 ALA B O 1
ATOM 2894 N N . VAL B 1 67 ? 1.175 -28.656 -22.391 1 97.31 67 VAL B N 1
ATOM 2895 C CA . VAL B 1 67 ? 0.758 -28.688 -21 1 97.31 67 VAL B CA 1
ATOM 2896 C C . VAL B 1 67 ? 0.645 -27.266 -20.453 1 97.31 67 VAL B C 1
ATOM 2898 O O . VAL B 1 67 ? 1.622 -26.516 -20.453 1 97.31 67 VAL B O 1
ATOM 2901 N N . LEU B 1 68 ? -0.53 -26.906 -20.031 1 97.69 68 LEU B N 1
ATOM 2902 C CA . LEU B 1 68 ? -0.857 -25.562 -19.578 1 97.69 68 LEU B CA 1
ATOM 2903 C C . LEU B 1 68 ? -1.021 -25.516 -18.062 1 97.69 68 LEU B C 1
ATOM 2905 O O . LEU B 1 68 ? -2.021 -26 -17.531 1 97.69 68 LEU B O 1
ATOM 2909 N N . ASN B 1 69 ? -0.038 -24.906 -17.438 1 95.19 69 ASN B N 1
ATOM 2910 C CA . ASN B 1 69 ? 0.021 -24.906 -15.977 1 95.19 69 ASN B CA 1
ATOM 2911 C C . ASN B 1 69 ? -0.816 -23.781 -15.383 1 95.19 69 ASN B C 1
ATOM 2913 O O . ASN B 1 69 ? -0.812 -22.656 -15.891 1 95.19 69 ASN B O 1
ATOM 2917 N N . LEU B 1 70 ? -1.54 -24.109 -14.297 1 94 70 LEU B N 1
ATOM 2918 C CA . LEU B 1 70 ? -2.404 -23.141 -13.633 1 94 70 LEU B CA 1
ATOM 2919 C C . LEU B 1 70 ? -1.618 -22.312 -12.625 1 94 70 LEU B C 1
ATOM 2921 O O . LEU B 1 70 ? -2.164 -21.391 -12.016 1 94 70 LEU B O 1
ATOM 2925 N N . TRP B 1 71 ? -0.323 -22.5 -12.492 1 88.94 71 TRP B N 1
ATOM 2926 C CA . TRP B 1 71 ? 0.516 -21.797 -11.523 1 88.94 71 TRP B CA 1
ATOM 2927 C C . TRP B 1 71 ? 1.678 -21.109 -12.219 1 88.94 71 TRP B C 1
ATOM 2929 O O . TRP B 1 71 ? 2.102 -21.516 -13.305 1 88.94 71 TRP B O 1
ATOM 2939 N N . ALA B 1 72 ? 2.113 -20.062 -11.578 1 86.75 72 ALA B N 1
ATOM 2940 C CA . ALA B 1 72 ? 3.27 -19.359 -12.117 1 86.75 72 ALA B CA 1
ATOM 2941 C C . ALA B 1 72 ? 4.531 -20.203 -12.016 1 86.75 72 ALA B C 1
ATOM 2943 O O . ALA B 1 72 ? 5.359 -20.203 -12.93 1 86.75 72 ALA B O 1
ATOM 2944 N N . GLY B 1 73 ? 4.688 -20.938 -10.914 1 85.12 73 GLY B N 1
ATOM 2945 C CA . GLY B 1 73 ? 5.848 -21.797 -10.703 1 85.12 73 GLY B CA 1
ATOM 2946 C C . GLY B 1 73 ? 5.742 -23.125 -11.422 1 85.12 73 GLY B C 1
ATOM 2947 O O . GLY B 1 73 ? 4.66 -23.703 -11.508 1 85.12 73 GLY B O 1
ATOM 2948 N N . VAL B 1 74 ? 6.895 -23.641 -11.969 1 86.56 74 VAL B N 1
ATOM 2949 C CA . VAL B 1 74 ? 6.871 -24.875 -12.734 1 86.56 74 VAL B CA 1
ATOM 2950 C C . VAL B 1 74 ? 8.039 -25.766 -12.312 1 86.56 74 VAL B C 1
ATOM 2952 O O . VAL B 1 74 ? 8.422 -26.688 -13.039 1 86.56 74 VAL B O 1
ATOM 2955 N N . GLU B 1 75 ? 8.586 -25.469 -11.211 1 81.56 75 GLU B N 1
ATOM 2956 C CA . GLU B 1 75 ? 9.828 -26.109 -10.805 1 81.56 75 GLU B CA 1
ATOM 2957 C C . GLU B 1 75 ? 9.68 -27.625 -10.758 1 81.56 75 GLU B C 1
ATOM 2959 O O . GLU B 1 75 ? 10.578 -28.359 -11.188 1 81.56 75 GLU B O 1
ATOM 2964 N N . ARG B 1 76 ? 8.594 -28.078 -10.312 1 78.5 76 ARG B N 1
ATOM 2965 C CA . ARG B 1 76 ? 8.383 -29.516 -10.195 1 78.5 76 ARG B CA 1
ATOM 2966 C C . ARG B 1 76 ? 8.125 -30.156 -11.555 1 78.5 76 ARG B C 1
ATOM 2968 O O . ARG B 1 76 ? 8.539 -31.281 -11.812 1 78.5 76 ARG B O 1
ATOM 2975 N N . LEU B 1 77 ? 7.555 -29.422 -12.391 1 86.62 77 LEU B N 1
ATOM 2976 C CA . LEU B 1 77 ? 7.16 -29.938 -13.695 1 86.62 77 LEU B CA 1
ATOM 2977 C C . LEU B 1 77 ? 8.352 -29.969 -14.656 1 86.62 77 LEU B C 1
ATOM 2979 O O . LEU B 1 77 ? 8.516 -30.922 -15.422 1 86.62 77 LEU B O 1
ATOM 2983 N N . VAL B 1 78 ? 9.219 -29 -14.516 1 87.06 78 VAL B N 1
ATOM 2984 C CA . VAL B 1 78 ? 10.289 -28.828 -15.492 1 87.06 78 VAL B CA 1
ATOM 2985 C C . VAL B 1 78 ? 11.312 -29.953 -15.336 1 87.06 78 VAL B C 1
ATOM 2987 O O . VAL B 1 78 ? 12.039 -30.266 -16.281 1 87.06 78 VAL B O 1
ATOM 2990 N N . THR B 1 79 ? 11.367 -30.547 -14.211 1 85.62 79 THR B N 1
ATOM 2991 C CA . THR B 1 79 ? 12.359 -31.578 -13.961 1 85.62 79 THR B CA 1
ATOM 2992 C C . THR B 1 79 ? 11.773 -32.969 -14.211 1 85.62 79 THR B C 1
ATOM 2994 O O . THR B 1 79 ? 12.461 -33.969 -14.047 1 85.62 79 THR B O 1
ATOM 2997 N N . ASN B 1 80 ? 10.516 -33.031 -14.562 1 91 80 ASN B N 1
ATOM 2998 C CA . ASN B 1 80 ? 9.875 -34.312 -14.867 1 91 80 ASN B CA 1
ATOM 2999 C C . ASN B 1 80 ? 10.359 -34.875 -16.203 1 91 80 ASN B C 1
ATOM 3001 O O . ASN B 1 80 ? 10.117 -34.312 -17.25 1 91 80 ASN B O 1
ATOM 3005 N N . PRO B 1 81 ? 11.039 -36 -16.203 1 92.25 81 PRO B N 1
ATOM 3006 C CA . PRO B 1 81 ? 11.625 -36.531 -17.438 1 92.25 81 PRO B CA 1
ATOM 3007 C C . PRO B 1 81 ? 10.562 -37 -18.438 1 92.25 81 PRO B C 1
ATOM 3009 O O . PRO B 1 81 ? 10.852 -37.156 -19.625 1 92.25 81 PRO B O 1
ATOM 3012 N N . THR B 1 82 ? 9.414 -37.25 -17.969 1 95.12 82 THR B N 1
ATOM 3013 C CA . THR B 1 82 ? 8.383 -37.781 -18.859 1 95.12 82 THR B CA 1
ATOM 3014 C C . THR B 1 82 ? 7.684 -36.625 -19.594 1 95.12 82 THR B C 1
ATOM 3016 O O . THR B 1 82 ? 6.914 -36.875 -20.531 1 95.12 82 THR B O 1
ATOM 3019 N N . LEU B 1 83 ? 7.918 -35.438 -19.156 1 94.38 83 LEU B N 1
ATOM 3020 C CA . LEU B 1 83 ? 7.316 -34.281 -19.797 1 94.38 83 LEU B CA 1
ATOM 3021 C C . LEU B 1 83 ? 8.094 -33.906 -21.062 1 94.38 83 LEU B C 1
ATOM 3023 O O . LEU B 1 83 ? 9.172 -33.312 -20.969 1 94.38 83 LEU B O 1
ATOM 3027 N N . THR B 1 84 ? 7.586 -34.219 -22.188 1 93.06 84 THR B N 1
ATOM 3028 C CA . THR B 1 84 ? 8.242 -33.906 -23.453 1 93.06 84 THR B CA 1
ATOM 3029 C C . THR B 1 84 ? 7.461 -32.812 -24.203 1 93.06 84 THR B C 1
ATOM 3031 O O . THR B 1 84 ? 7.98 -32.219 -25.141 1 93.06 84 THR B O 1
ATOM 3034 N N . GLN B 1 85 ? 6.27 -32.625 -23.766 1 95.06 85 GLN B N 1
ATOM 3035 C CA . GLN B 1 85 ? 5.414 -31.609 -24.375 1 95.06 85 GLN B CA 1
ATOM 3036 C C . GLN B 1 85 ? 5.871 -30.203 -24 1 95.06 85 GLN B C 1
ATOM 3038 O O . GLN B 1 85 ? 6.461 -30 -22.938 1 95.06 85 GLN B O 1
ATOM 3043 N N . PRO B 1 86 ? 5.523 -29.188 -24.938 1 95.69 86 PRO B N 1
ATOM 3044 C CA . PRO B 1 86 ? 5.672 -27.797 -24.5 1 95.69 86 PRO B CA 1
ATOM 3045 C C . PRO B 1 86 ? 4.926 -27.5 -23.203 1 95.69 86 PRO B C 1
ATOM 3047 O O . PRO B 1 86 ? 3.82 -28 -23 1 95.69 86 PRO B O 1
ATOM 3050 N N . LEU B 1 87 ? 5.602 -26.828 -22.281 1 96.12 87 LEU B N 1
ATOM 3051 C CA . LEU B 1 87 ? 5.016 -26.438 -21 1 96.12 87 LEU B CA 1
ATOM 3052 C C . LEU B 1 87 ? 4.855 -24.922 -20.922 1 96.12 87 LEU B C 1
ATOM 3054 O O . LEU B 1 87 ? 5.809 -24.172 -21.156 1 96.12 87 LEU B O 1
ATOM 3058 N N . ALA B 1 88 ? 3.66 -24.453 -20.672 1 96.25 88 ALA B N 1
ATOM 3059 C CA . ALA B 1 88 ? 3.41 -23.031 -20.469 1 96.25 88 ALA B CA 1
ATOM 3060 C C . ALA B 1 88 ? 3.105 -22.734 -19 1 96.25 88 ALA B C 1
ATOM 3062 O O . ALA B 1 88 ? 2.289 -23.422 -18.375 1 96.25 88 ALA B O 1
ATOM 3063 N N . ARG B 1 89 ? 3.811 -21.766 -18.422 1 93.62 89 ARG B N 1
ATOM 3064 C CA . ARG B 1 89 ? 3.5 -21.328 -17.062 1 93.62 89 ARG B CA 1
ATOM 3065 C C . ARG B 1 89 ? 2.367 -20.312 -17.062 1 93.62 89 ARG B C 1
ATOM 3067 O O . ARG B 1 89 ? 1.995 -19.781 -18.125 1 93.62 89 ARG B O 1
ATOM 3074 N N . MET B 1 90 ? 1.867 -20.109 -15.875 1 94 90 MET B N 1
ATOM 3075 C CA . MET B 1 90 ? 0.768 -19.156 -15.773 1 94 90 MET B CA 1
ATOM 3076 C C . MET B 1 90 ? 1.296 -17.734 -15.625 1 94 90 MET B C 1
ATOM 3078 O O . MET B 1 90 ? 2.098 -17.453 -14.734 1 94 90 MET B O 1
ATOM 3082 N N . VAL B 1 91 ? 0.957 -16.891 -16.531 1 92.81 91 VAL B N 1
ATOM 3083 C CA . VAL B 1 91 ? 1.103 -15.438 -16.484 1 92.81 91 VAL B CA 1
ATOM 3084 C C . VAL B 1 91 ? -0.231 -14.773 -16.812 1 92.81 91 VAL B C 1
ATOM 3086 O O . VAL B 1 91 ? -0.694 -14.844 -17.953 1 92.81 91 VAL B O 1
ATOM 3089 N N . ASP B 1 92 ? -0.871 -14.281 -15.805 1 93.56 92 ASP B N 1
ATOM 3090 C CA . ASP B 1 92 ? -2.15 -13.625 -16.062 1 93.56 92 ASP B CA 1
ATOM 3091 C C . ASP B 1 92 ? -2.295 -12.344 -15.258 1 93.56 92 ASP B C 1
ATOM 3093 O O . ASP B 1 92 ? -1.54 -12.117 -14.305 1 93.56 92 ASP B O 1
ATOM 3097 N N . TRP B 1 93 ? -3.178 -11.539 -15.672 1 94.31 93 TRP B N 1
ATOM 3098 C CA . TRP B 1 93 ? -3.303 -10.211 -15.078 1 94.31 93 TRP B CA 1
ATOM 3099 C C . TRP B 1 93 ? -3.76 -10.305 -13.625 1 94.31 93 TRP B C 1
ATOM 3101 O O . TRP B 1 93 ? -3.381 -9.477 -12.797 1 94.31 93 TRP B O 1
ATOM 3111 N N . GLY B 1 94 ? -4.609 -11.242 -13.273 1 94.44 94 GLY B N 1
ATOM 3112 C CA . GLY B 1 94 ? -5.039 -11.414 -11.891 1 94.44 94 GLY B CA 1
ATOM 3113 C C . GLY B 1 94 ? -3.898 -11.75 -10.953 1 94.44 94 GLY B C 1
ATOM 3114 O O . GLY B 1 94 ? -3.811 -11.203 -9.852 1 94.44 94 GLY B O 1
ATOM 3115 N N . LEU B 1 95 ? -3.053 -12.688 -11.43 1 94.62 95 LEU B N 1
ATOM 3116 C CA . LEU B 1 95 ? -1.86 -13.055 -10.672 1 94.62 95 LEU B CA 1
ATOM 3117 C C . LEU B 1 95 ? -0.954 -11.844 -10.469 1 94.62 95 LEU B C 1
ATOM 3119 O O . LEU B 1 95 ? -0.451 -11.617 -9.367 1 94.62 95 LEU B O 1
ATOM 3123 N N . THR B 1 96 ? -0.79 -11.055 -11.477 1 96.31 96 THR B N 1
ATOM 3124 C CA . THR B 1 96 ? 0.056 -9.867 -11.438 1 96.31 96 THR B CA 1
ATOM 3125 C C . THR B 1 96 ? -0.511 -8.828 -10.477 1 96.31 96 THR B C 1
ATOM 3127 O O . THR B 1 96 ? 0.216 -8.289 -9.633 1 96.31 96 THR B O 1
ATOM 3130 N N . GLU B 1 97 ? -1.791 -8.602 -10.586 1 97.31 97 GLU B N 1
ATOM 3131 C CA . GLU B 1 97 ? -2.428 -7.633 -9.695 1 97.31 97 GLU B CA 1
ATOM 3132 C C . GLU B 1 97 ? -2.328 -8.07 -8.242 1 97.31 97 GLU B C 1
ATOM 3134 O O . GLU B 1 97 ? -2.025 -7.262 -7.359 1 97.31 97 GLU B O 1
ATOM 3139 N N . GLY B 1 98 ? -2.584 -9.359 -8 1 96.94 98 GLY B N 1
ATOM 3140 C CA . GLY B 1 98 ? -2.445 -9.883 -6.648 1 96.94 98 GLY B CA 1
ATOM 3141 C C . GLY B 1 98 ? -1.056 -9.695 -6.074 1 96.94 98 GLY B C 1
ATOM 3142 O O . GLY B 1 98 ? -0.906 -9.258 -4.93 1 96.94 98 GLY B O 1
ATOM 3143 N N . MET B 1 99 ? -0.039 -9.945 -6.863 1 97.62 99 MET B N 1
ATOM 3144 C CA . MET B 1 99 ? 1.339 -9.805 -6.402 1 97.62 99 MET B CA 1
ATOM 3145 C C . MET B 1 99 ? 1.666 -8.344 -6.109 1 97.62 99 MET B C 1
ATOM 3147 O O . MET B 1 99 ? 2.309 -8.039 -5.102 1 97.62 99 MET B O 1
ATOM 3151 N N . VAL B 1 100 ? 1.222 -7.426 -6.965 1 98.56 100 VAL B N 1
ATOM 3152 C CA . VAL B 1 100 ? 1.454 -5.996 -6.77 1 98.56 100 VAL B CA 1
ATOM 3153 C C . VAL B 1 100 ? 0.847 -5.551 -5.441 1 98.56 100 VAL B C 1
ATOM 3155 O O . VAL B 1 100 ? 1.489 -4.84 -4.668 1 98.56 100 VAL B O 1
ATOM 3158 N N . GLU B 1 101 ? -0.388 -6 -5.172 1 98.69 101 GLU B N 1
ATOM 3159 C CA . GLU B 1 101 ? -1.064 -5.648 -3.926 1 98.69 101 GLU B CA 1
ATOM 3160 C C . GLU B 1 101 ? -0.281 -6.145 -2.713 1 98.69 101 GLU B C 1
ATOM 3162 O O . GLU B 1 101 ? -0.083 -5.398 -1.75 1 98.69 101 GLU B O 1
ATOM 3167 N N . TYR B 1 102 ? 0.194 -7.359 -2.801 1 98.5 102 TYR B N 1
ATOM 3168 C CA . TYR B 1 102 ? 0.953 -7.957 -1.707 1 98.5 102 TYR B CA 1
ATOM 3169 C C . TYR B 1 102 ? 2.254 -7.199 -1.471 1 98.5 102 TYR B C 1
ATOM 3171 O O . TYR B 1 102 ? 2.553 -6.801 -0.342 1 98.5 102 TYR B O 1
ATOM 3179 N N . VAL B 1 103 ? 2.996 -6.949 -2.52 1 98.88 103 VAL B N 1
ATOM 3180 C CA . VAL B 1 103 ? 4.309 -6.32 -2.422 1 98.88 103 VAL B CA 1
ATOM 3181 C C . VAL B 1 103 ? 4.156 -4.879 -1.938 1 98.88 103 VAL B C 1
ATOM 3183 O O . VAL B 1 103 ? 4.789 -4.473 -0.962 1 98.88 103 VAL B O 1
ATOM 3186 N N . VAL B 1 104 ? 3.256 -4.109 -2.547 1 98.94 104 VAL B N 1
ATOM 3187 C CA . VAL B 1 104 ? 3.062 -2.711 -2.174 1 98.94 104 VAL B CA 1
ATOM 3188 C C . VAL B 1 104 ? 2.549 -2.627 -0.737 1 98.94 104 VAL B C 1
ATOM 3190 O O . VAL B 1 104 ? 3.027 -1.808 0.052 1 98.94 104 VAL B O 1
ATOM 3193 N N . GLY B 1 105 ? 1.594 -3.506 -0.421 1 98.81 105 GLY B N 1
ATOM 3194 C CA . GLY B 1 105 ? 1.041 -3.518 0.924 1 98.81 105 GLY B CA 1
ATOM 3195 C C . GLY B 1 105 ? 2.086 -3.76 1.997 1 98.81 105 GLY B C 1
ATOM 3196 O O . GLY B 1 105 ? 2.162 -3.018 2.977 1 98.81 105 GLY B O 1
ATOM 3197 N N . HIS B 1 106 ? 2.916 -4.738 1.82 1 98.88 106 HIS B N 1
ATOM 3198 C CA . HIS B 1 106 ? 3.875 -5.086 2.861 1 98.88 106 HIS B CA 1
ATOM 3199 C C . HIS B 1 106 ? 5.062 -4.129 2.863 1 98.88 106 HIS B C 1
ATOM 3201 O O . HIS B 1 106 ? 5.637 -3.844 3.916 1 98.88 106 HIS B O 1
ATOM 3207 N N . VAL B 1 107 ? 5.449 -3.566 1.662 1 98.94 107 VAL B N 1
ATOM 3208 C CA . VAL B 1 107 ? 6.453 -2.506 1.649 1 98.94 107 VAL B CA 1
ATOM 3209 C C . VAL B 1 107 ? 5.953 -1.313 2.465 1 98.94 107 VAL B C 1
ATOM 3211 O O . VAL B 1 107 ? 6.672 -0.799 3.326 1 98.94 107 VAL B O 1
ATOM 3214 N N . LEU B 1 108 ? 4.711 -0.922 2.275 1 98.88 108 LEU B N 1
ATOM 3215 C CA . LEU B 1 108 ? 4.152 0.218 2.992 1 98.88 108 LEU B CA 1
ATOM 3216 C C . LEU B 1 108 ? 3.975 -0.105 4.473 1 98.88 108 LEU B C 1
ATOM 3218 O O . LEU B 1 108 ? 4.125 0.773 5.324 1 98.88 108 LEU B O 1
ATOM 3222 N N . ARG B 1 109 ? 3.609 -1.396 4.785 1 98.69 109 ARG B N 1
ATOM 3223 C CA . ARG B 1 109 ? 3.531 -1.801 6.184 1 98.69 109 ARG B CA 1
ATOM 3224 C C . ARG B 1 109 ? 4.832 -1.495 6.918 1 98.69 109 ARG B C 1
ATOM 3226 O O . ARG B 1 109 ? 4.824 -0.847 7.965 1 98.69 109 ARG B O 1
ATOM 3233 N N . HIS B 1 110 ? 5.91 -1.895 6.328 1 98.5 110 HIS B N 1
ATOM 3234 C CA . HIS B 1 110 ? 7.207 -1.72 6.973 1 98.5 110 HIS B CA 1
ATOM 3235 C C . HIS B 1 110 ? 7.668 -0.267 6.898 1 98.5 110 HIS B C 1
ATOM 3237 O O . HIS B 1 110 ? 8.234 0.258 7.859 1 98.5 110 HIS B O 1
ATOM 3243 N N . HIS B 1 111 ? 7.41 0.398 5.816 1 98.06 111 HIS B N 1
ATOM 3244 C CA . HIS B 1 111 ? 7.762 1.804 5.648 1 98.06 111 HIS B CA 1
ATOM 3245 C C . HIS B 1 111 ? 7.074 2.672 6.699 1 98.06 111 HIS B C 1
ATOM 3247 O O . HIS B 1 111 ? 7.711 3.531 7.309 1 98.06 111 HIS B O 1
ATOM 3253 N N . LEU B 1 112 ? 5.812 2.424 6.98 1 97.31 112 LEU B N 1
ATOM 3254 C CA . LEU B 1 112 ? 5.004 3.24 7.879 1 97.31 112 LEU B CA 1
ATOM 3255 C C . LEU B 1 112 ? 5.207 2.812 9.328 1 97.31 112 LEU B C 1
ATOM 3257 O O . LEU B 1 112 ? 4.77 3.504 10.25 1 97.31 112 LEU B O 1
ATOM 3261 N N . GLY B 1 113 ? 5.883 1.705 9.523 1 96.06 113 GLY B N 1
ATOM 3262 C CA . GLY B 1 113 ? 6.031 1.203 10.883 1 96.06 113 GLY B CA 1
ATOM 3263 C C . GLY B 1 113 ? 4.711 0.833 11.523 1 96.06 113 GLY B C 1
ATOM 3264 O O . GLY B 1 113 ? 4.477 1.142 12.695 1 96.06 113 GLY B O 1
ATOM 3265 N N . MET B 1 114 ? 3.799 0.164 10.727 1 96.44 114 MET B N 1
ATOM 3266 C CA . MET B 1 114 ? 2.434 -0.112 11.164 1 96.44 114 MET B CA 1
ATOM 3267 C C . MET B 1 114 ? 2.43 -0.988 12.414 1 96.44 114 MET B C 1
ATOM 3269 O O . MET B 1 114 ? 1.575 -0.827 13.289 1 96.44 114 MET B O 1
ATOM 3273 N N . ASP B 1 115 ? 3.406 -1.915 12.484 1 95.56 115 ASP B N 1
ATOM 3274 C CA . ASP B 1 115 ? 3.414 -2.92 13.547 1 95.56 115 ASP B CA 1
ATOM 3275 C C . ASP B 1 115 ? 3.5 -2.264 14.922 1 95.56 115 ASP B C 1
ATOM 3277 O O . ASP B 1 115 ? 2.943 -2.777 15.898 1 95.56 115 ASP B O 1
ATOM 3281 N N . ALA B 1 116 ? 4.25 -1.124 15.023 1 93.69 116 ALA B N 1
ATOM 3282 C CA . ALA B 1 116 ? 4.387 -0.431 16.297 1 93.69 116 ALA B CA 1
ATOM 3283 C C . ALA B 1 116 ? 3.023 -0.021 16.844 1 93.69 116 ALA B C 1
ATOM 3285 O O . ALA B 1 116 ? 2.803 -0.047 18.062 1 93.69 116 ALA B O 1
ATOM 3286 N N . HIS B 1 117 ? 2.096 0.315 16 1 94.12 117 HIS B N 1
ATOM 3287 C CA . HIS B 1 117 ? 0.778 0.782 16.422 1 94.12 117 HIS B CA 1
ATOM 3288 C C . HIS B 1 117 ? -0.218 -0.371 16.484 1 94.12 117 HIS B C 1
ATOM 3290 O O . HIS B 1 117 ? -1.102 -0.381 17.344 1 94.12 117 HIS B O 1
ATOM 3296 N N . ILE B 1 118 ? -0.069 -1.344 15.547 1 94.88 118 ILE B N 1
ATOM 3297 C CA . ILE B 1 118 ? -0.918 -2.529 15.57 1 94.88 118 ILE B CA 1
ATOM 3298 C C . ILE B 1 118 ? -0.727 -3.275 16.891 1 94.88 118 ILE B C 1
ATOM 3300 O O . ILE B 1 118 ? -1.696 -3.734 17.5 1 94.88 118 ILE B O 1
ATOM 3304 N N . HIS B 1 119 ? 0.555 -3.281 17.375 1 93 119 HIS B N 1
ATOM 3305 C CA . HIS B 1 119 ? 0.872 -3.982 18.609 1 93 119 HIS B CA 1
ATOM 3306 C C . HIS B 1 119 ? 0.849 -3.031 19.797 1 93 119 HIS B C 1
ATOM 3308 O O . HIS B 1 119 ? 0.821 -3.473 20.953 1 93 119 HIS B O 1
ATOM 3314 N N . GLY B 1 120 ? 0.944 -1.675 19.531 1 90.12 120 GLY B N 1
ATOM 3315 C CA . GLY B 1 120 ? 1.13 -0.699 20.594 1 90.12 120 GLY B CA 1
ATOM 3316 C C . GLY B 1 120 ? -0.169 -0.066 21.047 1 90.12 120 GLY B C 1
ATOM 3317 O O . GLY B 1 120 ? -0.232 1.146 21.266 1 90.12 120 GLY B O 1
ATOM 3318 N N . GLN B 1 121 ? -1.258 -0.806 21.141 1 92.12 121 GLN B N 1
ATOM 3319 C CA . GLN B 1 121 ? -2.545 -0.328 21.641 1 92.12 121 GLN B CA 1
ATOM 3320 C C . GLN B 1 121 ? -2.574 -0.302 23.156 1 92.12 121 GLN B C 1
ATOM 3322 O O . GLN B 1 121 ? -3.385 -0.99 23.781 1 92.12 121 GLN B O 1
ATOM 3327 N N . ASP B 1 122 ? -1.677 0.578 23.812 1 93.25 122 ASP B N 1
ATOM 3328 C CA . ASP B 1 122 ? -1.423 0.506 25.25 1 93.25 122 ASP B CA 1
ATOM 3329 C C . ASP B 1 122 ? -1.688 1.851 25.922 1 93.25 122 ASP B C 1
ATOM 3331 O O . ASP B 1 122 ? -1.295 2.064 27.062 1 93.25 122 ASP B O 1
ATOM 3335 N N . GLY B 1 123 ? -2.273 2.783 25.219 1 94.31 123 GLY B N 1
ATOM 3336 C CA . GLY B 1 123 ? -2.643 4.062 25.812 1 94.31 123 GLY B CA 1
ATOM 3337 C C . GLY B 1 123 ? -1.528 5.09 25.75 1 94.31 123 GLY B C 1
ATOM 3338 O O . GLY B 1 123 ? -1.684 6.211 26.234 1 94.31 123 GLY B O 1
ATOM 3339 N N . VAL B 1 124 ? -0.419 4.734 25.172 1 92.94 124 VAL B N 1
ATOM 3340 C CA . VAL B 1 124 ? 0.71 5.652 25.094 1 92.94 124 VAL B CA 1
ATOM 3341 C C . VAL B 1 124 ? 0.695 6.355 23.734 1 92.94 124 VAL B C 1
ATOM 3343 O O . VAL B 1 124 ? 0.647 5.703 22.688 1 92.94 124 VAL B O 1
ATOM 3346 N N . TRP B 1 125 ? 0.699 7.566 23.797 1 93.25 125 TRP B N 1
ATOM 3347 C CA . TRP B 1 125 ? 0.69 8.414 22.609 1 93.25 125 TRP B CA 1
ATOM 3348 C C . TRP B 1 125 ? 2.105 8.625 22.078 1 93.25 125 TRP B C 1
ATOM 3350 O O . TRP B 1 125 ? 2.812 9.531 22.516 1 93.25 125 TRP B O 1
ATOM 3360 N N . ARG B 1 126 ? 2.568 7.867 21.062 1 86.81 126 ARG B N 1
ATOM 3361 C CA . ARG B 1 126 ? 3.924 7.895 20.531 1 86.81 126 ARG B CA 1
ATOM 3362 C C . ARG B 1 126 ? 3.992 8.742 19.266 1 86.81 126 ARG B C 1
ATOM 3364 O O . ARG B 1 126 ? 4.191 8.211 18.172 1 86.81 126 ARG B O 1
ATOM 3371 N N . ASN B 1 127 ? 3.945 10.016 19.328 1 81.44 127 ASN B N 1
ATOM 3372 C CA . ASN B 1 127 ? 3.891 10.867 18.141 1 81.44 127 ASN B CA 1
ATOM 3373 C C . ASN B 1 127 ? 5.285 11.281 17.688 1 81.44 127 ASN B C 1
ATOM 3375 O O . ASN B 1 127 ? 5.43 12.07 16.75 1 81.44 127 ASN B O 1
ATOM 3379 N N . SER B 1 128 ? 6.27 10.711 18.328 1 79.31 128 SER B N 1
ATOM 3380 C CA . SER B 1 128 ? 7.637 11.023 17.938 1 79.31 128 SER B CA 1
ATOM 3381 C C . SER B 1 128 ? 8.133 10.062 16.859 1 79.31 128 SER B C 1
ATOM 3383 O O . SER B 1 128 ? 9.148 10.312 16.219 1 79.31 128 SER B O 1
ATOM 3385 N N . VAL B 1 129 ? 7.488 9.047 16.641 1 76.56 129 VAL B N 1
ATOM 3386 C CA . VAL B 1 129 ? 7.891 8.055 15.656 1 76.56 129 VAL B CA 1
ATOM 3387 C C . VAL B 1 129 ? 7.152 8.297 14.344 1 76.56 129 VAL B C 1
ATOM 3389 O O . VAL B 1 129 ? 5.973 7.969 14.219 1 76.56 129 VAL B O 1
ATOM 3392 N N . LEU B 1 130 ? 7.805 9.07 13.461 1 86.06 130 LEU B N 1
ATOM 3393 C CA . LEU B 1 130 ? 7.227 9.375 12.156 1 86.06 130 LEU B CA 1
ATOM 3394 C C . LEU B 1 130 ? 8 8.688 11.039 1 86.06 130 LEU B C 1
ATOM 3396 O O . LEU B 1 130 ? 9.234 8.672 11.047 1 86.06 130 LEU B O 1
ATOM 3400 N N . PRO B 1 131 ? 7.27 8.047 10.211 1 90.62 131 PRO B N 1
ATOM 3401 C CA . PRO B 1 131 ? 7.988 7.5 9.062 1 90.62 131 PRO B CA 1
ATOM 3402 C C . PRO B 1 131 ? 8.578 8.586 8.164 1 90.62 131 PRO B C 1
ATOM 3404 O O . PRO B 1 131 ? 8.047 9.695 8.094 1 90.62 131 PRO B O 1
ATOM 3407 N N . PRO B 1 132 ? 9.758 8.297 7.566 1 93.75 132 PRO B N 1
ATOM 3408 C CA . PRO B 1 132 ? 10.18 9.18 6.477 1 93.75 132 PRO B CA 1
ATOM 3409 C C . PRO B 1 132 ? 9.227 9.148 5.285 1 93.75 132 PRO B C 1
ATOM 3411 O O . PRO B 1 132 ? 8.227 8.438 5.309 1 93.75 132 PRO B O 1
ATOM 3414 N N . LEU B 1 133 ? 9.43 9.984 4.309 1 96.5 133 LEU B N 1
ATOM 3415 C CA . LEU B 1 133 ? 8.68 9.859 3.064 1 96.5 133 LEU B CA 1
ATOM 3416 C C . LEU B 1 133 ? 9.211 8.703 2.225 1 96.5 133 LEU B C 1
ATOM 3418 O O . LEU B 1 133 ? 10.398 8.367 2.291 1 96.5 133 LEU B O 1
ATOM 3422 N N . ALA B 1 134 ? 8.352 8.086 1.412 1 97.75 134 ALA B N 1
ATOM 3423 C CA . ALA B 1 134 ? 8.711 6.965 0.548 1 97.75 134 ALA B CA 1
ATOM 3424 C C . ALA B 1 134 ? 9.93 7.297 -0.305 1 97.75 134 ALA B C 1
ATOM 3426 O O . ALA B 1 134 ? 10.773 6.438 -0.552 1 97.75 134 ALA B O 1
ATOM 3427 N N . ARG B 1 135 ? 10.039 8.578 -0.702 1 96.94 135 ARG B N 1
ATOM 3428 C CA . ARG B 1 135 ? 11.117 8.984 -1.591 1 96.94 135 ARG B CA 1
ATOM 3429 C C . ARG B 1 135 ? 12.477 8.852 -0.904 1 96.94 135 ARG B C 1
ATOM 3431 O O . ARG B 1 135 ? 13.516 8.883 -1.562 1 96.94 135 ARG B O 1
ATOM 3438 N N . GLU B 1 136 ? 12.445 8.656 0.445 1 96.69 136 GLU B N 1
ATOM 3439 C CA . GLU B 1 136 ? 13.672 8.539 1.23 1 96.69 136 GLU B CA 1
ATOM 3440 C C . GLU B 1 136 ? 13.938 7.086 1.618 1 96.69 136 GLU B C 1
ATOM 3442 O O . GLU B 1 136 ? 14.836 6.805 2.41 1 96.69 136 GLU B O 1
ATOM 3447 N N . ARG B 1 137 ? 13.18 6.133 1.125 1 97.62 137 ARG B N 1
ATOM 3448 C CA . ARG B 1 137 ? 13.273 4.715 1.459 1 97.62 137 ARG B CA 1
ATOM 3449 C C . ARG B 1 137 ? 13.609 3.883 0.227 1 97.62 137 ARG B C 1
ATOM 3451 O O . ARG B 1 137 ? 12.711 3.422 -0.481 1 97.62 137 ARG B O 1
ATOM 3458 N N . PRO B 1 138 ? 14.891 3.58 0.004 1 98.44 138 PRO B N 1
ATOM 3459 C CA . PRO B 1 138 ? 15.258 2.777 -1.166 1 98.44 138 PRO B CA 1
ATOM 3460 C C . PRO B 1 138 ? 14.766 1.335 -1.067 1 98.44 138 PRO B C 1
ATOM 3462 O O . PRO B 1 138 ? 14.852 0.718 -0.003 1 98.44 138 PRO B O 1
ATOM 3465 N N . VAL B 1 139 ? 14.234 0.815 -2.176 1 98.88 139 VAL B N 1
ATOM 3466 C CA . VAL B 1 139 ? 13.727 -0.547 -2.27 1 98.88 139 VAL B CA 1
ATOM 3467 C C . VAL B 1 139 ? 14.469 -1.305 -3.369 1 98.88 139 VAL B C 1
ATOM 3469 O O . VAL B 1 139 ? 14.656 -0.782 -4.469 1 98.88 139 VAL B O 1
ATOM 3472 N N . ALA B 1 140 ? 14.953 -2.469 -3.027 1 98.88 140 ALA B N 1
ATOM 3473 C CA . ALA B 1 140 ? 15.508 -3.361 -4.039 1 98.88 140 ALA B CA 1
ATOM 3474 C C . ALA B 1 140 ? 14.469 -4.367 -4.516 1 98.88 140 ALA B C 1
ATOM 3476 O O . ALA B 1 140 ? 13.797 -5.008 -3.705 1 98.88 140 ALA B O 1
ATOM 3477 N N . MET B 1 141 ? 14.273 -4.453 -5.793 1 98.88 141 MET B N 1
ATOM 3478 C CA . MET B 1 141 ? 13.461 -5.484 -6.441 1 98.88 141 MET B CA 1
ATOM 3479 C C . MET B 1 141 ? 14.352 -6.531 -7.109 1 98.88 141 MET B C 1
ATOM 3481 O O . MET B 1 141 ? 14.93 -6.273 -8.164 1 98.88 141 MET B O 1
ATOM 3485 N N . LEU B 1 142 ? 14.508 -7.691 -6.434 1 98.75 142 LEU B N 1
ATOM 3486 C CA . LEU B 1 142 ? 15.273 -8.773 -7.043 1 98.75 142 LEU B CA 1
ATOM 3487 C C . LEU B 1 142 ? 14.375 -9.648 -7.914 1 98.75 142 LEU B C 1
ATOM 3489 O O . LEU B 1 142 ? 13.516 -10.367 -7.402 1 98.75 142 LEU B O 1
ATOM 3493 N N . GLY B 1 143 ? 14.594 -9.648 -9.148 1 97.56 143 GLY B N 1
ATOM 3494 C CA . GLY B 1 143 ? 13.711 -10.234 -10.141 1 97.56 143 GLY B CA 1
ATOM 3495 C C . GLY B 1 143 ? 12.898 -9.203 -10.906 1 97.56 143 GLY B C 1
ATOM 3496 O O . GLY B 1 143 ? 12.047 -8.523 -10.32 1 97.56 143 GLY B O 1
ATOM 3497 N N . LEU B 1 144 ? 13.203 -9.102 -12.203 1 97.12 144 LEU B N 1
ATOM 3498 C CA . LEU B 1 144 ? 12.539 -8.102 -13.039 1 97.12 144 LEU B CA 1
ATOM 3499 C C . LEU B 1 144 ? 11.773 -8.773 -14.172 1 97.12 144 LEU B C 1
ATOM 3501 O O . LEU B 1 144 ? 11.812 -8.305 -15.312 1 97.12 144 LEU B O 1
ATOM 3505 N N . GLY B 1 145 ? 11.172 -9.945 -13.82 1 93.19 145 GLY B N 1
ATOM 3506 C CA . GLY B 1 145 ? 10.172 -10.523 -14.711 1 93.19 145 GLY B CA 1
ATOM 3507 C C . GLY B 1 145 ? 8.852 -9.781 -14.68 1 93.19 145 GLY B C 1
ATOM 3508 O O . GLY B 1 145 ? 8.797 -8.609 -14.32 1 93.19 145 GLY B O 1
ATOM 3509 N N . GLU B 1 146 ? 7.789 -10.477 -15.062 1 92.31 146 GLU B N 1
ATOM 3510 C CA . GLU B 1 146 ? 6.465 -9.867 -15.156 1 92.31 146 GLU B CA 1
ATOM 3511 C C . GLU B 1 146 ? 6.02 -9.305 -13.805 1 92.31 146 GLU B C 1
ATOM 3513 O O . GLU B 1 146 ? 5.621 -8.141 -13.711 1 92.31 146 GLU B O 1
ATOM 3518 N N . LEU B 1 147 ? 6.121 -10.109 -12.789 1 95.38 147 LEU B N 1
ATOM 3519 C CA . LEU B 1 147 ? 5.652 -9.719 -11.469 1 95.38 147 LEU B CA 1
ATOM 3520 C C . LEU B 1 147 ? 6.562 -8.656 -10.859 1 95.38 147 LEU B C 1
ATOM 3522 O O . LEU B 1 147 ? 6.082 -7.699 -10.25 1 95.38 147 LEU B O 1
ATOM 3526 N N . GLY B 1 148 ? 7.898 -8.844 -11.031 1 97.12 148 GLY B N 1
ATOM 3527 C CA . GLY B 1 148 ? 8.859 -7.887 -10.5 1 97.12 148 GLY B CA 1
ATOM 3528 C C . GLY B 1 148 ? 8.711 -6.5 -11.102 1 97.12 148 GLY B C 1
ATOM 3529 O O . GLY B 1 148 ? 8.711 -5.504 -10.383 1 97.12 148 GLY B O 1
ATOM 3530 N N . GLN B 1 149 ? 8.547 -6.453 -12.414 1 97.44 149 GLN B N 1
ATOM 3531 C CA . GLN B 1 149 ? 8.406 -5.172 -13.094 1 97.44 149 GLN B CA 1
ATOM 3532 C C . GLN B 1 149 ? 7.129 -4.457 -12.672 1 97.44 149 GLN B C 1
ATOM 3534 O O . GLN B 1 149 ? 7.141 -3.25 -12.414 1 97.44 149 GLN B O 1
ATOM 3539 N N . ALA B 1 150 ? 6.035 -5.223 -12.648 1 97.5 150 ALA B N 1
ATOM 3540 C CA . ALA B 1 150 ? 4.754 -4.633 -12.258 1 97.5 150 ALA B CA 1
ATOM 3541 C C . ALA B 1 150 ? 4.824 -4.062 -10.844 1 97.5 150 ALA B C 1
ATOM 3543 O O . ALA B 1 150 ? 4.367 -2.947 -10.594 1 97.5 150 ALA B O 1
ATOM 3544 N N . SER B 1 151 ? 5.434 -4.77 -9.898 1 98.62 151 SER B N 1
ATOM 3545 C CA . SER B 1 151 ? 5.574 -4.328 -8.516 1 98.62 151 SER B CA 1
ATOM 3546 C C . SER B 1 151 ? 6.5 -3.121 -8.414 1 98.62 151 SER B C 1
ATOM 3548 O O . SER B 1 151 ? 6.215 -2.172 -7.68 1 98.62 151 SER B O 1
ATOM 3550 N N . ALA B 1 152 ? 7.586 -3.166 -9.172 1 98.69 152 ALA B N 1
ATOM 3551 C CA . ALA B 1 152 ? 8.547 -2.062 -9.18 1 98.69 152 ALA B CA 1
ATOM 3552 C C . ALA B 1 152 ? 7.891 -0.772 -9.656 1 98.69 152 ALA B C 1
ATOM 3554 O O . ALA B 1 152 ? 8.086 0.29 -9.062 1 98.69 152 ALA B O 1
ATOM 3555 N N . ARG B 1 153 ? 7.109 -0.85 -10.703 1 98.44 153 ARG B N 1
ATOM 3556 C CA . ARG B 1 153 ? 6.43 0.323 -11.242 1 98.44 153 ARG B CA 1
ATOM 3557 C C . ARG B 1 153 ? 5.438 0.897 -10.234 1 98.44 153 ARG B C 1
ATOM 3559 O O . ARG B 1 153 ? 5.336 2.115 -10.086 1 98.44 153 ARG B O 1
ATOM 3566 N N . ALA B 1 154 ? 4.711 -0.004 -9.586 1 98.69 154 ALA B N 1
ATOM 3567 C CA . ALA B 1 154 ? 3.736 0.443 -8.594 1 98.69 154 ALA B CA 1
ATOM 3568 C C . ALA B 1 154 ? 4.422 1.166 -7.438 1 98.69 154 ALA B C 1
ATOM 3570 O O . ALA B 1 154 ? 3.947 2.209 -6.98 1 98.69 154 ALA B O 1
ATOM 3571 N N . LEU B 1 155 ? 5.547 0.631 -6.949 1 98.81 155 LEU B N 1
ATOM 3572 C CA . LEU B 1 155 ? 6.297 1.259 -5.867 1 98.81 155 LEU B CA 1
ATOM 3573 C C . LEU B 1 155 ? 6.875 2.598 -6.312 1 98.81 155 LEU B C 1
ATOM 3575 O O . LEU B 1 155 ? 6.863 3.566 -5.547 1 98.81 155 LEU B O 1
ATOM 3579 N N . THR B 1 156 ? 7.348 2.635 -7.57 1 98.62 156 THR B N 1
ATOM 3580 C CA . THR B 1 156 ? 7.879 3.877 -8.117 1 98.62 156 THR B CA 1
ATOM 3581 C C . THR B 1 156 ? 6.789 4.941 -8.195 1 98.62 156 THR B C 1
ATOM 3583 O O . THR B 1 156 ? 7.035 6.113 -7.891 1 98.62 156 THR B O 1
ATOM 3586 N N . ALA B 1 157 ? 5.59 4.543 -8.531 1 98.06 157 ALA B N 1
ATOM 3587 C CA . ALA B 1 157 ? 4.457 5.461 -8.625 1 98.06 157 ALA B CA 1
ATOM 3588 C C . ALA B 1 157 ? 4.105 6.039 -7.258 1 98.06 157 ALA B C 1
ATOM 3590 O O . ALA B 1 157 ? 3.465 7.086 -7.164 1 98.06 157 ALA B O 1
ATOM 3591 N N . LEU B 1 158 ? 4.527 5.406 -6.203 1 98.5 158 LEU B N 1
ATOM 3592 C CA . LEU B 1 158 ? 4.34 5.895 -4.844 1 98.5 158 LEU B CA 1
ATOM 3593 C C . LEU B 1 158 ? 5.598 6.602 -4.34 1 98.5 158 LEU B C 1
ATOM 3595 O O . LEU B 1 158 ? 5.734 6.859 -3.143 1 98.5 158 LEU B O 1
ATOM 3599 N N . ASN B 1 159 ? 6.551 6.816 -5.23 1 98 159 ASN B N 1
ATOM 3600 C CA . ASN B 1 159 ? 7.719 7.676 -5.043 1 98 159 ASN B CA 1
ATOM 3601 C C . ASN B 1 159 ? 8.852 6.934 -4.348 1 98 159 ASN B C 1
ATOM 3603 O O . ASN B 1 159 ? 9.828 7.547 -3.914 1 98 159 ASN B O 1
ATOM 3607 N N . PHE B 1 160 ? 8.766 5.602 -4.16 1 98.62 160 PHE B N 1
ATOM 3608 C CA . PHE B 1 160 ? 9.906 4.852 -3.658 1 98.62 160 PHE B CA 1
ATOM 3609 C C . PHE B 1 160 ? 11.039 4.848 -4.676 1 98.62 160 PHE B C 1
ATOM 3611 O O . PHE B 1 160 ? 10.805 4.66 -5.871 1 98.62 160 PHE B O 1
ATOM 3618 N N . PRO B 1 161 ? 12.266 5.156 -4.258 1 98.38 161 PRO B N 1
ATOM 3619 C CA . PRO B 1 161 ? 13.391 4.875 -5.148 1 98.38 161 PRO B CA 1
ATOM 3620 C C . PRO B 1 161 ? 13.664 3.381 -5.309 1 98.38 161 PRO B C 1
ATOM 3622 O O . PRO B 1 161 ? 14.234 2.756 -4.41 1 98.38 161 PRO B O 1
ATOM 3625 N N . VAL B 1 162 ? 13.281 2.797 -6.449 1 98.69 162 VAL B N 1
ATOM 3626 C CA . VAL B 1 162 ? 13.391 1.357 -6.664 1 98.69 162 VAL B CA 1
ATOM 3627 C C . VAL B 1 162 ? 14.625 1.046 -7.504 1 98.69 162 VAL B C 1
ATOM 3629 O O . VAL B 1 162 ? 14.852 1.668 -8.539 1 98.69 162 VAL B O 1
ATOM 3632 N N . MET B 1 163 ? 15.438 0.176 -7 1 98.75 163 MET B N 1
ATOM 3633 C CA . MET B 1 163 ? 16.547 -0.417 -7.754 1 98.75 163 MET B CA 1
ATOM 3634 C C . MET B 1 163 ? 16.25 -1.881 -8.07 1 98.75 163 MET B C 1
ATOM 3636 O O . MET B 1 163 ? 15.961 -2.67 -7.172 1 98.75 163 MET B O 1
ATOM 3640 N N . GLY B 1 164 ? 16.328 -2.24 -9.328 1 98.56 164 GLY B N 1
ATOM 3641 C CA . GLY B 1 164 ? 16.047 -3.602 -9.75 1 98.56 164 GLY B CA 1
ATOM 3642 C C . GLY B 1 164 ? 17.297 -4.402 -10.062 1 98.56 164 GLY B C 1
ATOM 3643 O O . GLY B 1 164 ? 18.312 -3.838 -10.461 1 98.56 164 GLY B O 1
ATOM 3644 N N . TRP B 1 165 ? 17.234 -5.676 -9.859 1 98.5 165 TRP B N 1
ATOM 3645 C CA . TRP B 1 165 ? 18.312 -6.582 -10.227 1 98.5 165 TRP B CA 1
ATOM 3646 C C . TRP B 1 165 ? 17.766 -7.809 -10.953 1 98.5 165 TRP B C 1
ATOM 3648 O O . TRP B 1 165 ? 16.75 -8.375 -10.555 1 98.5 165 TRP B O 1
ATOM 3658 N N . SER B 1 166 ? 18.344 -8.188 -11.969 1 96.75 166 SER B N 1
ATOM 3659 C CA . SER B 1 166 ? 18.094 -9.43 -12.695 1 96.75 166 SER B CA 1
ATOM 3660 C C . SER B 1 166 ? 19.375 -10.039 -13.234 1 96.75 166 SER B C 1
ATOM 3662 O O . SER B 1 166 ? 20.406 -9.352 -13.32 1 96.75 166 SER B O 1
ATOM 3664 N N . ARG B 1 167 ? 19.297 -11.32 -13.461 1 90.88 167 ARG B N 1
ATOM 3665 C CA . ARG B 1 167 ? 20.453 -12.008 -14.016 1 90.88 167 ARG B CA 1
ATOM 3666 C C . ARG B 1 167 ? 20.922 -11.352 -15.305 1 90.88 167 ARG B C 1
ATOM 3668 O O . ARG B 1 167 ? 22.109 -11.039 -15.469 1 90.88 167 ARG B O 1
ATOM 3675 N N . SER B 1 168 ? 20 -11.148 -16.219 1 91.44 168 SER B N 1
ATOM 3676 C CA . SER B 1 168 ? 20.297 -10.492 -17.484 1 91.44 168 SER B CA 1
ATOM 3677 C C . SER B 1 168 ? 19.922 -9.016 -17.438 1 91.44 168 SER B C 1
ATOM 3679 O O . SER B 1 168 ? 18.953 -8.633 -16.781 1 91.44 168 SER B O 1
ATOM 3681 N N . PRO B 1 169 ? 20.703 -8.242 -18.156 1 94 169 PRO B N 1
ATOM 3682 C CA . PRO B 1 169 ? 20.422 -6.801 -18.141 1 94 169 PRO B CA 1
ATOM 3683 C C . PRO B 1 169 ? 19.031 -6.465 -18.672 1 94 169 PRO B C 1
ATOM 3685 O O . PRO B 1 169 ? 18.562 -7.098 -19.609 1 94 169 PRO B O 1
ATOM 3688 N N . LYS B 1 170 ? 18.422 -5.523 -18.016 1 95.19 170 LYS B N 1
ATOM 3689 C CA . LYS B 1 170 ? 17.125 -4.984 -18.438 1 95.19 170 LYS B CA 1
ATOM 3690 C C . LYS B 1 170 ? 17.125 -3.457 -18.375 1 95.19 170 LYS B C 1
ATOM 3692 O O . LYS B 1 170 ? 17.938 -2.855 -17.672 1 95.19 170 LYS B O 1
ATOM 3697 N N . THR B 1 171 ? 16.281 -2.885 -19.203 1 96.06 171 THR B N 1
ATOM 3698 C CA . THR B 1 171 ? 16 -1.453 -19.156 1 96.06 171 THR B CA 1
ATOM 3699 C C . THR B 1 171 ? 14.516 -1.198 -18.938 1 96.06 171 THR B C 1
ATOM 3701 O O . THR B 1 171 ? 13.688 -1.619 -19.766 1 96.06 171 THR B O 1
ATOM 3704 N N . ILE B 1 172 ? 14.211 -0.648 -17.875 1 95.31 172 ILE B N 1
ATOM 3705 C CA . ILE B 1 172 ? 12.836 -0.318 -17.531 1 95.31 172 ILE B CA 1
ATOM 3706 C C . ILE B 1 172 ? 12.727 1.17 -17.203 1 95.31 172 ILE B C 1
ATOM 3708 O O . ILE B 1 172 ? 13.492 1.69 -16.391 1 95.31 172 ILE B O 1
ATOM 3712 N N . ASP B 1 173 ? 11.766 1.854 -17.703 1 93.44 173 ASP B N 1
ATOM 3713 C CA . ASP B 1 173 ? 11.594 3.287 -17.484 1 93.44 173 ASP B CA 1
ATOM 3714 C C . ASP B 1 173 ? 11.414 3.6 -16 1 93.44 173 ASP B C 1
ATOM 3716 O O . ASP B 1 173 ? 10.633 2.939 -15.312 1 93.44 173 ASP B O 1
ATOM 3720 N N . SER B 1 174 ? 12.188 4.559 -15.469 1 92.5 174 SER B N 1
ATOM 3721 C CA . SER B 1 174 ? 12.078 5.148 -14.133 1 92.5 174 SER B CA 1
ATOM 3722 C C . SER B 1 174 ? 12.562 4.18 -13.062 1 92.5 174 SER B C 1
ATOM 3724 O O . SER B 1 174 ? 12.32 4.391 -11.875 1 92.5 174 SER B O 1
ATOM 3726 N N . ILE B 1 175 ? 13.141 3.033 -13.508 1 96.19 175 ILE B N 1
ATOM 3727 C CA . ILE B 1 175 ? 13.695 2.082 -12.547 1 96.19 175 ILE B CA 1
ATOM 3728 C C . ILE B 1 175 ? 15.18 1.866 -12.844 1 96.19 175 ILE B C 1
ATOM 3730 O O . ILE B 1 175 ? 15.562 1.6 -13.984 1 96.19 175 ILE B O 1
ATOM 3734 N N . GLU B 1 176 ? 15.984 2.105 -11.875 1 97.31 176 GLU B N 1
ATOM 3735 C CA . GLU B 1 176 ? 17.406 1.793 -11.992 1 97.31 176 GLU B CA 1
ATOM 3736 C C . GLU B 1 176 ? 17.641 0.285 -12.039 1 97.31 176 GLU B C 1
ATOM 3738 O O . GLU B 1 176 ? 17.375 -0.415 -11.055 1 97.31 176 GLU B O 1
ATOM 3743 N N . CYS B 1 177 ? 18.109 -0.27 -13.156 1 98.19 177 CYS B N 1
ATOM 3744 C CA . CYS B 1 177 ? 18.266 -1.711 -13.336 1 98.19 177 CYS B CA 1
ATOM 3745 C C . CYS B 1 177 ? 19.734 -2.121 -13.289 1 98.19 177 CYS B C 1
ATOM 3747 O O . CYS B 1 177 ? 20.578 -1.447 -13.859 1 98.19 177 CYS B O 1
ATOM 3749 N N . HIS B 1 178 ? 19.984 -3.135 -12.57 1 98.12 178 HIS B N 1
ATOM 3750 C CA . HIS B 1 178 ? 21.328 -3.709 -12.445 1 98.12 178 HIS B CA 1
ATOM 3751 C C . HIS B 1 178 ? 21.312 -5.203 -12.75 1 98.12 178 HIS B C 1
ATOM 3753 O O . HIS B 1 178 ? 20.25 -5.824 -12.789 1 98.12 178 HIS B O 1
ATOM 3759 N N . SER B 1 179 ? 22.484 -5.75 -13.016 1 97.38 179 SER B N 1
ATOM 3760 C CA . SER B 1 179 ? 22.641 -7.184 -13.234 1 97.38 179 SER B CA 1
ATOM 3761 C C . SER B 1 179 ? 24 -7.668 -12.734 1 97.38 179 SER B C 1
ATOM 3763 O O . SER B 1 179 ? 24.766 -6.895 -12.148 1 97.38 179 SER B O 1
ATOM 3765 N N . GLU B 1 180 ? 24.25 -8.914 -12.805 1 95.38 180 GLU B N 1
ATOM 3766 C CA . GLU B 1 180 ? 25.516 -9.539 -12.422 1 95.38 180 GLU B CA 1
ATOM 3767 C C . GLU B 1 180 ? 25.797 -9.344 -10.938 1 95.38 180 GLU B C 1
ATOM 3769 O O . GLU B 1 180 ? 24.969 -8.773 -10.211 1 95.38 180 GLU B O 1
ATOM 3774 N N . GLU B 1 181 ? 26.891 -9.844 -10.516 1 95.81 181 GLU B N 1
ATOM 3775 C CA . GLU B 1 181 ? 27.25 -9.852 -9.102 1 95.81 181 GLU B CA 1
ATOM 3776 C C . GLU B 1 181 ? 27.469 -8.438 -8.578 1 95.81 181 GLU B C 1
ATOM 3778 O O . GLU B 1 181 ? 27.047 -8.102 -7.469 1 95.81 181 GLU B O 1
ATOM 3783 N N . ALA B 1 182 ? 28.125 -7.602 -9.32 1 96.75 182 ALA B N 1
ATOM 3784 C CA . ALA B 1 182 ? 28.375 -6.219 -8.914 1 96.75 182 ALA B CA 1
ATOM 3785 C C . ALA B 1 182 ? 27.062 -5.465 -8.711 1 96.75 182 ALA B C 1
ATOM 3787 O O . ALA B 1 182 ? 26.938 -4.656 -7.789 1 96.75 182 ALA B O 1
ATOM 3788 N N . GLY B 1 183 ? 26.125 -5.727 -9.617 1 98 183 GLY B N 1
ATOM 3789 C CA . GLY B 1 183 ? 24.812 -5.113 -9.5 1 98 183 GLY B CA 1
ATOM 3790 C C . GLY B 1 183 ? 24.047 -5.57 -8.266 1 98 183 GLY B C 1
ATOM 3791 O O . GLY B 1 183 ? 23.375 -4.77 -7.621 1 98 183 GLY B O 1
ATOM 3792 N N . LEU B 1 184 ? 24.156 -6.824 -7.973 1 98.06 184 LEU B N 1
ATOM 3793 C CA . LEU B 1 184 ? 23.5 -7.355 -6.785 1 98.06 184 LEU B CA 1
ATOM 3794 C C . LEU B 1 184 ? 24.031 -6.684 -5.523 1 98.06 184 LEU B C 1
ATOM 3796 O O . LEU B 1 184 ? 23.25 -6.27 -4.66 1 98.06 184 LEU B O 1
ATOM 3800 N N . LYS B 1 185 ? 25.312 -6.602 -5.41 1 98.06 185 LYS B N 1
ATOM 3801 C CA . LYS B 1 185 ? 25.938 -5.922 -4.277 1 98.06 185 LYS B CA 1
ATOM 3802 C C . LYS B 1 185 ? 25.469 -4.473 -4.176 1 98.06 185 LYS B C 1
ATOM 3804 O O . LYS B 1 185 ? 25.188 -3.982 -3.084 1 98.06 185 LYS B O 1
ATOM 3809 N N . HIS B 1 186 ? 25.359 -3.822 -5.301 1 98.25 186 HIS B N 1
ATOM 3810 C CA . HIS B 1 186 ? 24.938 -2.428 -5.367 1 98.25 186 HIS B CA 1
ATOM 3811 C C . HIS B 1 186 ? 23.531 -2.246 -4.793 1 98.25 186 HIS B C 1
ATOM 3813 O O . HIS B 1 186 ? 23.312 -1.37 -3.955 1 98.25 186 HIS B O 1
ATOM 3819 N N . VAL B 1 187 ? 22.625 -3.045 -5.219 1 98.44 187 VAL B N 1
ATOM 3820 C CA . VAL B 1 187 ? 21.234 -2.867 -4.824 1 98.44 187 VAL B CA 1
ATOM 3821 C C . VAL B 1 187 ? 21.047 -3.293 -3.369 1 98.44 187 VAL B C 1
ATOM 3823 O O . VAL B 1 187 ? 20.344 -2.625 -2.605 1 98.44 187 VAL B O 1
ATOM 3826 N N . LEU B 1 188 ? 21.688 -4.363 -2.941 1 98.62 188 LEU B N 1
ATOM 3827 C CA . LEU B 1 188 ? 21.5 -4.875 -1.589 1 98.62 188 LEU B CA 1
ATOM 3828 C C . LEU B 1 188 ? 22.125 -3.941 -0.563 1 98.62 188 LEU B C 1
ATOM 3830 O O . LEU B 1 188 ? 21.594 -3.756 0.529 1 98.62 188 LEU B O 1
ATOM 3834 N N . SER B 1 189 ? 23.266 -3.34 -0.89 1 98.69 189 SER B N 1
ATOM 3835 C CA . SER B 1 189 ? 23.984 -2.502 0.062 1 98.69 189 SER B CA 1
ATOM 3836 C C . SER B 1 189 ? 23.25 -1.189 0.311 1 98.69 189 SER B C 1
ATOM 3838 O O . SER B 1 189 ? 23.562 -0.465 1.258 1 98.69 189 SER B O 1
ATOM 3840 N N . ARG B 1 190 ? 22.266 -0.902 -0.45 1 98.31 190 ARG B N 1
ATOM 3841 C CA . ARG B 1 190 ? 21.578 0.385 -0.35 1 98.31 190 ARG B CA 1
ATOM 3842 C C . ARG B 1 190 ? 20.125 0.205 0.083 1 98.31 190 ARG B C 1
ATOM 3844 O O . ARG B 1 190 ? 19.5 1.144 0.58 1 98.31 190 ARG B O 1
ATOM 3851 N N . ALA B 1 191 ? 19.594 -0.932 -0.17 1 98 191 ALA B N 1
ATOM 3852 C CA . ALA B 1 191 ? 18.156 -1.152 0.007 1 98 191 ALA B CA 1
ATOM 3853 C C . ALA B 1 191 ? 17.812 -1.301 1.484 1 98 191 ALA B C 1
ATOM 3855 O O . ALA B 1 191 ? 18.359 -2.158 2.178 1 98 191 ALA B O 1
ATOM 3856 N N . GLU B 1 192 ? 16.891 -0.474 1.963 1 98.75 192 GLU B N 1
ATOM 3857 C CA . GLU B 1 192 ? 16.344 -0.636 3.305 1 98.75 192 GLU B CA 1
ATOM 3858 C C . GLU B 1 192 ? 15.203 -1.654 3.314 1 98.75 192 GLU B C 1
ATOM 3860 O O . GLU B 1 192 ? 14.82 -2.156 4.375 1 98.75 192 GLU B O 1
ATOM 3865 N N . ILE B 1 193 ? 14.641 -1.972 2.137 1 98.88 193 ILE B N 1
ATOM 3866 C CA . ILE B 1 193 ? 13.688 -3.051 1.916 1 98.88 193 ILE B CA 1
ATOM 3867 C C . ILE B 1 193 ? 14.062 -3.818 0.65 1 98.88 193 ILE B C 1
ATOM 3869 O O . ILE B 1 193 ? 14.32 -3.217 -0.395 1 98.88 193 ILE B O 1
ATOM 3873 N N . ALA B 1 194 ? 14.148 -5.102 0.716 1 98.94 194 ALA B N 1
ATOM 3874 C CA . ALA B 1 194 ? 14.414 -5.949 -0.445 1 98.94 194 ALA B CA 1
ATOM 3875 C C . ALA B 1 194 ? 13.25 -6.898 -0.709 1 98.94 194 ALA B C 1
ATOM 3877 O O . ALA B 1 194 ? 12.797 -7.598 0.197 1 98.94 194 ALA B O 1
ATOM 3878 N N . VAL B 1 195 ? 12.734 -6.906 -1.919 1 98.94 195 VAL B N 1
ATOM 3879 C CA . VAL B 1 195 ? 11.656 -7.793 -2.355 1 98.94 195 VAL B CA 1
ATOM 3880 C C . VAL B 1 195 ? 12.211 -8.844 -3.311 1 98.94 195 VAL B C 1
ATOM 3882 O O . VAL B 1 195 ? 12.922 -8.516 -4.266 1 98.94 195 VAL B O 1
ATOM 3885 N N . LEU B 1 196 ? 11.93 -10.109 -3.047 1 98.81 196 LEU B N 1
ATOM 3886 C CA . LEU B 1 196 ? 12.461 -11.203 -3.852 1 98.81 196 LEU B CA 1
ATOM 3887 C C . LEU B 1 196 ? 11.383 -11.789 -4.758 1 98.81 196 LEU B C 1
ATOM 3889 O O . LEU B 1 196 ? 10.398 -12.352 -4.273 1 98.81 196 LEU B O 1
ATOM 3893 N N . LEU B 1 197 ? 11.578 -11.664 -6.023 1 97.69 197 LEU B N 1
ATOM 3894 C CA . LEU B 1 197 ? 10.68 -12.227 -7.023 1 97.69 197 LEU B CA 1
ATOM 3895 C C . LEU B 1 197 ? 11.461 -12.922 -8.133 1 97.69 197 LEU B C 1
ATOM 3897 O O . LEU B 1 197 ? 11.164 -12.734 -9.32 1 97.69 197 LEU B O 1
ATOM 3901 N N . LEU B 1 198 ? 12.438 -13.672 -7.715 1 95.81 198 LEU B N 1
ATOM 3902 C CA . LEU B 1 198 ? 13.312 -14.398 -8.625 1 95.81 198 LEU B CA 1
ATOM 3903 C C . LEU B 1 198 ? 12.805 -15.82 -8.844 1 95.81 198 LEU B C 1
ATOM 3905 O O . LEU B 1 198 ? 12.172 -16.406 -7.957 1 95.81 198 LEU B O 1
ATOM 3909 N N . PRO B 1 199 ? 13.125 -16.406 -10 1 91.31 199 PRO B N 1
ATOM 3910 C CA . PRO B 1 199 ? 12.906 -17.859 -10.125 1 91.31 199 PRO B CA 1
ATOM 3911 C C . PRO B 1 199 ? 13.891 -18.672 -9.289 1 91.31 199 PRO B C 1
ATOM 3913 O O . PRO B 1 199 ? 14.922 -18.156 -8.859 1 91.31 199 PRO B O 1
ATOM 3916 N N . LEU B 1 200 ? 13.508 -19.844 -9.023 1 91.44 200 LEU B N 1
ATOM 3917 C CA . LEU B 1 200 ? 14.422 -20.75 -8.336 1 91.44 200 LEU B CA 1
ATOM 3918 C C . LEU B 1 200 ? 15.234 -21.578 -9.336 1 91.44 200 LEU B C 1
ATOM 3920 O O . LEU B 1 200 ? 14.664 -22.344 -10.109 1 91.44 200 LEU B O 1
ATOM 3924 N N . THR B 1 201 ? 16.453 -21.359 -9.43 1 88.06 201 THR B N 1
ATOM 3925 C CA . THR B 1 201 ? 17.438 -22.094 -10.219 1 88.06 201 THR B CA 1
ATOM 3926 C C . THR B 1 201 ? 18.656 -22.438 -9.367 1 88.06 201 THR B C 1
ATOM 3928 O O . THR B 1 201 ? 18.734 -22.062 -8.195 1 88.06 201 THR B O 1
ATOM 3931 N N . ASP B 1 202 ? 19.547 -23.172 -9.953 1 88.62 202 ASP B N 1
ATOM 3932 C CA . ASP B 1 202 ? 20.781 -23.469 -9.234 1 88.62 202 ASP B CA 1
ATOM 3933 C C . ASP B 1 202 ? 21.547 -22.188 -8.875 1 88.62 202 ASP B C 1
ATOM 3935 O O . ASP B 1 202 ? 22.203 -22.109 -7.84 1 88.62 202 ASP B O 1
ATOM 3939 N N . GLU B 1 203 ? 21.344 -21.203 -9.688 1 91.06 203 GLU B N 1
ATOM 3940 C CA . GLU B 1 203 ? 22.062 -19.938 -9.516 1 91.06 203 GLU B CA 1
ATOM 3941 C C . GLU B 1 203 ? 21.391 -19.062 -8.461 1 91.06 203 GLU B C 1
ATOM 3943 O O . GLU B 1 203 ? 22.031 -18.172 -7.891 1 91.06 203 GLU B O 1
ATOM 3948 N N . THR B 1 204 ? 20.109 -19.266 -8.164 1 94.44 204 THR B N 1
ATOM 3949 C CA . THR B 1 204 ? 19.406 -18.375 -7.254 1 94.44 204 THR B CA 1
ATOM 3950 C C . THR B 1 204 ? 19.141 -19.078 -5.922 1 94.44 204 THR B C 1
ATOM 3952 O O . THR B 1 204 ? 18.688 -18.438 -4.961 1 94.44 204 THR B O 1
ATOM 3955 N N . ARG B 1 205 ? 19.391 -20.391 -5.91 1 96.12 205 ARG B N 1
ATOM 3956 C CA . ARG B 1 205 ? 19.266 -21.109 -4.645 1 96.12 205 ARG B CA 1
ATOM 3957 C C . ARG B 1 205 ? 20.219 -20.531 -3.594 1 96.12 205 ARG B C 1
ATOM 3959 O O . ARG B 1 205 ? 21.406 -20.375 -3.848 1 96.12 205 ARG B O 1
ATOM 3966 N N . ASP B 1 206 ? 19.703 -20.156 -2.414 1 98.31 206 ASP B N 1
ATOM 3967 C CA . ASP B 1 206 ? 20.453 -19.578 -1.299 1 98.31 206 ASP B CA 1
ATOM 3968 C C . ASP B 1 206 ? 21.172 -18.297 -1.717 1 98.31 206 ASP B C 1
ATOM 3970 O O . ASP B 1 206 ? 22.266 -18 -1.239 1 98.31 206 ASP B O 1
ATOM 3974 N N . LEU B 1 207 ? 20.531 -17.641 -2.686 1 98.06 207 LEU B N 1
ATOM 3975 C CA . LEU B 1 207 ? 21.094 -16.375 -3.119 1 98.06 207 LEU B CA 1
ATOM 3976 C C . LEU B 1 207 ? 21.25 -15.414 -1.941 1 98.06 207 LEU B C 1
ATOM 3978 O O . LEU B 1 207 ? 22.25 -14.703 -1.841 1 98.06 207 LEU B O 1
ATOM 3982 N N . ILE B 1 208 ? 20.234 -15.328 -1.088 1 98.69 208 ILE B N 1
ATOM 3983 C CA . ILE B 1 208 ? 20.281 -14.523 0.127 1 98.69 208 ILE B CA 1
ATOM 3984 C C . ILE B 1 208 ? 20.875 -15.344 1.271 1 98.69 208 ILE B C 1
ATOM 3986 O O . ILE B 1 208 ? 20.156 -16.047 1.984 1 98.69 208 ILE B O 1
ATOM 3990 N N . ASN B 1 209 ? 22.125 -15.344 1.351 1 98.69 209 ASN B N 1
ATOM 3991 C CA . ASN B 1 209 ? 22.906 -16.047 2.371 1 98.69 209 ASN B CA 1
ATOM 3992 C C . ASN B 1 209 ? 23.5 -15.078 3.385 1 98.69 209 ASN B C 1
ATOM 3994 O O . ASN B 1 209 ? 23.203 -13.883 3.363 1 98.69 209 ASN B O 1
ATOM 3998 N N . ALA B 1 210 ? 24.328 -15.578 4.281 1 98.69 210 ALA B N 1
ATOM 3999 C CA . ALA B 1 210 ? 24.891 -14.781 5.363 1 98.69 210 ALA B CA 1
ATOM 4000 C C . ALA B 1 210 ? 25.672 -13.586 4.816 1 98.69 210 ALA B C 1
ATOM 4002 O O . ALA B 1 210 ? 25.531 -12.469 5.312 1 98.69 210 ALA B O 1
ATOM 4003 N N . GLU B 1 211 ? 26.438 -13.82 3.834 1 98.38 211 GLU B N 1
ATOM 4004 C CA . GLU B 1 211 ? 27.25 -12.773 3.236 1 98.38 211 GLU B CA 1
ATOM 4005 C C . GLU B 1 211 ? 26.391 -11.641 2.686 1 98.38 211 GLU B C 1
ATOM 4007 O O . GLU B 1 211 ? 26.656 -10.469 2.945 1 98.38 211 GLU B O 1
ATOM 4012 N N . ARG B 1 212 ? 25.391 -11.961 1.969 1 98.44 212 ARG B N 1
ATOM 4013 C CA . ARG B 1 212 ? 24.562 -10.961 1.301 1 98.44 212 ARG B CA 1
ATOM 4014 C C . ARG B 1 212 ? 23.656 -10.258 2.295 1 98.44 212 ARG B C 1
ATOM 4016 O O . ARG B 1 212 ? 23.359 -9.07 2.148 1 98.44 212 ARG B O 1
ATOM 4023 N N . LEU B 1 213 ? 23.156 -10.953 3.27 1 98.75 213 LEU B N 1
ATOM 4024 C CA . LEU B 1 213 ? 22.391 -10.32 4.332 1 98.75 213 LEU B CA 1
ATOM 4025 C C . LEU B 1 213 ? 23.234 -9.266 5.059 1 98.75 213 LEU B C 1
ATOM 4027 O O . LEU B 1 213 ? 22.719 -8.211 5.441 1 98.75 213 LEU B O 1
ATOM 4031 N N . ALA B 1 214 ? 24.5 -9.523 5.211 1 98.44 214 ALA B N 1
ATOM 4032 C CA . ALA B 1 214 ? 25.406 -8.617 5.91 1 98.44 214 ALA B CA 1
ATOM 4033 C C . ALA B 1 214 ? 25.656 -7.352 5.09 1 98.44 214 ALA B C 1
ATOM 4035 O O . ALA B 1 214 ? 26.078 -6.328 5.633 1 98.44 214 ALA B O 1
ATOM 4036 N N . MET B 1 215 ? 25.406 -7.438 3.779 1 97.88 215 MET B N 1
ATOM 4037 C CA . MET B 1 215 ? 25.609 -6.301 2.889 1 97.88 215 MET B CA 1
ATOM 4038 C C . MET B 1 215 ? 24.5 -5.262 3.066 1 97.88 215 MET B C 1
ATOM 4040 O O . MET B 1 215 ? 24.688 -4.09 2.729 1 97.88 215 MET B O 1
ATOM 4044 N N . MET B 1 216 ? 23.359 -5.633 3.541 1 98.62 216 MET B N 1
ATOM 4045 C CA . MET B 1 216 ? 22.219 -4.734 3.604 1 98.62 216 MET B CA 1
ATOM 4046 C C . MET B 1 216 ? 22.359 -3.744 4.754 1 98.62 216 MET B C 1
ATOM 4048 O O . MET B 1 216 ? 23.078 -4.012 5.723 1 98.62 216 MET B O 1
ATOM 4052 N N . PRO B 1 217 ? 21.766 -2.553 4.652 1 98.69 217 PRO B N 1
ATOM 4053 C CA . PRO B 1 217 ? 21.766 -1.625 5.789 1 98.69 217 PRO B CA 1
ATOM 4054 C C . PRO B 1 217 ? 21.219 -2.26 7.066 1 98.69 217 PRO B C 1
ATOM 4056 O O . PRO B 1 217 ? 20.281 -3.049 7.02 1 98.69 217 PRO B O 1
ATOM 4059 N N . LYS B 1 218 ? 21.859 -1.926 8.188 1 98.5 218 LYS B N 1
ATOM 4060 C CA . LYS B 1 218 ? 21.391 -2.451 9.469 1 98.5 218 LYS B CA 1
ATOM 4061 C C . LYS B 1 218 ? 19.906 -2.162 9.672 1 98.5 218 LYS B C 1
ATOM 4063 O O . LYS B 1 218 ? 19.453 -1.036 9.461 1 98.5 218 LYS B O 1
ATOM 4068 N N . GLY B 1 219 ? 19.141 -3.211 10.023 1 98.44 219 GLY B N 1
ATOM 4069 C CA . GLY B 1 219 ? 17.719 -3.045 10.281 1 98.44 219 GLY B CA 1
ATOM 4070 C C . GLY B 1 219 ? 16.875 -3.162 9.031 1 98.44 219 GLY B C 1
ATOM 4071 O O . GLY B 1 219 ? 15.656 -2.963 9.078 1 98.44 219 GLY B O 1
ATOM 4072 N N . ALA B 1 220 ? 17.453 -3.521 7.867 1 98.75 220 ALA B N 1
ATOM 4073 C CA . ALA B 1 220 ? 16.703 -3.662 6.613 1 98.75 220 ALA B CA 1
ATOM 4074 C C . ALA B 1 220 ? 15.648 -4.754 6.719 1 98.75 220 ALA B C 1
ATOM 4076 O O . ALA B 1 220 ? 15.703 -5.594 7.621 1 98.75 220 ALA B O 1
ATOM 4077 N N . VAL B 1 221 ? 14.672 -4.684 5.832 1 98.88 221 VAL B N 1
ATOM 4078 C CA . VAL B 1 221 ? 13.539 -5.605 5.809 1 98.88 221 VAL B CA 1
ATOM 4079 C C . VAL B 1 221 ? 13.594 -6.461 4.543 1 98.88 221 VAL B C 1
ATOM 4081 O O . VAL B 1 221 ? 13.977 -5.977 3.475 1 98.88 221 VAL B O 1
ATOM 4084 N N . ILE B 1 222 ? 13.234 -7.719 4.68 1 98.88 222 ILE B N 1
ATOM 4085 C CA . ILE B 1 222 ? 13.156 -8.625 3.539 1 98.88 222 ILE B CA 1
ATOM 4086 C C . ILE B 1 222 ? 11.711 -9.078 3.344 1 98.88 222 ILE B C 1
ATOM 4088 O O . ILE B 1 222 ? 11.039 -9.469 4.305 1 98.88 222 ILE B O 1
ATOM 4092 N N . ILE B 1 223 ? 11.211 -8.992 2.168 1 98.94 223 ILE B N 1
ATOM 4093 C CA . ILE B 1 223 ? 9.906 -9.5 1.755 1 98.94 223 ILE B CA 1
ATOM 4094 C C . ILE B 1 223 ? 10.094 -10.547 0.653 1 98.94 223 ILE B C 1
ATOM 4096 O O . ILE B 1 223 ? 10.633 -10.242 -0.412 1 98.94 223 ILE B O 1
ATOM 4100 N N . ASN B 1 224 ? 9.633 -11.82 0.891 1 98.81 224 ASN B N 1
ATOM 4101 C CA . ASN B 1 224 ? 9.867 -12.867 -0.1 1 98.81 224 ASN B CA 1
ATOM 4102 C C . ASN B 1 224 ? 8.562 -13.547 -0.511 1 98.81 224 ASN B C 1
ATOM 4104 O O . ASN B 1 224 ? 8.18 -14.562 0.069 1 98.81 224 ASN B O 1
ATOM 4108 N N . PRO B 1 225 ? 7.914 -13.047 -1.502 1 98.06 225 PRO B N 1
ATOM 4109 C CA . PRO B 1 225 ? 6.781 -13.75 -2.107 1 98.06 225 PRO B CA 1
ATOM 4110 C C . PRO B 1 225 ? 7.191 -14.609 -3.305 1 98.06 225 PRO B C 1
ATOM 4112 O O . PRO B 1 225 ? 6.328 -15.117 -4.027 1 98.06 225 PRO B O 1
ATOM 4115 N N . GLY B 1 226 ? 8.469 -14.742 -3.6 1 95.81 226 GLY B N 1
ATOM 4116 C CA . GLY B 1 226 ? 8.977 -15.469 -4.754 1 95.81 226 GLY B CA 1
ATOM 4117 C C . GLY B 1 226 ? 9.086 -16.969 -4.516 1 95.81 226 GLY B C 1
ATOM 4118 O O . GLY B 1 226 ? 8.117 -17.703 -4.707 1 95.81 226 GLY B O 1
ATOM 4119 N N . ARG B 1 227 ? 10.336 -17.359 -4.043 1 95.94 227 ARG B N 1
ATOM 4120 C CA . ARG B 1 227 ? 10.617 -18.75 -3.768 1 95.94 227 ARG B CA 1
ATOM 4121 C C . ARG B 1 227 ? 11.344 -18.922 -2.436 1 95.94 227 ARG B C 1
ATOM 4123 O O . ARG B 1 227 ? 12.234 -18.141 -2.111 1 95.94 227 ARG B O 1
ATOM 4130 N N . GLY B 1 228 ? 10.945 -19.922 -1.643 1 97.31 228 GLY B N 1
ATOM 4131 C CA . GLY B 1 228 ? 11.508 -20.141 -0.323 1 97.31 228 GLY B CA 1
ATOM 4132 C C . GLY B 1 228 ? 13.008 -20.375 -0.348 1 97.31 228 GLY B C 1
ATOM 4133 O O . GLY B 1 228 ? 13.758 -19.688 0.345 1 97.31 228 GLY B O 1
ATOM 4134 N N . PRO B 1 229 ? 13.492 -21.219 -1.258 1 97.25 229 PRO B N 1
ATOM 4135 C CA . PRO B 1 229 ? 14.906 -21.609 -1.255 1 97.25 229 PRO B CA 1
ATOM 4136 C C . PRO B 1 229 ? 15.82 -20.484 -1.754 1 97.25 229 PRO B C 1
ATOM 4138 O O . PRO B 1 229 ? 17.047 -20.672 -1.821 1 97.25 229 PRO B O 1
ATOM 4141 N N . LEU B 1 230 ? 15.281 -19.344 -2.074 1 98.12 230 LEU B N 1
ATOM 4142 C CA . LEU B 1 230 ? 16.125 -18.188 -2.379 1 98.12 230 LEU B CA 1
ATOM 4143 C C . LEU B 1 230 ? 16.922 -17.75 -1.15 1 98.12 230 LEU B C 1
ATOM 4145 O O . LEU B 1 230 ? 18 -17.156 -1.277 1 98.12 230 LEU B O 1
ATOM 4149 N N . ILE B 1 231 ? 16.359 -18.078 0.01 1 98.81 231 ILE B N 1
ATOM 4150 C CA . ILE B 1 231 ? 16.922 -17.609 1.273 1 98.81 231 ILE B CA 1
ATOM 4151 C C . ILE B 1 231 ? 17.516 -18.797 2.037 1 98.81 231 ILE B C 1
ATOM 4153 O O . ILE B 1 231 ? 16.891 -19.859 2.117 1 98.81 231 ILE B O 1
ATOM 4157 N N . ASP B 1 232 ? 18.688 -18.672 2.533 1 98.81 232 ASP B N 1
ATOM 4158 C CA . ASP B 1 232 ? 19.203 -19.562 3.564 1 98.81 232 ASP B CA 1
ATOM 4159 C C . ASP B 1 232 ? 18.547 -19.281 4.914 1 98.81 232 ASP B C 1
ATOM 4161 O O . ASP B 1 232 ? 18.875 -18.297 5.57 1 98.81 232 ASP B O 1
ATOM 4165 N N . ASP B 1 233 ? 17.719 -20.219 5.348 1 98.69 233 ASP B N 1
ATOM 4166 C CA . ASP B 1 233 ? 16.891 -19.984 6.523 1 98.69 233 ASP B CA 1
ATOM 4167 C C . ASP B 1 233 ? 17.75 -19.719 7.758 1 98.69 233 ASP B C 1
ATOM 4169 O O . ASP B 1 233 ? 17.438 -18.812 8.547 1 98.69 233 ASP B O 1
ATOM 4173 N N . ASN B 1 234 ? 18.766 -20.5 7.902 1 98.69 234 ASN B N 1
ATOM 4174 C CA . ASN B 1 234 ? 19.625 -20.344 9.078 1 98.69 234 ASN B CA 1
ATOM 4175 C C . ASN B 1 234 ? 20.344 -19 9.062 1 98.69 234 ASN B C 1
ATOM 4177 O O . ASN B 1 234 ? 20.484 -18.359 10.102 1 98.69 234 ASN B O 1
ATOM 4181 N N . ALA B 1 235 ? 20.781 -18.625 7.926 1 98.81 235 ALA B N 1
ATOM 4182 C CA . ALA B 1 235 ? 21.438 -17.328 7.793 1 98.81 235 ALA B CA 1
ATOM 4183 C C . ALA B 1 235 ? 20.469 -16.203 8.125 1 98.81 235 ALA B C 1
ATOM 4185 O O . ALA B 1 235 ? 20.844 -15.227 8.789 1 98.81 235 ALA B O 1
ATOM 4186 N N . LEU B 1 236 ? 19.25 -16.297 7.641 1 98.88 236 LEU B N 1
ATOM 4187 C CA . LEU B 1 236 ? 18.25 -15.266 7.902 1 98.88 236 LEU B CA 1
ATOM 4188 C C . LEU B 1 236 ? 17.953 -15.172 9.398 1 98.88 236 LEU B C 1
ATOM 4190 O O . LEU B 1 236 ? 17.922 -14.07 9.953 1 98.88 236 LEU B O 1
ATOM 4194 N N . LEU B 1 237 ? 17.781 -16.312 10.031 1 98.81 237 LEU B N 1
ATOM 4195 C CA . LEU B 1 237 ? 17.5 -16.328 11.469 1 98.81 237 LEU B CA 1
ATOM 4196 C C . LEU B 1 237 ? 18.641 -15.672 12.242 1 98.81 237 LEU B C 1
ATOM 4198 O O . LEU B 1 237 ? 18.391 -14.859 13.141 1 98.81 237 LEU B O 1
ATOM 4202 N N . ALA B 1 238 ? 19.844 -16.031 11.875 1 98.81 238 ALA B N 1
ATOM 4203 C CA . ALA B 1 238 ? 21 -15.438 12.531 1 98.81 238 ALA B CA 1
ATOM 4204 C C . ALA B 1 238 ? 21.047 -13.922 12.336 1 98.81 238 ALA B C 1
ATOM 4206 O O . ALA B 1 238 ? 21.344 -13.18 13.273 1 98.81 238 ALA B O 1
ATOM 4207 N N . ALA B 1 239 ? 20.766 -13.438 11.125 1 98.81 239 ALA B N 1
ATOM 4208 C CA . ALA B 1 239 ? 20.781 -12.008 10.805 1 98.81 239 ALA B CA 1
ATOM 4209 C C . ALA B 1 239 ? 19.688 -11.273 11.562 1 98.81 239 ALA B C 1
ATOM 4211 O O . ALA B 1 239 ? 19.875 -10.125 11.984 1 98.81 239 ALA B O 1
ATOM 4212 N N . LEU B 1 240 ? 18.547 -11.859 11.719 1 98.81 240 LEU B N 1
ATOM 4213 C CA . LEU B 1 240 ? 17.453 -11.289 12.492 1 98.81 240 LEU B CA 1
ATOM 4214 C C . LEU B 1 240 ? 17.828 -11.172 13.961 1 98.81 240 LEU B C 1
ATOM 4216 O O . LEU B 1 240 ? 17.609 -10.125 14.578 1 98.81 240 LEU B O 1
ATOM 4220 N N . ASP B 1 241 ? 18.406 -12.211 14.508 1 98.62 241 ASP B N 1
ATOM 4221 C CA . ASP B 1 241 ? 18.812 -12.234 15.914 1 98.62 241 ASP B CA 1
ATOM 4222 C C . ASP B 1 241 ? 19.859 -11.156 16.203 1 98.62 241 ASP B C 1
ATOM 4224 O O . ASP B 1 241 ? 19.828 -10.523 17.266 1 98.62 241 ASP B O 1
ATOM 4228 N N . ALA B 1 242 ? 20.734 -10.906 15.25 1 98.19 242 ALA B N 1
ATOM 4229 C CA . ALA B 1 242 ? 21.812 -9.938 15.422 1 98.19 242 ALA B CA 1
ATOM 4230 C C . ALA B 1 242 ? 21.328 -8.516 15.172 1 98.19 242 ALA B C 1
ATOM 4232 O O . ALA B 1 242 ? 22.031 -7.551 15.453 1 98.19 242 ALA B O 1
ATOM 4233 N N . GLY B 1 243 ? 20.188 -8.383 14.594 1 98.19 243 GLY B N 1
ATOM 4234 C CA . GLY B 1 243 ? 19.641 -7.066 14.297 1 98.19 243 GLY B CA 1
ATOM 4235 C C . GLY B 1 243 ? 20.094 -6.527 12.945 1 98.19 243 GLY B C 1
ATOM 4236 O O . GLY B 1 243 ? 19.75 -5.402 12.578 1 98.19 243 GLY B O 1
ATOM 4237 N N . GLN B 1 244 ? 20.875 -7.332 12.273 1 98.44 244 GLN B N 1
ATOM 4238 C CA . GLN B 1 244 ? 21.281 -6.953 10.93 1 98.44 244 GLN B CA 1
ATOM 4239 C C . GLN B 1 244 ? 20.062 -6.797 10.008 1 98.44 244 GLN B C 1
ATOM 4241 O O . GLN B 1 244 ? 20 -5.855 9.211 1 98.44 244 GLN B O 1
ATOM 4246 N N . ILE B 1 245 ? 19.172 -7.695 10.086 1 98.81 245 ILE B N 1
ATOM 4247 C CA . ILE B 1 245 ? 17.859 -7.609 9.445 1 98.81 245 ILE B CA 1
ATOM 4248 C C . ILE B 1 245 ? 16.797 -7.273 10.484 1 98.81 245 ILE B C 1
ATOM 4250 O O . ILE B 1 245 ? 16.766 -7.871 11.562 1 98.81 245 ILE B O 1
ATOM 4254 N N . GLY B 1 246 ? 16 -6.293 10.156 1 98.69 246 GLY B N 1
ATOM 4255 C CA . GLY B 1 246 ? 15.031 -5.805 11.117 1 98.69 246 GLY B CA 1
ATOM 4256 C C . GLY B 1 246 ? 13.75 -6.617 11.133 1 98.69 246 GLY B C 1
ATOM 4257 O O . GLY B 1 246 ? 13.047 -6.664 12.148 1 98.69 246 GLY B O 1
ATOM 4258 N N . HIS B 1 247 ? 13.367 -7.191 9.984 1 98.81 247 HIS B N 1
ATOM 4259 C CA . HIS B 1 247 ? 12.156 -7.996 9.867 1 98.81 247 HIS B CA 1
ATOM 4260 C C . HIS B 1 247 ? 12.141 -8.781 8.555 1 98.81 247 HIS B C 1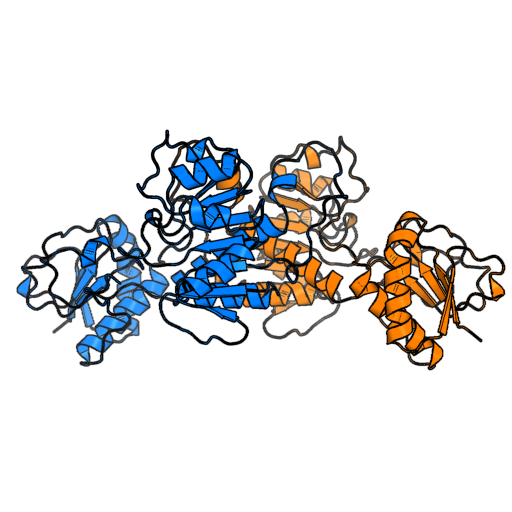
ATOM 4262 O O . HIS B 1 247 ? 12.758 -8.359 7.574 1 98.81 247 HIS B O 1
ATOM 4268 N N . ALA B 1 248 ? 11.508 -9.93 8.523 1 98.88 248 ALA B N 1
ATOM 4269 C CA . ALA B 1 248 ? 11.273 -10.703 7.309 1 98.88 248 ALA B CA 1
ATOM 4270 C C . ALA B 1 248 ? 9.805 -11.07 7.16 1 98.88 248 ALA B C 1
ATOM 4272 O O . ALA B 1 248 ? 9.211 -11.656 8.07 1 98.88 248 ALA B O 1
ATOM 4273 N N . THR B 1 249 ? 9.18 -10.648 6.121 1 98.88 249 THR B N 1
ATOM 4274 C CA . THR B 1 249 ? 7.855 -11.102 5.723 1 98.88 249 THR B CA 1
ATOM 4275 C C . THR B 1 249 ? 7.945 -12.141 4.613 1 98.88 249 THR B C 1
ATOM 4277 O O . THR B 1 249 ? 8.328 -11.828 3.486 1 98.88 249 THR B O 1
ATOM 4280 N N . LEU B 1 250 ? 7.578 -13.359 4.945 1 98.81 250 LEU B N 1
ATOM 4281 C CA . LEU B 1 250 ? 7.824 -14.5 4.07 1 98.81 250 LEU B CA 1
ATOM 4282 C C . LEU B 1 250 ? 6.52 -15.18 3.682 1 98.81 250 LEU B C 1
ATOM 4284 O O . LEU B 1 250 ? 5.727 -15.562 4.547 1 98.81 250 LEU B O 1
ATOM 4288 N N . ASP B 1 251 ? 6.32 -15.336 2.375 1 97.88 251 ASP B N 1
ATOM 4289 C CA . ASP B 1 251 ? 5.109 -15.977 1.867 1 97.88 251 ASP B CA 1
ATOM 4290 C C . ASP B 1 251 ? 5.398 -17.391 1.371 1 97.88 251 ASP B C 1
ATOM 4292 O O . ASP B 1 251 ? 4.477 -18.172 1.132 1 97.88 251 ASP B O 1
ATOM 4296 N N . VAL B 1 252 ? 6.668 -17.688 1.154 1 96.94 252 VAL B N 1
ATOM 4297 C CA . VAL B 1 252 ? 7.109 -18.953 0.6 1 96.94 252 VAL B CA 1
ATOM 4298 C C . VAL B 1 252 ? 8.258 -19.516 1.438 1 96.94 252 VAL B C 1
ATOM 4300 O O . VAL B 1 252 ? 8.977 -18.766 2.094 1 96.94 252 VAL B O 1
ATOM 4303 N N . PHE B 1 253 ? 8.391 -20.812 1.403 1 97.62 253 PHE B N 1
ATOM 4304 C CA . PHE B 1 253 ? 9.328 -21.5 2.285 1 97.62 253 PHE B CA 1
ATOM 4305 C C . PHE B 1 253 ? 9.93 -22.719 1.592 1 97.62 253 PHE B C 1
ATOM 4307 O O . PHE B 1 253 ? 9.43 -23.156 0.556 1 97.62 253 PHE B O 1
ATOM 4314 N N . ARG B 1 254 ? 10.969 -23.203 2.143 1 96.75 254 ARG B N 1
ATOM 4315 C CA . ARG B 1 254 ? 11.633 -24.391 1.59 1 96.75 254 ARG B CA 1
ATOM 4316 C C . ARG B 1 254 ? 10.711 -25.609 1.641 1 96.75 254 ARG B C 1
ATOM 4318 O O . ARG B 1 254 ? 10.742 -26.453 0.741 1 96.75 254 ARG B O 1
ATOM 4325 N N . THR B 1 255 ? 9.93 -25.656 2.684 1 95.5 255 THR B N 1
ATOM 4326 C CA . THR B 1 255 ? 8.914 -26.688 2.857 1 95.5 255 THR B CA 1
ATOM 4327 C C . THR B 1 255 ? 7.551 -26.062 3.117 1 95.5 255 THR B C 1
ATOM 4329 O O . THR B 1 255 ? 7.406 -25.219 4 1 95.5 255 THR B O 1
ATOM 4332 N N . GLU B 1 256 ? 6.609 -26.469 2.307 1 92.69 256 GLU B N 1
ATOM 4333 C CA . GLU B 1 256 ? 5.254 -25.953 2.473 1 92.69 256 GLU B CA 1
ATOM 4334 C C . GLU B 1 256 ? 4.234 -27.078 2.529 1 92.69 256 GLU B C 1
ATOM 4336 O O . GLU B 1 256 ? 4.309 -28.031 1.748 1 92.69 256 GLU B O 1
ATOM 4341 N N . PRO B 1 257 ? 3.34 -27.062 3.441 1 94.44 257 PRO B N 1
ATOM 4342 C CA . PRO B 1 257 ? 3.154 -26.047 4.473 1 94.44 257 PRO B CA 1
ATOM 4343 C C . PRO B 1 257 ? 4.34 -25.953 5.434 1 94.44 257 PRO B C 1
ATOM 4345 O O . PRO B 1 257 ? 5.016 -26.953 5.68 1 94.44 257 PRO B O 1
ATOM 4348 N N . LEU B 1 258 ? 4.574 -24.734 5.957 1 97.44 258 LEU B N 1
ATOM 4349 C CA . LEU B 1 258 ? 5.652 -24.531 6.922 1 97.44 258 LEU B CA 1
ATOM 4350 C C . LEU B 1 258 ? 5.398 -25.328 8.188 1 97.44 258 LEU B C 1
ATOM 4352 O O . LEU B 1 258 ? 4.344 -25.203 8.812 1 97.44 258 LEU B O 1
ATOM 4356 N N . PRO B 1 259 ? 6.355 -26.172 8.477 1 97.62 259 PRO B N 1
ATOM 4357 C CA . PRO B 1 259 ? 6.141 -26.984 9.68 1 97.62 259 PRO B CA 1
ATOM 4358 C C . PRO B 1 259 ? 5.836 -26.141 10.914 1 97.62 259 PRO B C 1
ATOM 4360 O O . PRO B 1 259 ? 6.434 -25.078 11.102 1 97.62 259 PRO B O 1
ATOM 4363 N N . ALA B 1 260 ? 4.953 -26.594 11.75 1 96.62 260 ALA B N 1
ATOM 4364 C CA . ALA B 1 260 ? 4.441 -25.844 12.898 1 96.62 260 ALA B CA 1
ATOM 4365 C C . ALA B 1 260 ? 5.566 -25.484 13.859 1 96.62 260 ALA B C 1
ATOM 4367 O O . ALA B 1 260 ? 5.496 -24.453 14.547 1 96.62 260 ALA B O 1
ATOM 4368 N N . ASP B 1 261 ? 6.602 -26.281 13.883 1 96.94 261 ASP B N 1
ATOM 4369 C CA . ASP B 1 261 ? 7.68 -26.062 14.844 1 96.94 261 ASP B CA 1
ATOM 4370 C C . ASP B 1 261 ? 8.812 -25.266 14.211 1 96.94 261 ASP B C 1
ATOM 4372 O O . ASP B 1 261 ? 9.844 -25.031 14.852 1 96.94 261 ASP B O 1
ATOM 4376 N N . HIS B 1 262 ? 8.633 -24.969 12.961 1 97.75 262 HIS B N 1
ATOM 4377 C CA . HIS B 1 262 ? 9.688 -24.203 12.328 1 97.75 262 HIS B CA 1
ATOM 4378 C C . HIS B 1 262 ? 9.938 -22.891 13.07 1 97.75 262 HIS B C 1
ATOM 4380 O O . HIS B 1 262 ? 8.984 -22.203 13.469 1 97.75 262 HIS B O 1
ATOM 4386 N N . PRO B 1 263 ? 11.148 -22.422 13.219 1 98.12 263 PRO B N 1
ATOM 4387 C CA . PRO B 1 263 ? 11.5 -21.266 14.047 1 98.12 263 PRO B CA 1
ATOM 4388 C C . PRO B 1 263 ? 10.906 -19.953 13.508 1 98.12 263 PRO B C 1
ATOM 4390 O O . PRO B 1 263 ? 10.789 -18.984 14.25 1 98.12 263 PRO B O 1
ATOM 4393 N N . PHE B 1 264 ?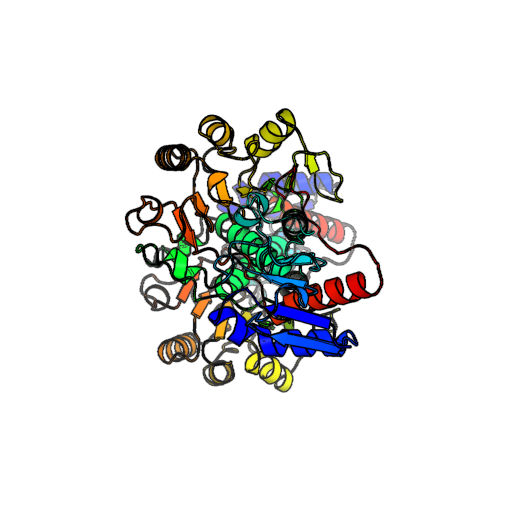 10.531 -19.922 12.289 1 98.44 264 PHE B N 1
ATOM 4394 C CA . PHE B 1 264 ? 9.961 -18.703 11.711 1 98.44 264 PHE B CA 1
ATOM 4395 C C . PHE B 1 264 ? 8.672 -18.328 12.414 1 98.44 264 PHE B C 1
ATOM 4397 O O . PHE B 1 264 ? 8.352 -17.141 12.539 1 98.44 264 PHE B O 1
ATOM 4404 N N . TRP B 1 265 ? 7.918 -19.312 12.891 1 97.44 265 TRP B N 1
ATOM 4405 C CA . TRP B 1 265 ? 6.645 -19.047 13.547 1 97.44 265 TRP B CA 1
ATOM 4406 C C . TRP B 1 265 ? 6.855 -18.312 14.867 1 97.44 265 TRP B C 1
ATOM 4408 O O . TRP B 1 265 ? 6.129 -17.359 15.18 1 97.44 265 TRP B O 1
ATOM 4418 N N . ALA B 1 266 ? 7.863 -18.656 15.57 1 96.69 266 ALA B N 1
ATOM 4419 C CA . ALA B 1 266 ? 8.055 -18.156 16.938 1 96.69 266 ALA B CA 1
ATOM 4420 C C . ALA B 1 266 ? 8.891 -16.875 16.938 1 96.69 266 ALA B C 1
ATOM 4422 O O . ALA B 1 266 ? 8.938 -16.172 17.938 1 96.69 266 ALA B O 1
ATOM 4423 N N . HIS B 1 267 ? 9.594 -16.641 15.883 1 97.75 267 HIS B N 1
ATOM 4424 C CA . HIS B 1 267 ? 10.5 -15.5 15.867 1 97.75 267 HIS B CA 1
ATOM 4425 C C . HIS B 1 267 ? 9.727 -14.188 15.82 1 97.75 267 HIS B C 1
ATOM 4427 O O . HIS B 1 267 ? 8.914 -13.969 14.914 1 97.75 267 HIS B O 1
ATOM 4433 N N . PRO B 1 268 ? 9.977 -13.242 16.656 1 96.62 268 PRO B N 1
ATOM 4434 C CA . PRO B 1 268 ? 9.172 -12.023 16.734 1 96.62 268 PRO B CA 1
ATOM 4435 C C . PRO B 1 268 ? 9.367 -11.094 15.547 1 96.62 268 PRO B C 1
ATOM 4437 O O . PRO B 1 268 ? 8.586 -10.156 15.344 1 96.62 268 PRO B O 1
ATOM 4440 N N . LYS B 1 269 ? 10.391 -11.289 14.758 1 98 269 LYS B N 1
ATOM 4441 C CA . LYS B 1 269 ? 10.695 -10.422 13.625 1 98 269 LYS B CA 1
ATOM 4442 C C . LYS B 1 269 ? 10.453 -11.133 12.305 1 98 269 LYS B C 1
ATOM 4444 O O . LYS B 1 269 ? 11.023 -10.758 11.273 1 98 269 LYS B O 1
ATOM 4449 N N . VAL B 1 270 ? 9.656 -12.195 12.312 1 98.62 270 VAL B N 1
ATOM 4450 C CA . VAL B 1 270 ? 9.242 -12.883 11.094 1 98.62 270 VAL B CA 1
ATOM 4451 C C . VAL B 1 270 ? 7.723 -12.891 10.992 1 98.62 270 VAL B C 1
ATOM 4453 O O . VAL B 1 270 ? 7.027 -13.141 11.977 1 98.62 270 VAL B O 1
ATOM 4456 N N . THR B 1 271 ? 7.18 -12.508 9.906 1 98.31 271 THR B N 1
ATOM 4457 C CA . THR B 1 271 ? 5.77 -12.695 9.578 1 98.31 271 THR B CA 1
ATOM 4458 C C . THR B 1 271 ? 5.602 -13.766 8.508 1 98.31 271 THR B C 1
ATOM 4460 O O . THR B 1 271 ? 6.199 -13.672 7.434 1 98.31 271 THR B O 1
ATOM 4463 N N . VAL B 1 272 ? 4.832 -14.75 8.812 1 97.88 272 VAL B N 1
ATOM 4464 C CA . VAL B 1 272 ? 4.559 -15.859 7.914 1 97.88 272 VAL B CA 1
ATOM 4465 C C . VAL B 1 272 ? 3.186 -15.68 7.27 1 97.88 272 VAL B C 1
ATOM 4467 O O . VAL B 1 272 ? 2.191 -15.469 7.965 1 97.88 272 VAL B O 1
ATOM 4470 N N . THR B 1 273 ? 3.158 -15.602 5.969 1 96.88 273 THR B N 1
ATOM 4471 C CA . THR B 1 273 ? 1.912 -15.758 5.223 1 96.88 273 THR B CA 1
ATOM 4472 C C . THR B 1 273 ? 1.931 -17.047 4.402 1 96.88 273 THR B C 1
ATOM 4474 O O . THR B 1 273 ? 2.992 -17.484 3.961 1 96.88 273 THR B O 1
ATOM 4477 N N . PRO B 1 274 ? 0.857 -17.703 4.25 1 95.25 274 PRO B N 1
ATOM 4478 C CA . PRO B 1 274 ? 0.817 -19.078 3.732 1 95.25 274 PRO B CA 1
ATOM 4479 C C . PRO B 1 274 ? 0.661 -19.125 2.215 1 95.25 274 PRO B C 1
ATOM 4481 O O . PRO B 1 274 ? -0.283 -19.75 1.708 1 95.25 274 PRO B O 1
ATOM 4484 N N . HIS B 1 275 ? 1.66 -18.562 1.474 1 93.38 275 HIS B N 1
ATOM 4485 C CA . HIS B 1 275 ? 1.705 -18.609 0.017 1 93.38 275 HIS B CA 1
ATOM 4486 C C . HIS B 1 275 ? 0.434 -18.031 -0.594 1 93.38 275 HIS B C 1
ATOM 4488 O O . HIS B 1 275 ? -0.194 -18.656 -1.447 1 93.38 275 HIS B O 1
ATOM 4494 N N . ILE B 1 276 ? 0.12 -16.828 -0.165 1 92.75 276 ILE B N 1
ATOM 4495 C CA . ILE B 1 276 ? -1.133 -16.188 -0.566 1 92.75 276 ILE B CA 1
ATOM 4496 C C . ILE B 1 276 ? -0.838 -14.922 -1.354 1 92.75 276 ILE B C 1
ATOM 4498 O O . ILE B 1 276 ? -1.749 -14.148 -1.655 1 92.75 276 ILE B O 1
ATOM 4502 N N . ALA B 1 277 ? 0.434 -14.609 -1.623 1 92.88 277 ALA B N 1
ATOM 4503 C CA . ALA B 1 277 ? 0.824 -13.344 -2.244 1 92.88 277 ALA B CA 1
ATOM 4504 C C . ALA B 1 277 ? 0.153 -13.172 -3.604 1 92.88 277 ALA B C 1
ATOM 4506 O O . ALA B 1 277 ? -0.256 -12.062 -3.963 1 92.88 277 ALA B O 1
ATOM 4507 N N . ALA B 1 278 ? 0.113 -14.273 -4.312 1 85.62 278 ALA B N 1
ATOM 4508 C CA . ALA B 1 278 ? -0.501 -14.219 -5.637 1 85.62 278 ALA B CA 1
ATOM 4509 C C . ALA B 1 278 ? -1.182 -15.539 -5.98 1 85.62 278 ALA B C 1
ATOM 4511 O O . ALA B 1 278 ? -0.546 -16.453 -6.516 1 85.62 278 ALA B O 1
ATOM 4512 N N . ASP B 1 279 ? -2.369 -15.578 -5.672 1 86.62 279 ASP B N 1
ATOM 4513 C CA . ASP B 1 279 ? -3.156 -16.75 -6.02 1 86.62 279 ASP B CA 1
ATOM 4514 C C . ASP B 1 279 ? -3.75 -16.625 -7.418 1 86.62 279 ASP B C 1
ATOM 4516 O O . ASP B 1 279 ? -4.203 -15.555 -7.812 1 86.62 279 ASP B O 1
ATOM 4520 N N . THR B 1 280 ? -3.592 -17.734 -8.086 1 88.75 280 THR B N 1
ATOM 4521 C CA . THR B 1 280 ? -4.215 -17.75 -9.406 1 88.75 280 THR B CA 1
ATOM 4522 C C . THR B 1 280 ? -5.738 -17.766 -9.289 1 88.75 280 THR B C 1
ATOM 4524 O O . THR B 1 280 ? -6.289 -18.547 -8.5 1 88.75 280 THR B O 1
ATOM 4527 N N . ARG B 1 281 ? -6.301 -16.891 -10.023 1 92.19 281 ARG B N 1
ATOM 4528 C CA . ARG B 1 281 ? -7.762 -16.844 -10.031 1 92.19 281 ARG B CA 1
ATOM 4529 C C . ARG B 1 281 ? -8.32 -17.562 -11.258 1 92.19 281 ARG B C 1
ATOM 4531 O O . ARG B 1 281 ? -7.836 -17.359 -12.375 1 92.19 281 ARG B O 1
ATOM 4538 N N . PRO B 1 282 ? -9.398 -18.375 -11.023 1 94.5 282 PRO B N 1
ATOM 4539 C CA . PRO B 1 282 ? -9.953 -19.125 -12.148 1 94.5 282 PRO B CA 1
ATOM 4540 C C . PRO B 1 282 ? -10.438 -18.234 -13.289 1 94.5 282 PRO B C 1
ATOM 4542 O O . PRO B 1 282 ? -10.227 -18.562 -14.461 1 94.5 282 PRO B O 1
ATOM 4545 N N . SER B 1 283 ? -10.984 -17.109 -12.945 1 92.69 283 SER B N 1
ATOM 4546 C CA . SER B 1 283 ? -11.57 -16.25 -13.969 1 92.69 283 SER B CA 1
ATOM 4547 C C . SER B 1 283 ? -10.492 -15.711 -14.914 1 92.69 283 SER B C 1
ATOM 4549 O O . SER B 1 283 ? -10.625 -15.82 -16.141 1 92.69 283 SER B O 1
ATOM 4551 N N . SER B 1 284 ? -9.406 -15.211 -14.383 1 94.94 284 SER B N 1
ATOM 4552 C CA . SER B 1 284 ? -8.383 -14.609 -15.227 1 94.94 284 SER B CA 1
ATOM 4553 C C . SER B 1 284 ? -7.473 -15.664 -15.836 1 94.94 284 SER B C 1
ATOM 4555 O O . SER B 1 284 ? -7.094 -15.57 -17 1 94.94 284 SER B O 1
ATOM 4557 N N . SER B 1 285 ? -7.18 -16.672 -15.109 1 96.81 285 SER B N 1
ATOM 4558 C CA . SER B 1 285 ? -6.281 -17.719 -15.609 1 96.81 285 SER B CA 1
ATOM 4559 C C . SER B 1 285 ? -6.934 -18.516 -16.734 1 96.81 285 SER B C 1
ATOM 4561 O O . SER B 1 285 ? -6.258 -18.953 -17.656 1 96.81 285 SER B O 1
ATOM 4563 N N . SER B 1 286 ? -8.273 -18.703 -16.656 1 98.06 286 SER B N 1
ATOM 4564 C CA . SER B 1 286 ? -8.984 -19.438 -17.688 1 98.06 286 SER B CA 1
ATOM 4565 C C . SER B 1 286 ? -8.867 -18.75 -19.047 1 98.06 286 SER B C 1
ATOM 4567 O O . SER B 1 286 ? -8.812 -19.422 -20.078 1 98.06 286 SER B O 1
ATOM 4569 N N . GLN B 1 287 ? -8.781 -17.438 -18.984 1 97.81 287 GLN B N 1
ATOM 4570 C CA . GLN B 1 287 ? -8.617 -16.688 -20.234 1 97.81 287 GLN B CA 1
ATOM 4571 C C . GLN B 1 287 ? -7.273 -16.984 -20.891 1 97.81 287 GLN B C 1
ATOM 4573 O O . GLN B 1 287 ? -7.184 -17.078 -22.109 1 97.81 287 GLN B O 1
ATOM 4578 N N . VAL B 1 288 ? -6.285 -17.141 -20.078 1 97.94 288 VAL B N 1
ATOM 4579 C CA . VAL B 1 288 ? -4.945 -17.422 -20.594 1 97.94 288 VAL B CA 1
ATOM 4580 C C . VAL B 1 288 ? -4.902 -18.844 -21.156 1 97.94 288 VAL B C 1
ATOM 4582 O O . VAL B 1 288 ? -4.32 -19.062 -22.219 1 97.94 288 VAL B O 1
ATOM 4585 N N . ILE B 1 289 ? -5.539 -19.781 -20.453 1 98.31 289 ILE B N 1
ATOM 4586 C CA . ILE B 1 289 ? -5.605 -21.172 -20.922 1 98.31 289 ILE B CA 1
ATOM 4587 C C . ILE B 1 289 ? -6.312 -21.219 -22.266 1 98.31 289 ILE B C 1
ATOM 4589 O O . ILE B 1 289 ? -5.797 -21.812 -23.219 1 98.31 289 ILE B O 1
ATOM 4593 N N . ALA B 1 290 ? -7.441 -20.531 -22.359 1 98.62 290 ALA B N 1
ATOM 4594 C CA . ALA B 1 290 ? -8.219 -20.516 -23.609 1 98.62 290 ALA B CA 1
ATOM 4595 C C . ALA B 1 290 ? -7.418 -19.875 -24.734 1 98.62 290 ALA B C 1
ATOM 4597 O O . ALA B 1 290 ? -7.426 -20.375 -25.859 1 98.62 290 ALA B O 1
ATOM 4598 N N . GLU B 1 291 ? -6.75 -18.828 -24.406 1 98.5 291 GLU B N 1
ATOM 4599 C CA . GLU B 1 291 ? -5.965 -18.141 -25.422 1 98.5 291 GLU B CA 1
ATOM 4600 C C . GLU B 1 291 ? -4.836 -19.031 -25.938 1 98.5 291 GLU B C 1
ATOM 4602 O O . GLU B 1 291 ? -4.543 -19.047 -27.141 1 98.5 291 GLU B O 1
ATOM 4607 N N . ASN B 1 292 ? -4.164 -19.734 -25.047 1 98.56 292 ASN B N 1
ATOM 4608 C CA . ASN B 1 292 ? -3.1 -20.641 -25.469 1 98.56 292 ASN B CA 1
ATOM 4609 C C . ASN B 1 292 ? -3.639 -21.766 -26.344 1 98.56 292 ASN B C 1
ATOM 4611 O O . ASN B 1 292 ? -3 -22.156 -27.328 1 98.56 292 ASN B O 1
ATOM 4615 N N . ILE B 1 293 ? -4.836 -22.281 -26.016 1 98.62 293 ILE B N 1
ATOM 4616 C CA . ILE B 1 293 ? -5.441 -23.328 -26.828 1 98.62 293 ILE B CA 1
ATOM 4617 C C . ILE B 1 293 ? -5.828 -22.766 -28.188 1 98.62 293 ILE B C 1
ATOM 4619 O O . ILE B 1 293 ? -5.574 -23.391 -29.219 1 98.62 293 ILE B O 1
ATOM 4623 N N . ARG B 1 294 ? -6.414 -21.547 -28.188 1 98.62 294 ARG B N 1
ATOM 4624 C CA . ARG B 1 294 ? -6.738 -20.906 -29.453 1 98.62 294 ARG B CA 1
ATOM 4625 C C . ARG B 1 294 ? -5.5 -20.766 -30.328 1 98.62 294 ARG B C 1
ATOM 4627 O O . ARG B 1 294 ? -5.531 -21.094 -31.516 1 98.62 294 ARG B O 1
ATOM 4634 N N . ARG B 1 295 ? -4.453 -20.281 -29.75 1 98.44 295 ARG B N 1
ATOM 4635 C CA . ARG B 1 295 ? -3.195 -20.109 -30.484 1 98.44 295 ARG B CA 1
ATOM 4636 C C . ARG B 1 295 ? -2.67 -21.438 -31 1 98.44 295 ARG B C 1
ATOM 4638 O O . ARG B 1 295 ? -2.256 -21.531 -32.156 1 98.44 295 ARG B O 1
ATOM 4645 N N . GLY B 1 296 ? -2.674 -22.469 -30.156 1 97.88 296 GLY B N 1
ATOM 4646 C CA . GLY B 1 296 ? -2.24 -23.781 -30.578 1 97.88 296 GLY B CA 1
ATOM 4647 C C . GLY B 1 296 ? -3.029 -24.328 -31.766 1 97.88 296 GLY B C 1
ATOM 4648 O O . GLY B 1 296 ? -2.453 -24.875 -32.719 1 97.88 296 GLY B O 1
ATOM 4649 N N . GLU B 1 297 ? -4.316 -24.109 -31.719 1 97.81 297 GLU B N 1
ATOM 4650 C CA . GLU B 1 297 ? -5.18 -24.594 -32.781 1 97.81 297 GLU B CA 1
ATOM 4651 C C . GLU B 1 297 ? -4.988 -23.797 -34.062 1 97.81 297 GLU B C 1
ATOM 4653 O O . GLU B 1 297 ? -5.266 -24.281 -35.156 1 97.81 297 GLU B O 1
ATOM 4658 N N . ALA B 1 298 ? -4.484 -22.609 -33.938 1 97.56 298 ALA B N 1
ATOM 4659 C CA . ALA B 1 298 ? -4.211 -21.75 -35.094 1 97.56 298 ALA B CA 1
ATOM 4660 C C . ALA B 1 298 ? -2.746 -21.828 -35.5 1 97.56 298 ALA B C 1
ATOM 4662 O O . ALA B 1 298 ? -2.289 -21.078 -36.344 1 97.56 298 ALA B O 1
ATOM 4663 N N . ASP B 1 299 ? -2 -22.734 -34.875 1 97.25 299 ASP B N 1
ATOM 4664 C CA . ASP B 1 299 ? -0.58 -22.922 -35.156 1 97.25 299 ASP B CA 1
ATOM 4665 C C . ASP B 1 299 ? 0.212 -21.656 -34.875 1 97.25 299 ASP B C 1
ATOM 4667 O O . ASP B 1 299 ? 1.124 -21.312 -35.625 1 97.25 299 ASP B O 1
ATOM 4671 N N . GLU B 1 300 ? -0.284 -20.859 -33.938 1 97.81 300 GLU B N 1
ATOM 4672 C CA . GLU B 1 300 ? 0.441 -19.703 -33.406 1 97.81 300 GLU B CA 1
ATOM 4673 C C . GLU B 1 300 ? 1.281 -20.094 -32.188 1 97.81 300 GLU B C 1
ATOM 4675 O O . GLU B 1 300 ? 0.988 -21.078 -31.5 1 97.81 300 GLU B O 1
ATOM 4680 N N . PRO B 1 301 ? 2.359 -19.406 -31.984 1 97.44 301 PRO B N 1
ATOM 4681 C CA . PRO B 1 301 ? 3.174 -19.719 -30.797 1 97.44 301 PRO B CA 1
ATOM 4682 C C . PRO B 1 301 ? 2.398 -19.578 -29.5 1 97.44 301 PRO B C 1
ATOM 4684 O O . PRO B 1 301 ? 1.612 -18.641 -29.344 1 97.44 301 PRO B O 1
ATOM 4687 N N . PHE B 1 302 ? 2.592 -20.547 -28.578 1 97.69 302 PHE B N 1
ATOM 4688 C CA . PHE B 1 302 ? 1.98 -20.484 -27.266 1 97.69 302 PHE B CA 1
ATOM 4689 C C . PHE B 1 302 ? 2.516 -19.297 -26.469 1 97.69 302 PHE B C 1
ATOM 4691 O O . PHE B 1 302 ? 3.629 -18.828 -26.719 1 97.69 302 PHE B O 1
ATOM 4698 N N . LEU B 1 303 ? 1.713 -18.859 -25.594 1 96.44 303 LEU B N 1
ATOM 4699 C CA . LEU B 1 303 ? 2.156 -17.844 -24.641 1 96.44 303 LEU B CA 1
ATOM 4700 C C . LEU B 1 303 ? 2.896 -18.484 -23.469 1 96.44 303 LEU B C 1
ATOM 4702 O O . LEU B 1 303 ? 2.535 -19.562 -23.016 1 96.44 303 LEU B O 1
ATOM 4706 N N . HIS B 1 304 ? 4.023 -17.828 -22.984 1 95.12 304 HIS B N 1
ATOM 4707 C CA . HIS B 1 304 ? 4.68 -18.062 -21.703 1 95.12 304 HIS B CA 1
ATOM 4708 C C . HIS B 1 304 ? 5.277 -19.469 -21.641 1 95.12 304 HIS B C 1
ATOM 4710 O O . HIS B 1 304 ? 5.195 -20.141 -20.609 1 95.12 304 HIS B O 1
ATOM 4716 N N . LEU B 1 305 ? 5.754 -19.938 -22.75 1 95.56 305 LEU B N 1
ATOM 4717 C CA . LEU B 1 305 ? 6.43 -21.234 -22.781 1 95.56 305 LEU B CA 1
ATOM 4718 C C . LEU B 1 305 ? 7.656 -21.219 -21.875 1 95.56 305 LEU B C 1
ATOM 4720 O O . LEU B 1 305 ? 8.398 -20.234 -21.844 1 95.56 305 LEU B O 1
ATOM 4724 N N . VAL B 1 306 ? 7.77 -22.297 -21.141 1 92.75 306 VAL B N 1
ATOM 4725 C CA . VAL B 1 306 ? 8.891 -22.484 -20.219 1 92.75 306 VAL B CA 1
ATOM 4726 C C . VAL B 1 306 ? 10.094 -23.031 -20.984 1 92.75 306 VAL B C 1
ATOM 4728 O O . VAL B 1 306 ? 9.953 -23.922 -21.828 1 92.75 306 VAL B O 1
ATOM 4731 N N . ASP B 1 307 ? 11.203 -22.422 -20.797 1 88.06 307 ASP B N 1
ATOM 4732 C CA . ASP B 1 307 ? 12.461 -23.031 -21.219 1 88.06 307 ASP B CA 1
ATOM 4733 C C . ASP B 1 307 ? 12.953 -24.047 -20.188 1 88.06 307 ASP B C 1
ATOM 4735 O O . ASP B 1 307 ? 13.547 -23.672 -19.172 1 88.06 307 ASP B O 1
ATOM 4739 N N . ARG B 1 308 ? 12.766 -25.25 -20.422 1 84.75 308 ARG B N 1
ATOM 4740 C CA . ARG B 1 308 ? 13.039 -26.312 -19.453 1 84.75 308 ARG B CA 1
ATOM 4741 C C . ARG B 1 308 ? 14.523 -26.375 -19.109 1 84.75 308 ARG B C 1
ATOM 4743 O O . ARG B 1 308 ? 14.891 -26.812 -18.016 1 84.75 308 ARG B O 1
ATOM 4750 N N . SER B 1 309 ? 15.328 -25.984 -20.062 1 80.81 309 SER B N 1
ATOM 4751 C CA . SER B 1 309 ? 16.766 -25.984 -19.781 1 80.81 309 SER B CA 1
ATOM 4752 C C . SER B 1 309 ? 17.109 -24.938 -18.734 1 80.81 309 SER B C 1
ATOM 4754 O O . SER B 1 309 ? 18.094 -25.078 -18.016 1 80.81 309 SER B O 1
ATOM 4756 N N . ARG B 1 310 ? 16.297 -24.016 -18.688 1 81.44 310 ARG B N 1
ATOM 4757 C CA . ARG B 1 310 ? 16.531 -22.938 -17.734 1 81.44 310 ARG B CA 1
ATOM 4758 C C . ARG B 1 310 ? 15.703 -23.109 -16.469 1 81.44 310 ARG B C 1
ATOM 4760 O O . ARG B 1 310 ? 15.969 -22.484 -15.445 1 81.44 310 ARG B O 1
ATOM 4767 N N . GLY B 1 311 ? 14.719 -23.922 -16.609 1 75.19 311 GLY B N 1
ATOM 4768 C CA . GLY B 1 311 ? 13.867 -24.25 -15.477 1 75.19 311 GLY B CA 1
ATOM 4769 C C . GLY B 1 311 ? 12.711 -23.281 -15.305 1 75.19 311 GLY B C 1
ATOM 4770 O O . GLY B 1 311 ? 11.945 -23.391 -14.344 1 75.19 311 GLY B O 1
ATOM 4771 N N . TYR B 1 312 ? 12.734 -22.328 -16.125 1 79.5 312 TYR B N 1
ATOM 4772 C CA . TYR B 1 312 ? 11.641 -21.359 -16.047 1 79.5 312 TYR B CA 1
ATOM 4773 C C . TYR B 1 312 ? 11.422 -20.672 -17.391 1 79.5 312 TYR B C 1
ATOM 4775 O O . TYR B 1 312 ? 12.297 -20.688 -18.25 1 79.5 312 TYR B O 1
#